Protein AF-A0A8S1Q6W4-F1 (afdb_monomer)

Nearest PDB structures (foldseek):
  2xs1-assembly1_A  TM=4.083E-01  e=1.247E-16  Homo sapiens
  5mjz-assembly2_B  TM=7.736E-01  e=8.369E-09  Homo sapiens
  2oex-assembly1_A  TM=6.295E-01  e=1.097E-04  Homo sapiens
  5lm2-assembly2_B  TM=3.848E-01  e=2.187E-02  Homo sapiens
  5lm2-assembly1_A  TM=4.033E-01  e=1.559E-01  Homo sapiens

Radius of gyration: 38.53 Å; Cα contacts (8 Å, |Δi|>4): 685; chains: 1; bounding box: 86×76×102 Å

Secondary structure (DSSP, 8-state):
---------B---PPPP---HHHHHHHHHHHHHHTS-HHHHHTT-HHHHHHHHHHHHHHHHHHHHHHHS--S----EEEEETTEEEEEEEE--HHHHHHHHHHHHHHHHHHHHHH-SSHHHHHHHHHHHHHHHHHHHHHGGGS-HHHHTT-STTSHHHHHHHHHHHHHHHHHHHHHHHTT--SHHHHHHHHHHHHHHHHHHHHHHHHHHHHHHH-SSPPPHHHHHHHHHHHHHHHHHHHHHHHHHHHHHHHHTTTT-GGGTHHHHHHHHHHHHHHHHHHHHHH-SSPPHHHHHHHHHHHHHHHHHHHHIIIII-PPPPPGGGSPP---SS--------GGG---HHHHHHHHHHHHHHHHHHHHHHHHHHHHHHHHHHHHHHHHHHHHHHTTHHHHHHHHHSTTSSS--HHHHHHHHHHHHTTHHHHHHHHHHHHHHHHHHHHHHHHHHHHHHHHHHHGGG-HHHHTTT-PPPPHHHHHHHHHHHHHHHHHHHHHHHHHHHHHHHHHTTHHHHHHHTS-HHHHIIIIIHHHHHHHHHHHHHHHHHHHHHHHHHHHHHHHHHHHHHHHHHHHHHHHHH-HHHHTTT---HHHHHHHHHHHHHHHHHHHHHHHT--HHHHHHHHHHHHHTSHHHHHT-SHHHHHHHHHHHHHHHHHHHHHHHHHHHHHHHHHHHHHHHHHHHHHHH--

InterPro domains:
  IPR004328 BRO1 domain [PS51180] (1-360)

Foldseek 3Di:
DDDAQFAKDWDDWDFPDDPPPLSVQLNVLVVVLNPQDVVVLVVLDLVSLVVNLVSLLSNLVSLVVCLQPPDPGFTKIWIDARLGRVDIFIDSDSLVVNLSSLLNLLRSLVSNLVNPPDLVRNLQSLLQSLQSLVVLVVSLVVDDPVRCLNYLCSDNLNSLLSNLLSLLSNLVSQLVVQCPDPDLVSNLLSLLSLVSSLVSLVVSLVSLVCSCVPRSDHRPPVSSVVVNLVSLVSNLLSLLVSLQSQLVSLVVCCVVCLVLLSLLLSLLSLVVSLVSQVVSVVVDVDHDPSSVVSNVVSVVSNVVSVVCCVPPRVGHRDDPVSHDDRDNPDRPRHHDHDPSPDDDPVVVVVVLVVLLVVLVVLVVVLVVLLVVLVVLLVVVVVLLVCLCLVLVLQVLLQLLVCLPDLFDRVLLVVLLVLCVVCPFPVSLVVLLVVLVVLLVVLVVLLVVLVVVLVVLVCVVPDPVVVVVLQDGDDPVVSVVLVVVSVVLVVVSVVLVVLSVVLVVLCVVLVVLSVVSPDDRVCNSVPFAVQLSNVSSVLCVVCVVLSVVLVVLVVLVVVLSVVLVVLSVVSVVVVVVVPSVVCSSVGDRPVVSVVNVVVSVVSSVVSVVSVVPRDVVVSSVSSCVSVVVVCNCVRNNDRVVVSSVSSVSVSVSVVSSVVSVVVSVVSVVVSVVSVVVSVVVSVVSSD

Structure (mmCIF, N/CA/C/O backbone):
data_AF-A0A8S1Q6W4-F1
#
_entry.id   AF-A0A8S1Q6W4-F1
#
loop_
_atom_site.group_PDB
_atom_site.id
_atom_site.type_symbol
_atom_site.label_atom_id
_atom_site.label_alt_id
_atom_site.label_comp_id
_atom_site.label_asym_id
_atom_site.label_entity_id
_atom_site.label_seq_id
_atom_site.pdbx_PDB_ins_code
_atom_site.Cartn_x
_atom_site.Cartn_y
_atom_site.Cartn_z
_atom_site.occupancy
_atom_site.B_iso_or_equiv
_atom_site.auth_seq_id
_atom_site.auth_comp_id
_atom_site.auth_asym_id
_atom_site.auth_atom_id
_atom_site.pdbx_PDB_model_num
ATOM 1 N N . MET A 1 1 ? 0.651 14.326 -33.387 1.00 29.86 1 MET A N 1
ATOM 2 C CA . MET A 1 1 ? 0.319 15.133 -32.190 1.00 29.86 1 MET A CA 1
ATOM 3 C C . MET A 1 1 ? 1.011 14.489 -30.999 1.00 29.86 1 MET A C 1
ATOM 5 O O . MET A 1 1 ? 0.671 13.358 -30.682 1.00 29.86 1 MET A O 1
ATOM 9 N N . ASN A 1 2 ? 1.986 15.156 -30.374 1.00 46.16 2 ASN A N 1
ATOM 10 C CA . ASN A 1 2 ? 2.620 14.645 -29.155 1.00 46.16 2 ASN A CA 1
ATOM 11 C C . ASN A 1 2 ? 1.674 14.872 -27.974 1.00 46.16 2 ASN A C 1
ATOM 13 O O . ASN A 1 2 ? 1.630 15.952 -27.392 1.00 46.16 2 ASN A O 1
ATOM 17 N N . PHE A 1 3 ? 0.864 13.865 -27.661 1.00 58.00 3 PHE A N 1
ATOM 18 C CA . PHE A 1 3 ? 0.101 13.840 -26.422 1.00 58.00 3 PHE A CA 1
ATOM 19 C C . PHE A 1 3 ? 1.073 13.666 -25.239 1.00 58.00 3 PHE A C 1
ATOM 21 O O . PHE A 1 3 ? 1.908 12.762 -25.250 1.00 58.00 3 PHE A O 1
ATOM 28 N N . GLY A 1 4 ? 0.983 14.540 -24.235 1.00 64.69 4 GLY A N 1
ATOM 29 C CA . GLY A 1 4 ? 1.790 14.503 -23.012 1.00 64.69 4 GLY A CA 1
ATOM 30 C C . GLY A 1 4 ? 0.918 14.598 -21.762 1.00 64.69 4 GLY A C 1
ATOM 31 O O . GLY A 1 4 ? -0.258 14.967 -21.844 1.00 64.69 4 GLY A O 1
ATOM 32 N N . PHE A 1 5 ? 1.491 14.254 -20.607 1.00 84.56 5 PHE A N 1
ATOM 33 C CA . PHE A 1 5 ? 0.835 14.476 -19.319 1.00 84.56 5 PHE A CA 1
ATOM 34 C C . PHE A 1 5 ? 0.592 15.973 -19.102 1.00 84.56 5 PHE A C 1
ATOM 36 O O . PHE A 1 5 ? 1.349 16.810 -19.588 1.00 84.56 5 PHE A O 1
ATOM 43 N N . ARG A 1 6 ? -0.504 16.314 -18.424 1.00 84.88 6 ARG A N 1
ATOM 44 C CA . ARG A 1 6 ? -0.979 17.697 -18.303 1.00 84.88 6 ARG A CA 1
ATOM 45 C C . ARG A 1 6 ? -0.835 18.200 -16.878 1.00 84.88 6 ARG A C 1
ATOM 47 O O . ARG A 1 6 ? -0.953 17.423 -15.936 1.00 84.88 6 ARG A O 1
ATOM 54 N N . PHE A 1 7 ? -0.630 19.506 -16.755 1.00 90.25 7 PHE A N 1
ATOM 55 C CA . PHE A 1 7 ? -0.672 20.204 -15.479 1.00 90.25 7 PHE A CA 1
ATOM 56 C C . PHE A 1 7 ? -2.097 20.287 -14.935 1.00 90.25 7 PHE A C 1
ATOM 58 O O . PHE A 1 7 ? -3.060 20.483 -15.686 1.00 90.25 7 PHE A O 1
ATOM 65 N N . LYS A 1 8 ? -2.204 20.237 -13.610 1.00 92.75 8 LYS A N 1
ATOM 66 C CA . LYS A 1 8 ? -3.367 20.730 -12.887 1.00 92.75 8 LYS A CA 1
ATOM 67 C C . LYS A 1 8 ? -3.427 22.251 -12.960 1.00 92.75 8 LYS A C 1
ATOM 69 O O . LYS A 1 8 ? -2.408 22.940 -12.868 1.00 92.75 8 LYS A O 1
ATOM 74 N N . GLN A 1 9 ? -4.644 22.771 -13.037 1.00 91.00 9 GLN A N 1
ATOM 75 C CA . GLN A 1 9 ? -4.952 24.194 -12.980 1.00 91.00 9 GLN A CA 1
ATOM 76 C C . GLN A 1 9 ? -5.687 24.514 -11.685 1.00 91.00 9 GLN A C 1
ATOM 78 O O . GLN A 1 9 ? -6.440 23.697 -11.145 1.00 91.00 9 GLN A O 1
ATOM 83 N N . THR A 1 10 ? -5.484 25.738 -11.219 1.00 91.69 10 THR A N 1
ATOM 84 C CA . THR A 1 10 ? -6.056 26.255 -9.980 1.00 91.69 10 THR A CA 1
ATOM 85 C C . THR A 1 10 ? -6.697 27.612 -10.209 1.00 91.69 10 THR A C 1
ATOM 87 O O . THR A 1 10 ? -6.367 28.309 -11.170 1.00 91.69 10 THR A O 1
ATOM 90 N N . LYS A 1 11 ? -7.648 27.978 -9.348 1.00 88.88 11 LYS A N 1
ATOM 91 C CA . LYS A 1 11 ? -8.273 29.306 -9.372 1.00 88.88 11 LYS A CA 1
ATOM 92 C C . LYS A 1 11 ? -7.496 30.284 -8.497 1.00 88.88 11 LYS A C 1
ATOM 94 O O . LYS A 1 11 ? -6.841 29.898 -7.528 1.00 88.88 11 LYS A O 1
ATOM 99 N N . VAL A 1 12 ? -7.640 31.570 -8.809 1.00 86.31 12 VAL A N 1
ATOM 100 C CA . VAL A 1 12 ? -7.236 32.647 -7.901 1.00 86.31 12 VAL A CA 1
ATOM 101 C C . VAL A 1 12 ? -8.047 32.521 -6.611 1.00 86.31 12 VAL A C 1
ATOM 103 O O . VAL A 1 12 ? -9.270 32.386 -6.654 1.00 86.31 12 VAL A O 1
ATOM 106 N N . ILE A 1 13 ? -7.362 32.568 -5.471 1.00 88.19 13 ILE A N 1
ATOM 107 C CA . ILE A 1 13 ? -7.965 32.511 -4.137 1.00 88.19 13 ILE A CA 1
ATOM 108 C C . ILE A 1 13 ? -7.594 33.768 -3.355 1.00 88.19 13 ILE A C 1
ATOM 110 O O . ILE A 1 13 ? -6.530 34.347 -3.574 1.00 88.19 13 ILE A O 1
ATOM 114 N N . LYS A 1 14 ? -8.480 34.198 -2.456 1.00 82.94 14 LYS A N 1
ATOM 115 C CA . LYS A 1 14 ? -8.207 35.301 -1.533 1.00 82.94 14 LYS A CA 1
ATOM 116 C C . LYS A 1 14 ? -7.717 34.717 -0.215 1.00 82.94 14 LYS A C 1
ATOM 118 O O . LYS A 1 14 ? -8.429 33.917 0.385 1.00 82.94 14 LYS A O 1
ATOM 123 N N . PHE A 1 15 ? -6.527 35.119 0.211 1.00 87.00 15 PHE A N 1
ATOM 124 C CA . PHE A 1 15 ? -6.018 34.796 1.537 1.00 87.00 15 PHE A CA 1
ATOM 125 C C . PHE A 1 15 ? -6.587 35.788 2.564 1.00 87.00 15 PHE A C 1
ATOM 127 O O . PHE A 1 15 ? -6.843 36.949 2.219 1.00 87.00 15 PHE A O 1
ATOM 134 N N . PRO A 1 16 ? -6.832 35.352 3.810 1.00 83.31 16 PRO A N 1
ATOM 135 C CA . PRO A 1 16 ? -7.155 36.270 4.890 1.00 83.31 16 PRO A CA 1
ATOM 136 C C . PRO A 1 16 ? -5.963 37.193 5.161 1.00 83.31 16 PRO A C 1
ATOM 138 O O . PRO A 1 16 ? -4.808 36.795 5.020 1.00 83.31 16 PRO A O 1
ATOM 141 N N . LYS A 1 17 ? -6.241 38.437 5.569 1.00 80.31 17 LYS A N 1
ATOM 142 C CA . LYS A 1 17 ? -5.186 39.354 6.016 1.00 80.31 17 LYS A CA 1
ATOM 143 C C . LYS A 1 17 ? -4.530 38.761 7.262 1.00 80.31 17 LYS A C 1
ATOM 145 O O . LYS A 1 17 ? -5.200 38.623 8.281 1.00 80.31 17 LYS A O 1
ATOM 150 N N . SER A 1 18 ? -3.246 38.433 7.177 1.00 77.25 18 SER A N 1
ATOM 151 C CA . SER A 1 18 ? -2.483 37.844 8.276 1.00 77.25 18 SER A CA 1
ATOM 152 C C . SER A 1 18 ? -1.118 38.512 8.391 1.00 77.25 18 SER A C 1
ATOM 154 O O . SER A 1 18 ? -0.517 38.888 7.387 1.00 77.25 18 SER A O 1
ATOM 156 N N . ASN A 1 19 ? -0.632 38.647 9.624 1.00 77.44 19 ASN A N 1
ATOM 157 C CA . ASN A 1 19 ? 0.736 39.091 9.908 1.00 77.44 19 ASN A CA 1
ATOM 158 C C . ASN A 1 19 ? 1.725 37.910 9.929 1.00 77.44 19 ASN A C 1
ATOM 160 O O . ASN A 1 19 ? 2.916 38.107 10.169 1.00 77.44 19 ASN A O 1
ATOM 164 N N . ASN A 1 20 ? 1.244 36.681 9.709 1.00 81.19 20 ASN A N 1
ATOM 165 C CA . ASN A 1 20 ? 2.087 35.498 9.626 1.00 81.19 20 ASN A CA 1
ATOM 166 C C . ASN A 1 20 ? 2.925 35.545 8.335 1.00 81.19 20 ASN A C 1
ATOM 168 O O . ASN A 1 20 ? 2.393 35.421 7.231 1.00 81.19 20 ASN A O 1
ATOM 172 N N . GLN A 1 21 ? 4.241 35.716 8.483 1.00 81.69 21 GLN A N 1
ATOM 173 C CA . GLN A 1 21 ? 5.174 35.856 7.359 1.00 81.69 21 GLN A CA 1
ATOM 174 C C . GLN A 1 21 ? 5.180 34.637 6.427 1.00 81.69 21 GLN A C 1
ATOM 176 O O . GLN A 1 21 ? 5.281 34.805 5.211 1.00 81.69 21 GLN A O 1
ATOM 181 N N . THR A 1 22 ? 5.017 33.423 6.962 1.00 81.06 22 THR A N 1
ATOM 182 C CA . THR A 1 22 ? 4.901 32.200 6.157 1.00 81.06 22 THR A CA 1
ATOM 183 C C . THR A 1 22 ? 3.637 32.253 5.303 1.00 81.06 22 THR A C 1
ATOM 185 O O . THR A 1 22 ? 3.700 32.022 4.098 1.00 81.06 22 THR A O 1
ATOM 188 N N . LEU A 1 23 ? 2.498 32.660 5.876 1.00 84.56 23 LEU A N 1
ATOM 189 C CA . LEU A 1 23 ? 1.244 32.768 5.125 1.00 84.56 23 LEU A CA 1
ATOM 190 C C . LEU A 1 23 ? 1.304 33.828 4.014 1.00 84.56 23 LEU A C 1
ATOM 192 O O . LEU A 1 23 ? 0.829 33.577 2.905 1.00 84.56 23 LEU A O 1
ATOM 196 N N . VAL A 1 24 ? 1.941 34.973 4.283 1.00 85.88 24 VAL A N 1
ATOM 197 C CA . VAL A 1 24 ? 2.211 36.015 3.274 1.00 85.88 24 VAL A CA 1
ATOM 198 C C . VAL A 1 24 ? 3.103 35.467 2.154 1.00 85.88 24 VAL A C 1
ATOM 200 O O . VAL A 1 24 ? 2.792 35.641 0.976 1.00 85.88 24 VAL A O 1
ATOM 203 N N . SER A 1 25 ? 4.158 34.728 2.505 1.00 87.38 25 SER A N 1
ATOM 204 C CA . SER A 1 25 ? 5.076 34.110 1.535 1.00 87.38 25 SER A CA 1
ATOM 205 C C . SER A 1 25 ? 4.371 33.069 0.657 1.00 87.38 25 SER A C 1
ATOM 207 O O . SER A 1 25 ? 4.608 33.004 -0.551 1.00 87.38 25 SER A O 1
ATOM 209 N N . ILE A 1 26 ? 3.439 32.297 1.224 1.00 88.00 26 ILE A N 1
ATOM 210 C CA . ILE A 1 26 ? 2.568 31.386 0.468 1.00 88.00 26 ILE A CA 1
ATOM 211 C C . ILE A 1 26 ? 1.626 32.143 -0.465 1.00 88.00 26 ILE A C 1
ATOM 213 O O . ILE A 1 26 ? 1.457 31.733 -1.617 1.00 88.00 26 ILE A O 1
ATOM 217 N N . GLU A 1 27 ? 0.997 33.226 -0.010 1.00 89.88 27 GLU A N 1
ATOM 218 C CA . GLU A 1 27 ? 0.120 34.026 -0.865 1.00 89.88 27 GLU A CA 1
ATOM 219 C C . GLU A 1 27 ? 0.898 34.580 -2.070 1.00 89.88 27 GLU A C 1
ATOM 221 O O . GLU A 1 27 ? 0.452 34.454 -3.217 1.00 89.88 27 GLU A O 1
ATOM 226 N N . GLU A 1 28 ? 2.079 35.149 -1.833 1.00 88.25 28 GLU A N 1
ATOM 227 C CA . GLU A 1 28 ? 2.959 35.665 -2.883 1.00 88.25 28 GLU A CA 1
ATOM 228 C C . GLU A 1 28 ? 3.455 34.563 -3.825 1.00 88.25 28 GLU A C 1
ATOM 230 O O . GLU A 1 28 ? 3.383 34.719 -5.048 1.00 88.25 28 GLU A O 1
ATOM 235 N N . GLY A 1 29 ? 3.914 33.436 -3.276 1.00 87.56 29 GLY A N 1
ATOM 236 C CA . GLY A 1 29 ? 4.359 32.274 -4.045 1.00 87.56 29 GLY A CA 1
ATOM 237 C C . GLY A 1 29 ? 3.253 31.740 -4.953 1.00 87.56 29 GLY A C 1
ATOM 238 O O . GLY A 1 29 ? 3.461 31.549 -6.154 1.00 87.56 29 GLY A O 1
ATOM 239 N N . ARG A 1 30 ? 2.029 31.613 -4.429 1.00 89.44 30 ARG A N 1
ATOM 240 C CA . ARG A 1 30 ? 0.866 31.196 -5.220 1.00 89.44 30 ARG A CA 1
ATOM 241 C C . ARG A 1 30 ? 0.531 32.191 -6.330 1.00 89.44 30 ARG A C 1
ATOM 243 O O . ARG A 1 30 ? 0.226 31.763 -7.443 1.00 89.44 30 ARG A O 1
ATOM 250 N N . LYS A 1 31 ? 0.582 33.502 -6.060 1.00 87.69 31 LYS A N 1
ATOM 251 C CA . LYS A 1 31 ? 0.349 34.541 -7.083 1.00 87.69 31 LYS A CA 1
ATOM 252 C C . LYS A 1 31 ? 1.368 34.447 -8.220 1.00 87.69 31 LYS A C 1
ATOM 254 O O . LYS A 1 31 ? 0.977 34.539 -9.381 1.00 87.69 31 LYS A O 1
ATOM 259 N N . LYS A 1 32 ? 2.648 34.215 -7.905 1.00 85.25 32 LYS A N 1
ATOM 260 C CA . LYS A 1 32 ? 3.704 34.010 -8.914 1.00 85.25 32 LYS A CA 1
ATOM 261 C C . LYS A 1 32 ? 3.410 32.787 -9.791 1.00 85.25 32 LYS A C 1
ATOM 263 O O . LYS A 1 32 ? 3.433 32.907 -11.013 1.00 85.25 32 LYS A O 1
ATOM 268 N N . LEU A 1 33 ? 3.026 31.662 -9.182 1.00 85.56 33 LEU A N 1
ATOM 269 C CA . LEU A 1 33 ? 2.691 30.424 -9.900 1.00 85.56 33 LEU A CA 1
ATOM 270 C C . LEU A 1 33 ? 1.445 30.553 -10.796 1.00 85.56 33 LEU A C 1
ATOM 272 O O . LEU A 1 33 ? 1.408 29.974 -11.880 1.00 85.56 33 LEU A O 1
ATOM 276 N N . LEU A 1 34 ? 0.435 31.322 -10.373 1.00 81.44 34 LEU A N 1
ATOM 277 C CA . LEU A 1 34 ? -0.786 31.580 -11.154 1.00 81.44 34 LEU A CA 1
ATOM 278 C C . LEU A 1 34 ? -0.537 32.419 -12.416 1.00 81.44 34 LEU A C 1
ATOM 280 O O . LEU A 1 34 ? -1.266 32.276 -13.395 1.00 81.44 34 LEU A O 1
ATOM 284 N N . ASN A 1 35 ? 0.489 33.270 -12.401 1.00 67.81 35 ASN A N 1
ATOM 285 C CA . ASN A 1 35 ? 0.841 34.144 -13.521 1.00 67.81 35 ASN A CA 1
ATOM 286 C C . ASN A 1 35 ? 1.771 33.473 -14.549 1.00 67.81 35 ASN A C 1
ATOM 288 O O . ASN A 1 35 ? 2.165 34.110 -15.526 1.00 67.81 35 ASN A O 1
ATOM 292 N N . PHE A 1 36 ? 2.146 32.208 -14.343 1.00 71.81 36 PHE A N 1
ATOM 293 C CA . PHE A 1 36 ? 3.140 31.535 -15.172 1.00 71.81 36 PHE A CA 1
ATOM 294 C C . PHE A 1 36 ? 2.537 30.875 -16.424 1.00 71.81 36 PHE A C 1
ATOM 296 O O . PHE A 1 36 ? 1.468 30.260 -16.386 1.00 71.81 36 PHE A O 1
ATOM 303 N N . GLN A 1 37 ? 3.255 30.943 -17.550 1.00 67.62 37 GLN A N 1
ATOM 304 C CA . GLN A 1 37 ? 2.818 30.383 -18.833 1.00 67.62 37 GLN A CA 1
ATOM 305 C C . GLN A 1 37 ? 3.100 28.874 -18.917 1.00 67.62 37 GLN A C 1
ATOM 307 O O . GLN A 1 37 ? 3.996 28.428 -19.630 1.00 67.62 37 GLN A O 1
ATOM 312 N N . GLN A 1 38 ? 2.293 28.053 -18.234 1.00 75.00 38 GLN A N 1
ATOM 313 C CA . GLN A 1 38 ? 2.394 26.577 -18.269 1.00 75.00 38 GLN A CA 1
ATOM 314 C C . GLN A 1 38 ? 2.433 25.991 -19.700 1.00 75.00 38 GLN A C 1
ATOM 316 O O . GLN A 1 38 ? 2.974 24.909 -19.928 1.00 75.00 38 GLN A O 1
ATOM 321 N N . GLN A 1 39 ? 1.875 26.712 -20.678 1.00 77.69 39 GLN A N 1
ATOM 322 C CA . GLN A 1 39 ? 1.886 26.341 -22.094 1.00 77.69 39 GLN A CA 1
ATOM 323 C C . GLN A 1 39 ? 3.292 26.268 -22.697 1.00 77.69 39 GLN A C 1
ATOM 325 O O . GLN A 1 39 ? 3.522 25.451 -23.585 1.00 77.69 39 GLN A O 1
ATOM 330 N N . ASP A 1 40 ? 4.244 27.065 -22.219 1.00 82.19 40 ASP A N 1
ATOM 331 C CA . ASP A 1 40 ? 5.607 27.040 -22.752 1.00 82.19 40 ASP A CA 1
ATOM 332 C C . ASP A 1 40 ? 6.383 25.815 -22.262 1.00 82.19 40 ASP A C 1
ATOM 334 O O . ASP A 1 40 ? 7.134 25.210 -23.030 1.00 82.19 40 ASP A O 1
ATOM 338 N N . CYS A 1 41 ? 6.106 25.350 -21.040 1.00 81.50 41 CYS A N 1
ATOM 339 C CA . CYS A 1 41 ? 6.597 24.061 -20.553 1.00 81.50 41 CYS A CA 1
ATOM 340 C C . CYS A 1 41 ? 6.046 22.894 -21.389 1.00 81.50 41 CYS A C 1
ATOM 342 O O . CYS A 1 41 ? 6.799 21.998 -21.772 1.00 81.50 41 CYS A O 1
ATOM 344 N N . LEU A 1 42 ? 4.754 22.932 -21.746 1.00 79.44 42 LEU A N 1
ATOM 345 C CA . LEU A 1 42 ? 4.131 21.922 -22.617 1.00 79.44 42 LEU A CA 1
ATOM 346 C C . LEU A 1 42 ? 4.751 21.891 -24.026 1.00 79.44 42 LEU A C 1
ATOM 348 O O . LEU A 1 42 ? 4.783 20.832 -24.651 1.00 79.44 42 LEU A O 1
ATOM 352 N N . LYS A 1 43 ? 5.273 23.026 -24.508 1.00 82.31 43 LYS A N 1
ATOM 353 C CA . LYS A 1 43 ? 6.023 23.136 -25.774 1.00 82.31 43 LYS A CA 1
ATOM 354 C C . LYS A 1 43 ? 7.492 22.707 -25.659 1.00 82.31 43 LYS A C 1
ATOM 356 O O . LYS A 1 43 ? 8.198 22.730 -26.661 1.00 82.31 43 LYS A O 1
ATOM 361 N N . GLY A 1 44 ? 7.951 22.318 -24.469 1.00 78.94 44 GLY A N 1
ATOM 362 C CA . GLY A 1 44 ? 9.319 21.860 -24.229 1.00 78.94 44 GLY A CA 1
ATOM 363 C C . GLY A 1 44 ? 10.342 22.971 -23.984 1.00 78.94 44 GLY A C 1
ATOM 364 O O . GLY A 1 44 ? 11.538 22.714 -24.091 1.00 78.94 44 GLY A O 1
ATOM 365 N N . ASN A 1 45 ? 9.910 24.189 -23.636 1.00 87.62 45 ASN A N 1
ATOM 366 C CA . ASN A 1 45 ? 10.827 25.266 -23.260 1.00 87.62 45 ASN A CA 1
ATOM 367 C C . ASN A 1 45 ? 11.473 24.969 -21.890 1.00 87.62 45 ASN A C 1
ATOM 369 O O . ASN A 1 45 ? 10.814 25.048 -20.847 1.00 87.62 45 ASN A O 1
ATOM 373 N N . LEU A 1 46 ? 12.763 24.621 -21.898 1.00 87.69 46 LEU A N 1
ATOM 374 C CA . LEU A 1 46 ? 13.525 24.256 -20.700 1.00 87.69 46 LEU A CA 1
ATOM 375 C C . LEU A 1 46 ? 13.722 25.425 -19.728 1.00 87.69 46 LEU A C 1
ATOM 377 O O . LEU A 1 46 ? 13.678 25.203 -18.516 1.00 87.69 46 LEU A O 1
ATOM 381 N N . ASP A 1 47 ? 13.883 26.651 -20.226 1.00 87.69 47 ASP A N 1
ATOM 382 C CA . ASP A 1 47 ? 14.078 27.835 -19.383 1.00 87.69 47 ASP A CA 1
ATOM 383 C C . ASP A 1 47 ? 12.800 28.145 -18.605 1.00 87.69 47 ASP A C 1
ATOM 385 O O . ASP A 1 47 ? 12.833 28.322 -17.386 1.00 87.69 47 ASP A O 1
ATOM 389 N N . ALA A 1 48 ? 11.652 28.094 -19.290 1.00 87.25 48 ALA A N 1
ATOM 390 C CA . ALA A 1 48 ? 10.345 28.234 -18.656 1.00 87.25 48 ALA A CA 1
ATOM 391 C C . ALA A 1 48 ? 10.115 27.140 -17.597 1.00 87.25 48 ALA A C 1
ATOM 393 O O . ALA A 1 48 ? 9.687 27.437 -16.481 1.00 87.25 48 ALA A O 1
ATOM 394 N N . CYS A 1 49 ? 10.457 25.881 -17.902 1.00 88.69 49 CYS A N 1
ATOM 395 C CA . CYS A 1 49 ? 10.353 24.788 -16.930 1.00 88.69 49 CYS A CA 1
ATOM 396 C C . CYS A 1 49 ? 11.243 25.007 -15.700 1.00 88.69 49 CYS A C 1
ATOM 398 O O . CYS A 1 49 ? 10.809 24.740 -14.585 1.00 88.69 49 CYS A O 1
ATOM 400 N N . SER A 1 50 ? 12.468 25.496 -15.890 1.00 89.94 50 SER A N 1
ATOM 401 C CA . SER A 1 50 ? 13.439 25.691 -14.805 1.00 89.94 50 SER A CA 1
ATOM 402 C C . SER A 1 50 ? 13.061 26.866 -13.899 1.00 89.94 50 SER A C 1
ATOM 404 O O . SER A 1 50 ? 13.208 26.790 -12.679 1.00 89.94 50 SER A O 1
ATOM 406 N N . GLN A 1 51 ? 12.504 27.937 -14.469 1.00 89.38 51 GLN A N 1
ATOM 407 C CA . GLN A 1 51 ? 11.939 29.041 -13.690 1.00 89.38 51 GLN A CA 1
ATOM 408 C C . GLN A 1 51 ? 10.732 28.585 -12.859 1.00 89.38 51 GLN A C 1
ATOM 410 O O . GLN A 1 51 ? 10.646 28.911 -11.673 1.00 89.38 51 GLN A O 1
ATOM 415 N N . MET A 1 52 ? 9.830 27.801 -13.459 1.00 89.06 52 MET A N 1
ATOM 416 C CA . MET A 1 52 ? 8.667 27.252 -12.762 1.00 89.06 52 MET A CA 1
ATOM 417 C C . MET A 1 52 ? 9.079 26.263 -11.666 1.00 89.06 52 MET A C 1
ATOM 419 O O . MET A 1 52 ? 8.534 26.319 -10.568 1.00 89.06 52 MET A O 1
ATOM 423 N N . GLU A 1 53 ? 10.067 25.401 -11.929 1.00 92.06 53 GLU A N 1
ATOM 424 C CA . GLU A 1 53 ? 10.658 24.497 -10.937 1.00 92.06 53 GLU A CA 1
ATOM 425 C C . GLU A 1 53 ? 11.141 25.277 -9.714 1.00 92.06 53 GLU A C 1
ATOM 427 O O . GLU A 1 53 ? 10.748 24.951 -8.597 1.00 92.06 53 GLU A O 1
ATOM 432 N N . LYS A 1 54 ? 11.941 26.332 -9.912 1.00 90.69 54 LYS A N 1
ATOM 433 C CA . LYS A 1 54 ? 12.477 27.140 -8.810 1.00 90.69 54 LYS A CA 1
ATOM 434 C C . LYS A 1 54 ? 11.362 27.722 -7.937 1.00 90.69 54 LYS A C 1
ATOM 436 O O . LYS A 1 54 ? 11.375 27.529 -6.725 1.00 90.69 54 LYS A O 1
ATOM 441 N N . GLN A 1 55 ? 10.378 28.381 -8.552 1.00 89.19 55 GLN A N 1
ATOM 442 C CA . GLN A 1 55 ? 9.257 28.988 -7.825 1.00 89.19 55 GLN A CA 1
ATOM 443 C C . GLN A 1 55 ? 8.406 27.944 -7.098 1.00 89.19 55 GLN A C 1
ATOM 445 O O . GLN A 1 55 ? 7.932 28.186 -5.990 1.00 89.19 55 GLN A O 1
ATOM 450 N N . LEU A 1 56 ? 8.206 26.779 -7.715 1.00 91.56 56 LEU A N 1
ATOM 451 C CA . LEU A 1 56 ? 7.411 25.707 -7.134 1.00 91.56 56 LEU A CA 1
ATOM 452 C C . LEU A 1 56 ? 8.135 25.035 -5.964 1.00 91.56 56 LEU A C 1
ATOM 454 O O . LEU A 1 56 ? 7.492 24.715 -4.972 1.00 91.56 56 LEU A O 1
ATOM 458 N N . LEU A 1 57 ? 9.457 24.859 -6.045 1.00 91.69 57 LEU A N 1
ATOM 459 C CA . LEU A 1 57 ? 10.265 24.345 -4.937 1.00 91.69 57 LEU A CA 1
ATOM 460 C C . LEU A 1 57 ? 10.282 25.323 -3.756 1.00 91.69 57 LEU A C 1
ATOM 462 O O . LEU A 1 57 ? 10.048 24.892 -2.632 1.00 91.69 57 LEU A O 1
ATOM 466 N N . GLU A 1 58 ? 10.480 26.622 -4.003 1.00 88.69 58 GLU A N 1
ATOM 467 C CA . GLU A 1 58 ? 10.375 27.667 -2.970 1.00 88.69 58 GLU A CA 1
ATOM 468 C C . GLU A 1 58 ? 8.986 27.657 -2.310 1.00 88.69 58 GLU A C 1
ATOM 470 O O . GLU A 1 58 ? 8.865 27.675 -1.087 1.00 88.69 58 GLU A O 1
ATOM 475 N N . TYR A 1 59 ? 7.923 27.536 -3.110 1.00 91.50 59 TYR A N 1
ATOM 476 C CA . TYR A 1 59 ? 6.558 27.443 -2.596 1.00 91.50 59 TYR A CA 1
ATOM 477 C C . TYR A 1 59 ? 6.318 26.176 -1.760 1.00 91.50 59 TYR A C 1
ATOM 479 O O . TYR A 1 59 ? 5.694 26.243 -0.701 1.00 91.50 59 TYR A O 1
ATOM 487 N N . LEU A 1 60 ? 6.832 25.026 -2.204 1.00 91.69 60 LEU A N 1
ATOM 488 C CA . LEU A 1 60 ? 6.715 23.758 -1.481 1.00 91.69 60 LEU A CA 1
ATOM 489 C C . LEU A 1 60 ? 7.457 23.781 -0.140 1.00 91.69 60 LEU A C 1
ATOM 491 O O . LEU A 1 60 ? 6.969 23.160 0.796 1.00 91.69 60 LEU A O 1
ATOM 495 N N . ILE A 1 61 ? 8.573 24.511 -0.014 1.00 88.44 61 ILE A N 1
ATOM 496 C CA . ILE A 1 61 ? 9.269 24.695 1.274 1.00 88.44 61 ILE A CA 1
ATOM 497 C C . ILE A 1 61 ? 8.346 25.385 2.287 1.00 88.44 61 ILE A C 1
ATOM 499 O O . ILE A 1 61 ? 8.195 24.909 3.409 1.00 88.44 61 ILE A O 1
ATOM 503 N N . HIS A 1 62 ? 7.672 26.461 1.881 1.00 86.50 62 HIS A N 1
ATOM 504 C CA . HIS A 1 62 ? 6.732 27.162 2.758 1.00 86.50 62 HIS A CA 1
ATOM 505 C C . HIS A 1 62 ? 5.491 26.325 3.089 1.00 86.50 62 HIS A C 1
ATOM 507 O O . HIS A 1 6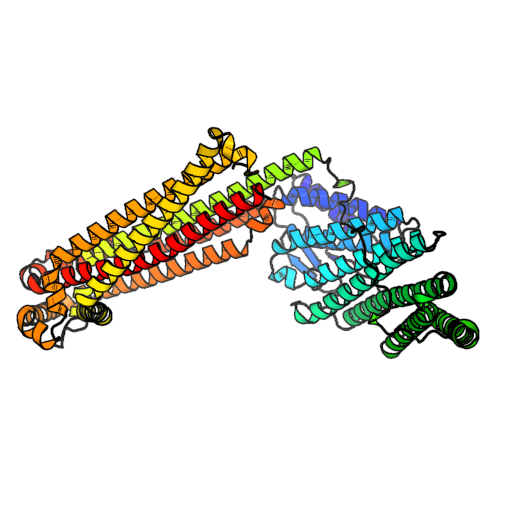2 ? 4.972 26.385 4.203 1.00 86.50 62 HIS A O 1
ATOM 513 N N . LEU A 1 63 ? 5.015 25.509 2.144 1.00 88.50 63 LEU A N 1
ATOM 514 C CA . LEU A 1 63 ? 3.949 24.552 2.434 1.00 88.50 63 LEU A CA 1
ATOM 515 C C . LEU A 1 63 ? 4.411 23.472 3.425 1.00 88.50 63 LEU A C 1
ATOM 517 O O . LEU A 1 63 ? 3.662 23.167 4.345 1.00 88.50 63 LEU A O 1
ATOM 521 N N . ASP A 1 64 ? 5.635 22.950 3.301 1.00 82.69 64 ASP A N 1
ATOM 522 C CA . ASP A 1 64 ? 6.237 22.017 4.269 1.00 82.69 64 ASP A CA 1
ATOM 523 C C . ASP A 1 64 ? 6.300 22.620 5.683 1.00 82.69 64 ASP A C 1
ATOM 525 O O . ASP A 1 64 ? 6.078 21.917 6.671 1.00 82.69 64 ASP A O 1
ATOM 529 N N . GLU A 1 65 ? 6.598 23.916 5.800 1.00 79.25 65 GLU A N 1
ATOM 530 C CA . GLU A 1 65 ? 6.574 24.647 7.074 1.00 79.25 65 GLU A CA 1
ATOM 531 C C . GLU A 1 65 ? 5.162 24.717 7.668 1.00 79.25 65 GLU A C 1
ATOM 533 O O . GLU A 1 65 ? 4.991 24.442 8.856 1.00 79.25 65 GLU A O 1
ATOM 538 N N . ILE A 1 66 ? 4.143 25.002 6.848 1.00 80.31 66 ILE A N 1
ATOM 539 C CA . ILE A 1 66 ? 2.739 25.004 7.290 1.00 80.31 66 ILE A CA 1
ATOM 540 C C . ILE A 1 66 ? 2.258 23.617 7.705 1.00 80.31 66 ILE A C 1
ATOM 542 O O . ILE A 1 66 ? 1.480 23.507 8.651 1.00 80.31 66 ILE A O 1
ATOM 546 N N . LEU A 1 67 ? 2.681 22.556 7.016 1.00 77.81 67 LEU A N 1
ATOM 547 C CA . LEU A 1 67 ? 2.300 21.198 7.407 1.00 77.81 67 LEU A CA 1
ATOM 548 C C . LEU A 1 67 ? 2.835 20.876 8.813 1.00 77.81 67 LEU A C 1
ATOM 550 O O . LEU A 1 67 ? 2.073 20.403 9.652 1.00 77.81 67 LEU A O 1
ATOM 554 N N . LYS A 1 68 ? 4.081 21.276 9.116 1.00 72.38 68 LYS A N 1
ATOM 555 C CA . LYS A 1 68 ? 4.685 21.124 10.453 1.00 72.38 68 LYS A CA 1
ATOM 556 C C . LYS A 1 68 ? 4.029 22.008 11.516 1.00 72.38 68 LYS A C 1
ATOM 558 O O . LYS A 1 68 ? 3.908 21.592 12.666 1.00 72.38 68 LYS A O 1
ATOM 563 N N . GLN A 1 69 ? 3.657 23.236 11.156 1.00 68.62 69 GLN A N 1
ATOM 564 C CA . GLN A 1 69 ? 3.043 24.222 12.046 1.00 68.62 69 GLN A CA 1
ATOM 565 C C . GLN A 1 69 ? 1.716 24.716 11.454 1.00 68.62 69 GLN A C 1
ATOM 567 O O . GLN A 1 69 ? 1.666 25.771 10.814 1.00 68.62 69 GLN A O 1
ATOM 572 N N . PRO A 1 70 ? 0.630 23.952 11.654 1.00 61.34 70 PRO A N 1
ATOM 573 C CA . PRO A 1 70 ? -0.665 24.244 11.059 1.00 61.34 70 PRO A CA 1
ATOM 574 C C . PRO A 1 70 ? -1.201 25.584 11.566 1.00 61.34 70 PRO A C 1
ATOM 576 O O . PRO A 1 70 ? -1.356 25.805 12.768 1.00 61.34 70 PRO A O 1
ATOM 579 N N . ILE A 1 71 ? -1.507 26.477 10.627 1.00 68.56 71 ILE A N 1
ATOM 580 C CA . ILE A 1 71 ? -2.093 27.787 10.912 1.00 68.56 71 ILE A CA 1
ATOM 581 C C . ILE A 1 71 ? -3.624 27.637 11.042 1.00 68.56 71 ILE A C 1
ATOM 583 O O . ILE A 1 71 ? -4.220 26.781 10.386 1.00 68.56 71 ILE A O 1
ATOM 587 N N . GLN A 1 72 ? -4.261 28.428 11.914 1.00 63.94 72 GLN A N 1
ATOM 588 C CA . GLN A 1 72 ? -5.696 28.318 12.225 1.00 63.94 72 GLN A CA 1
ATOM 589 C C . GLN A 1 72 ? -6.607 28.854 11.110 1.00 63.94 72 GLN A C 1
ATOM 591 O O . GLN A 1 72 ? -7.777 28.481 11.042 1.00 63.94 72 GLN A O 1
ATOM 596 N N . GLU A 1 73 ? -6.094 29.722 10.242 1.00 74.62 73 GLU A N 1
ATOM 597 C CA . GLU A 1 73 ? -6.839 30.331 9.149 1.00 74.62 73 GLU A CA 1
ATOM 598 C C . GLU A 1 73 ? -7.312 29.291 8.116 1.00 74.62 73 GLU A C 1
ATOM 600 O O . GLU A 1 73 ? -6.516 28.601 7.476 1.00 74.62 73 GLU A O 1
ATOM 605 N N . GLU A 1 74 ? -8.628 29.227 7.890 1.00 77.50 74 GLU A N 1
ATOM 606 C CA . GLU A 1 74 ? -9.209 28.377 6.851 1.00 77.50 74 GLU A CA 1
ATOM 607 C C . GLU A 1 74 ? -9.050 29.005 5.461 1.00 77.50 74 GLU A C 1
ATOM 609 O O . GLU A 1 74 ? -9.589 30.074 5.164 1.00 77.50 74 GLU A O 1
ATOM 614 N N . ILE A 1 75 ? -8.343 28.307 4.571 1.00 87.81 75 ILE A N 1
ATOM 615 C CA . ILE A 1 75 ? -8.148 28.713 3.176 1.00 87.81 75 ILE A CA 1
ATOM 616 C C . ILE A 1 75 ? -8.684 27.623 2.265 1.00 87.81 75 ILE A C 1
ATOM 618 O O . ILE A 1 75 ? -8.306 26.465 2.386 1.00 87.81 75 ILE A O 1
ATOM 622 N N . THR A 1 76 ? -9.560 27.995 1.331 1.00 91.94 76 THR A N 1
ATOM 623 C CA . THR A 1 76 ? -10.147 27.050 0.374 1.00 91.94 76 THR A CA 1
ATOM 624 C C . THR A 1 76 ? -9.364 27.047 -0.935 1.00 91.94 76 THR A C 1
ATOM 626 O O . THR A 1 76 ? -9.320 28.048 -1.651 1.00 91.94 76 THR A O 1
ATOM 629 N N . PHE A 1 77 ? -8.786 25.900 -1.272 1.00 94.19 77 PHE A N 1
ATOM 630 C CA . PHE A 1 77 ? -8.055 25.641 -2.507 1.00 94.19 77 PHE A CA 1
ATOM 631 C C . PHE A 1 77 ? -8.970 25.011 -3.556 1.00 94.19 77 PHE A C 1
ATOM 633 O O . PHE A 1 77 ? -9.771 24.131 -3.245 1.00 94.19 77 PHE A O 1
ATOM 640 N N . PHE A 1 78 ? -8.811 25.420 -4.816 1.00 94.56 78 PHE A N 1
ATOM 641 C CA . PHE A 1 78 ? -9.594 24.917 -5.945 1.00 94.56 78 PHE A CA 1
ATOM 642 C C . PHE A 1 78 ? -8.664 24.338 -6.995 1.00 94.56 78 PHE A C 1
ATOM 644 O O . PHE A 1 78 ? -7.922 25.090 -7.617 1.00 94.56 78 PHE A O 1
ATOM 651 N N . TRP A 1 79 ? -8.754 23.039 -7.249 1.00 96.38 79 TRP A N 1
ATOM 652 C CA . TRP A 1 79 ? -7.937 22.373 -8.261 1.00 96.38 79 TRP A CA 1
ATOM 653 C C . TRP A 1 79 ? -8.791 21.538 -9.190 1.00 96.38 79 TRP A C 1
ATOM 655 O O . TRP A 1 79 ? -9.778 20.937 -8.769 1.00 96.38 79 TRP A O 1
ATOM 665 N N . ASN A 1 80 ? -8.410 21.495 -10.459 1.00 94.81 80 ASN A N 1
ATOM 666 C CA . ASN A 1 80 ? -9.020 20.580 -11.405 1.00 94.81 80 ASN A CA 1
ATOM 667 C C . ASN A 1 80 ? -8.380 19.183 -11.345 1.00 94.81 80 ASN A C 1
ATOM 669 O O . ASN A 1 80 ? -7.356 18.933 -10.702 1.00 94.81 80 ASN A O 1
ATOM 673 N N . ASP A 1 81 ? -9.020 18.246 -12.026 1.00 94.38 81 ASP A N 1
ATOM 674 C CA . ASP A 1 81 ? -8.353 17.053 -12.531 1.00 94.38 81 ASP A CA 1
ATOM 675 C C . ASP A 1 81 ? -7.599 17.429 -13.817 1.00 94.38 81 ASP A C 1
ATOM 677 O O . ASP A 1 81 ? -8.159 18.115 -14.675 1.00 94.38 81 ASP A O 1
ATOM 681 N N . SER A 1 82 ? -6.351 16.982 -13.970 1.00 92.69 82 SER A N 1
ATOM 682 C CA . SER A 1 82 ? -5.492 17.302 -15.121 1.00 92.69 82 SER A CA 1
ATOM 683 C C . SER A 1 82 ? -6.100 16.885 -16.463 1.00 92.69 82 SER A C 1
ATOM 685 O O . SER A 1 82 ? -5.731 17.420 -17.513 1.00 92.69 82 SER A O 1
ATOM 687 N N . TYR A 1 83 ? -7.034 15.931 -16.453 1.00 91.31 83 TYR A N 1
ATOM 688 C CA . TYR A 1 83 ? -7.731 15.441 -17.640 1.00 91.31 83 TYR A CA 1
ATOM 689 C C . TYR A 1 83 ? -9.113 16.077 -17.849 1.00 91.31 83 TYR A C 1
ATOM 691 O O . TYR A 1 83 ? -9.702 15.900 -18.915 1.00 91.31 83 TYR A O 1
ATOM 699 N N . GLU A 1 84 ? -9.614 16.860 -16.890 1.00 89.81 84 GLU A N 1
ATOM 700 C CA . GLU A 1 84 ? -10.875 17.606 -16.985 1.00 89.81 84 GLU A CA 1
ATOM 701 C C . GLU A 1 84 ? -10.685 19.071 -16.555 1.00 89.81 84 GLU A C 1
ATOM 703 O O . GLU A 1 84 ? -11.130 19.471 -15.474 1.00 89.81 84 GLU A O 1
ATOM 708 N N . PRO A 1 85 ? -10.068 19.915 -17.403 1.00 84.19 85 PRO A N 1
ATOM 709 C CA . PRO A 1 85 ? -9.578 21.215 -16.966 1.00 84.19 85 PRO A CA 1
ATOM 710 C C . PRO A 1 85 ? -10.659 22.197 -16.493 1.00 84.19 85 PRO A C 1
ATOM 712 O O . PRO A 1 85 ? -10.373 23.109 -15.723 1.00 84.19 85 PRO A O 1
ATOM 715 N N . ASN A 1 86 ? -11.910 21.973 -16.903 1.00 86.31 86 ASN A N 1
ATOM 716 C CA . ASN A 1 86 ? -13.048 22.848 -16.618 1.00 86.31 86 ASN A CA 1
ATOM 717 C C . ASN A 1 86 ? -13.792 22.506 -15.312 1.00 86.31 86 ASN A C 1
ATOM 719 O O . ASN A 1 86 ? -14.721 23.224 -14.941 1.00 86.31 86 ASN A O 1
ATOM 723 N N . LYS A 1 87 ? -13.433 21.417 -14.618 1.00 89.62 87 LYS A N 1
ATOM 724 C CA . LYS A 1 87 ? -14.109 20.972 -13.387 1.00 89.62 87 LYS A CA 1
ATOM 725 C C . LYS A 1 87 ? -13.170 21.092 -12.196 1.00 89.62 87 LYS A C 1
ATOM 727 O O . LYS A 1 87 ? -12.143 20.426 -12.163 1.00 89.62 87 LYS A O 1
ATOM 732 N N . PHE A 1 88 ? -13.548 21.911 -11.216 1.00 94.25 88 PHE A N 1
ATOM 733 C CA . PHE A 1 88 ? -12.735 22.188 -10.032 1.00 94.25 88 PHE A CA 1
ATOM 734 C C . PHE A 1 88 ? -13.335 21.549 -8.785 1.00 94.25 88 PHE A C 1
ATOM 736 O O . PHE A 1 88 ? -14.515 21.733 -8.493 1.00 94.25 88 PHE A O 1
ATOM 743 N N . THR A 1 89 ? -12.482 20.872 -8.031 1.00 94.62 89 THR A N 1
ATOM 744 C CA . THR A 1 89 ? -12.752 20.354 -6.696 1.00 94.62 89 THR A CA 1
ATOM 745 C C . THR A 1 89 ? -12.198 21.332 -5.667 1.00 94.62 89 THR A C 1
ATOM 747 O O . THR A 1 89 ? -11.071 21.821 -5.809 1.00 94.62 89 THR A O 1
ATOM 750 N N . GLN A 1 90 ? -12.982 21.602 -4.625 1.00 94.25 90 GLN A N 1
ATOM 751 C CA . GLN A 1 90 ? -12.598 22.484 -3.526 1.00 94.25 90 GLN A CA 1
ATOM 752 C C . GLN A 1 90 ? -12.200 21.699 -2.274 1.00 94.25 90 GLN A C 1
ATOM 754 O O . GLN A 1 90 ? -12.802 20.668 -1.969 1.00 94.25 90 GLN A O 1
ATOM 759 N N . SER A 1 91 ? -11.213 22.200 -1.538 1.00 92.94 91 SER A N 1
ATOM 760 C CA . SER A 1 91 ? -10.780 21.648 -0.252 1.00 92.94 91 SER A CA 1
ATOM 761 C C . SER A 1 91 ? -10.119 22.727 0.589 1.00 92.94 91 SER A C 1
ATOM 763 O O . SER A 1 91 ? -9.382 23.547 0.049 1.00 92.94 91 SER A O 1
ATOM 765 N N . ASN A 1 92 ? -10.316 22.696 1.902 1.00 89.62 92 ASN A N 1
ATOM 766 C CA . ASN A 1 92 ? -9.603 23.554 2.849 1.00 89.62 92 ASN A CA 1
ATOM 767 C C . ASN A 1 92 ? -8.334 22.900 3.432 1.00 89.62 92 ASN A C 1
ATOM 769 O O . ASN A 1 92 ? -7.752 23.398 4.389 1.00 89.62 92 ASN A O 1
ATOM 773 N N . GLN A 1 93 ? -7.905 21.760 2.881 1.00 88.75 93 GLN A N 1
ATOM 774 C CA . GLN A 1 93 ? -6.773 21.000 3.407 1.00 88.75 93 GLN A CA 1
ATOM 775 C C . GLN A 1 93 ? -5.447 21.431 2.771 1.00 88.75 93 GLN A C 1
ATOM 777 O O . GLN A 1 93 ? -5.265 21.312 1.560 1.00 88.75 93 GLN A O 1
ATOM 782 N N . TRP A 1 94 ? -4.471 21.813 3.594 1.00 89.19 94 TRP A N 1
ATOM 783 C CA . TRP A 1 94 ? -3.100 22.110 3.152 1.00 89.19 94 TRP A CA 1
ATOM 784 C C . TRP A 1 94 ? -2.420 20.927 2.453 1.00 89.19 94 TRP A C 1
ATOM 786 O O . TRP A 1 94 ? -1.774 21.106 1.425 1.00 89.19 94 TRP A O 1
ATOM 796 N N . HIS A 1 95 ? -2.657 19.702 2.935 1.00 89.38 95 HIS A N 1
ATOM 797 C CA . HIS A 1 95 ? -2.184 18.470 2.291 1.00 89.38 95 HIS A CA 1
ATOM 798 C C . HIS A 1 95 ? -2.707 18.319 0.852 1.00 89.38 95 HIS A C 1
ATOM 800 O O . HIS A 1 95 ? -2.011 17.787 -0.009 1.00 89.38 95 HIS A O 1
ATOM 806 N N . TYR A 1 96 ? -3.917 18.814 0.567 1.00 93.94 96 TYR A N 1
ATOM 807 C CA . TYR A 1 96 ? -4.484 18.783 -0.780 1.00 93.94 96 TYR A CA 1
ATOM 808 C C . TYR A 1 96 ? -3.811 19.790 -1.715 1.00 93.94 96 TYR A C 1
ATOM 810 O O . TYR A 1 96 ? -3.493 19.443 -2.853 1.00 93.94 96 TYR A O 1
ATOM 818 N N . GLU A 1 97 ? -3.546 21.006 -1.233 1.00 94.69 97 GLU A N 1
ATOM 819 C CA . GLU A 1 97 ? -2.749 21.993 -1.965 1.00 94.69 97 GLU A CA 1
ATOM 820 C C . GLU A 1 97 ? -1.350 21.446 -2.269 1.00 94.69 97 GLU A C 1
ATOM 822 O O . GLU A 1 97 ? -0.936 21.412 -3.427 1.00 94.69 97 GLU A O 1
ATOM 827 N N . TYR A 1 98 ? -0.671 20.925 -1.248 1.00 93.88 98 TYR A N 1
ATOM 828 C CA . TYR A 1 98 ? 0.662 20.346 -1.371 1.00 93.88 98 TYR A CA 1
ATOM 829 C C . TYR A 1 98 ? 0.707 19.190 -2.380 1.00 93.88 98 TYR A C 1
ATOM 831 O O . TYR A 1 98 ? 1.560 19.171 -3.266 1.00 93.88 98 TYR A O 1
ATOM 839 N N . ALA A 1 99 ? -0.257 18.266 -2.328 1.00 94.88 99 ALA A N 1
ATOM 840 C CA . ALA A 1 99 ? -0.346 17.158 -3.275 1.00 94.88 99 ALA A CA 1
ATOM 841 C C . ALA A 1 99 ? -0.574 17.618 -4.724 1.00 94.88 99 ALA A C 1
ATOM 843 O O . ALA A 1 99 ? 0.044 17.086 -5.649 1.00 94.88 99 ALA A O 1
ATOM 844 N N . CYS A 1 100 ? -1.428 18.622 -4.946 1.00 95.75 100 CYS A N 1
ATOM 845 C CA . CYS A 1 100 ? -1.647 19.167 -6.288 1.00 95.75 100 CYS A CA 1
ATOM 846 C C . CYS A 1 100 ? -0.377 19.819 -6.854 1.00 95.75 100 CYS A C 1
ATOM 848 O O . CYS A 1 100 ? -0.078 19.660 -8.040 1.00 95.75 100 CYS A O 1
ATOM 850 N N . GLN A 1 101 ? 0.399 20.494 -6.006 1.00 95.06 101 GLN A N 1
ATOM 851 C CA . GLN A 1 101 ? 1.667 21.107 -6.396 1.00 95.06 101 GLN A CA 1
ATOM 852 C C . GLN A 1 101 ? 2.773 20.074 -6.629 1.00 95.06 101 GLN A C 1
ATOM 854 O O . GLN A 1 101 ? 3.478 20.168 -7.632 1.00 95.06 101 GLN A O 1
ATOM 859 N N . LEU A 1 102 ? 2.887 19.042 -5.786 1.00 95.12 102 LEU A N 1
ATOM 860 C CA . LEU A 1 102 ? 3.798 17.914 -6.012 1.00 95.12 102 LEU A CA 1
ATOM 861 C C . LEU A 1 102 ? 3.504 17.196 -7.332 1.00 95.12 102 LEU A C 1
ATOM 863 O O . LEU A 1 102 ? 4.432 16.852 -8.067 1.00 95.12 102 LEU A O 1
ATOM 867 N N . TYR A 1 103 ? 2.223 16.996 -7.653 1.00 96.38 103 TYR A N 1
ATOM 868 C CA . TYR A 1 103 ? 1.822 16.442 -8.943 1.00 96.38 103 TYR A CA 1
ATOM 869 C C . TYR A 1 103 ? 2.331 17.323 -10.091 1.00 96.38 103 TYR A C 1
ATOM 871 O O . TYR A 1 103 ? 3.014 16.825 -10.986 1.00 96.38 103 TYR A O 1
ATOM 879 N N . ASN A 1 104 ? 2.070 18.635 -10.037 1.00 94.50 104 ASN A N 1
ATOM 880 C CA . ASN A 1 104 ? 2.550 19.581 -11.045 1.00 94.50 104 ASN A CA 1
ATOM 881 C C . ASN A 1 104 ? 4.076 19.584 -11.161 1.00 94.50 104 ASN A C 1
ATOM 883 O O . ASN A 1 104 ? 4.579 19.558 -12.281 1.00 94.50 104 ASN A O 1
ATOM 887 N N . LEU A 1 105 ? 4.811 19.532 -10.048 1.00 94.81 105 LEU A N 1
ATOM 888 C CA . LEU A 1 105 ? 6.271 19.438 -10.052 1.00 94.81 105 LEU A CA 1
ATOM 889 C C . LEU A 1 105 ? 6.750 18.165 -10.768 1.00 94.81 105 LEU A C 1
ATOM 891 O O . LEU A 1 105 ? 7.658 18.224 -11.595 1.00 94.81 105 LEU A O 1
ATOM 895 N N . GLY A 1 106 ? 6.090 17.028 -10.531 1.00 95.00 106 GLY A N 1
ATOM 896 C CA . GLY A 1 106 ? 6.350 15.790 -11.269 1.00 95.00 106 GLY A CA 1
ATOM 897 C C . GLY A 1 106 ? 6.143 15.945 -12.782 1.00 95.00 106 GLY A C 1
ATOM 898 O O . GLY A 1 106 ? 6.937 15.429 -13.570 1.00 95.00 106 GLY A O 1
ATOM 899 N N . ILE A 1 107 ? 5.123 16.698 -13.206 1.00 93.25 107 ILE A N 1
ATOM 900 C CA . ILE A 1 107 ? 4.892 17.009 -14.627 1.00 93.25 107 ILE A CA 1
ATOM 901 C C . ILE A 1 107 ? 5.964 17.962 -15.186 1.00 93.25 107 ILE A C 1
ATOM 903 O O . ILE A 1 107 ? 6.419 17.756 -16.312 1.00 93.25 107 ILE A O 1
ATOM 907 N N . ILE A 1 108 ? 6.445 18.946 -14.415 1.00 93.19 108 ILE A N 1
ATOM 908 C CA . ILE A 1 108 ? 7.588 19.789 -14.827 1.00 93.19 108 ILE A CA 1
ATOM 909 C C . ILE A 1 108 ? 8.804 18.904 -15.113 1.00 93.19 108 ILE A C 1
ATOM 911 O O . ILE A 1 108 ? 9.402 18.999 -16.186 1.00 93.19 108 ILE A O 1
ATOM 915 N N . TYR A 1 109 ? 9.129 17.991 -14.197 1.00 94.94 109 TYR A N 1
ATOM 916 C CA . TYR A 1 109 ? 10.264 17.085 -14.356 1.00 94.94 109 TYR A CA 1
ATOM 917 C C . TYR A 1 109 ? 10.111 16.110 -15.524 1.00 94.94 109 TYR A C 1
ATOM 919 O O . TYR A 1 109 ? 11.100 15.799 -16.195 1.00 94.94 109 TYR A O 1
ATOM 927 N N . TYR A 1 110 ? 8.887 15.678 -15.835 1.00 92.88 110 TYR A N 1
ATOM 928 C CA . TYR A 1 110 ? 8.599 14.941 -17.065 1.00 92.88 110 TYR A CA 1
ATOM 929 C C . TYR A 1 110 ? 9.007 15.750 -18.307 1.00 92.88 110 TYR A C 1
ATOM 931 O O . TYR A 1 110 ? 9.738 15.246 -19.160 1.00 92.88 110 TYR A O 1
ATOM 939 N N . HIS A 1 111 ? 8.605 17.020 -18.399 1.00 90.56 111 HIS A N 1
ATOM 940 C CA . HIS A 1 111 ? 8.955 17.863 -19.545 1.00 90.56 111 HIS A CA 1
ATOM 941 C C . HIS A 1 111 ? 10.451 18.191 -19.599 1.00 90.56 111 HIS A C 1
ATOM 943 O O . HIS A 1 111 ? 11.048 18.116 -20.674 1.00 90.56 111 HIS A O 1
ATOM 949 N N . GLN A 1 112 ? 11.086 18.496 -18.466 1.00 92.19 112 GLN A N 1
ATOM 950 C CA . GLN A 1 112 ? 12.527 18.756 -18.432 1.00 92.19 112 GLN A CA 1
ATOM 951 C C . GLN A 1 112 ? 13.335 17.511 -18.808 1.00 92.19 112 GLN A C 1
ATOM 953 O O . GLN A 1 112 ? 14.255 17.606 -19.615 1.00 92.19 112 GLN A O 1
ATOM 958 N N . SER A 1 113 ? 12.982 16.333 -18.285 1.00 92.50 113 SER A N 1
ATOM 959 C CA . SER A 1 113 ? 13.711 15.095 -18.590 1.00 92.50 113 SER A CA 1
ATOM 960 C C . SER A 1 113 ? 13.603 14.693 -20.064 1.00 92.50 113 SER A C 1
ATOM 962 O O . SER A 1 113 ? 14.571 14.175 -20.624 1.0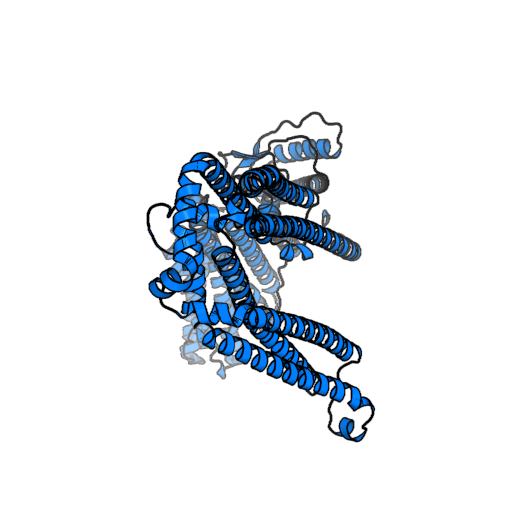0 92.50 113 SER A O 1
ATOM 964 N N . GLN A 1 114 ? 12.471 14.971 -20.718 1.00 89.00 114 GLN A N 1
ATOM 965 C CA . GLN A 1 114 ? 12.287 14.700 -22.145 1.00 89.00 114 GLN A CA 1
ATOM 966 C C . GLN A 1 114 ? 13.083 15.626 -23.057 1.00 89.00 114 GLN A C 1
ATOM 968 O O . GLN A 1 114 ? 13.627 15.153 -24.054 1.00 89.00 114 GLN A O 1
ATOM 973 N N . ASN A 1 115 ? 13.152 16.912 -22.714 1.00 88.69 115 ASN A N 1
ATOM 974 C CA . ASN A 1 115 ? 13.740 17.937 -23.577 1.00 88.69 115 ASN A CA 1
ATOM 975 C C . ASN A 1 115 ? 15.207 18.252 -23.242 1.00 88.69 115 ASN A C 1
ATOM 977 O O . ASN A 1 115 ? 15.868 18.941 -24.015 1.00 88.69 115 ASN A O 1
ATOM 981 N N . ALA A 1 116 ? 15.732 17.753 -22.118 1.00 88.81 116 ALA A N 1
ATOM 982 C CA . ALA A 1 116 ? 17.123 17.948 -21.721 1.00 88.81 116 ALA A CA 1
ATOM 983 C C . ALA A 1 116 ? 18.107 17.434 -22.786 1.00 88.81 116 ALA A C 1
ATOM 985 O O . ALA A 1 116 ? 18.016 16.293 -23.247 1.00 88.81 116 ALA A O 1
ATOM 986 N N . GLN A 1 117 ? 19.083 18.280 -23.127 1.00 85.50 117 GLN A N 1
ATOM 987 C CA . GLN A 1 117 ? 20.132 17.963 -24.100 1.00 85.50 117 GLN A CA 1
ATOM 988 C C . GLN A 1 117 ? 21.186 17.015 -23.515 1.00 85.50 117 GLN A C 1
ATOM 990 O O . GLN A 1 117 ? 21.667 16.114 -24.200 1.00 85.50 117 GLN A O 1
ATOM 995 N N . HIS A 1 118 ? 21.525 17.187 -22.233 1.00 88.19 118 HIS A N 1
ATOM 996 C CA . HIS A 1 118 ? 22.487 16.339 -21.540 1.00 88.19 118 HIS A CA 1
ATOM 997 C C . HIS A 1 118 ? 21.794 15.186 -20.813 1.00 88.19 118 HIS A C 1
ATOM 999 O O . HIS A 1 118 ? 20.825 15.367 -20.072 1.00 88.19 118 HIS A O 1
ATOM 1005 N N . ILE A 1 119 ? 22.351 13.982 -20.966 1.00 88.38 119 ILE A N 1
ATOM 1006 C CA . ILE A 1 119 ? 21.847 12.773 -20.305 1.00 88.38 119 ILE A CA 1
ATOM 1007 C C . ILE A 1 119 ? 21.808 12.914 -18.780 1.00 88.38 119 ILE A C 1
ATOM 1009 O O . ILE A 1 119 ? 20.841 12.498 -18.148 1.00 88.38 119 ILE A O 1
ATOM 1013 N N . LYS A 1 120 ? 22.839 13.525 -18.185 1.00 90.12 120 LYS A N 1
ATOM 1014 C CA . LYS A 1 120 ? 22.949 13.698 -16.733 1.00 90.12 120 LYS A CA 1
ATOM 1015 C C . LYS A 1 120 ? 21.775 14.508 -16.184 1.00 90.12 120 LYS A C 1
ATOM 1017 O O . LYS A 1 120 ? 21.199 14.128 -15.164 1.00 90.12 120 LYS A O 1
ATOM 1022 N N . ASP A 1 121 ? 21.387 15.567 -16.886 1.00 90.38 121 ASP A N 1
ATOM 1023 C CA . ASP A 1 121 ? 20.265 16.419 -16.498 1.00 90.38 121 ASP A CA 1
ATOM 1024 C C . ASP A 1 121 ? 18.944 15.675 -16.691 1.00 90.38 121 ASP A C 1
ATOM 1026 O O . ASP A 1 121 ? 18.126 15.633 -15.775 1.00 90.38 121 ASP A O 1
ATOM 1030 N N . SER A 1 122 ? 18.779 14.987 -17.828 1.00 92.00 122 SER A N 1
ATOM 1031 C CA . SER A 1 122 ? 17.606 14.147 -18.105 1.00 92.00 122 SER A CA 1
ATOM 1032 C C . SER A 1 122 ? 17.373 13.106 -17.002 1.00 92.00 122 SER A C 1
ATOM 1034 O O . SER A 1 122 ? 16.273 13.010 -16.451 1.00 92.00 122 SER A O 1
ATOM 1036 N N . LEU A 1 123 ? 18.427 12.381 -16.612 1.00 93.25 123 LEU A N 1
ATOM 1037 C CA . LEU A 1 123 ? 18.382 11.381 -15.546 1.00 93.25 123 LEU A CA 1
ATOM 1038 C C . LEU A 1 123 ? 18.145 12.008 -14.176 1.00 93.25 123 LEU A C 1
ATOM 1040 O O . LEU A 1 123 ? 17.381 11.460 -13.385 1.00 93.25 123 LEU A O 1
ATOM 1044 N N . THR A 1 124 ? 18.762 13.152 -13.885 1.00 93.44 124 THR A N 1
ATOM 1045 C CA . THR A 1 124 ? 18.532 13.862 -12.622 1.00 93.44 124 THR A CA 1
ATOM 1046 C C . THR A 1 124 ? 17.063 14.250 -12.508 1.00 93.44 124 THR A C 1
ATOM 1048 O O . THR A 1 124 ? 16.404 13.838 -11.559 1.00 93.44 124 THR A O 1
ATOM 1051 N N . LYS A 1 125 ? 16.494 14.916 -13.518 1.00 94.62 125 LYS A N 1
ATOM 1052 C CA . LYS A 1 125 ? 15.074 15.295 -13.513 1.00 94.62 125 LYS A CA 1
ATOM 1053 C C . LYS A 1 125 ? 14.150 14.077 -13.472 1.00 94.62 125 LYS A C 1
ATOM 1055 O O . LYS A 1 125 ? 13.166 14.098 -12.742 1.00 94.62 125 LYS A O 1
ATOM 1060 N N . CYS A 1 126 ? 14.502 12.977 -14.137 1.00 95.06 126 CYS A N 1
ATOM 1061 C CA . CYS A 1 126 ? 13.781 11.712 -13.998 1.00 95.06 126 CYS A CA 1
ATOM 1062 C C . CYS A 1 126 ? 13.777 11.206 -12.542 1.00 95.06 126 CYS A C 1
ATOM 1064 O O . CYS A 1 126 ? 12.738 10.797 -12.034 1.00 95.06 126 CYS A O 1
ATOM 1066 N N . ARG A 1 127 ? 14.909 11.250 -11.832 1.00 94.81 127 ARG A N 1
ATOM 1067 C CA . ARG A 1 127 ? 14.991 10.827 -10.422 1.00 94.81 127 ARG A CA 1
ATOM 1068 C C . ARG A 1 127 ? 14.238 11.772 -9.482 1.00 94.81 127 ARG A C 1
ATOM 1070 O O . ARG A 1 127 ? 13.625 11.292 -8.526 1.00 94.81 127 ARG A O 1
ATOM 1077 N N . ASN A 1 128 ? 14.232 13.070 -9.777 1.00 95.69 128 ASN A N 1
ATOM 1078 C CA . ASN A 1 128 ? 13.417 14.057 -9.069 1.00 95.69 128 ASN A CA 1
ATOM 1079 C C . ASN A 1 128 ? 11.915 13.808 -9.290 1.00 95.69 128 ASN A C 1
ATOM 1081 O O . ASN A 1 128 ? 11.134 13.882 -8.345 1.00 95.69 128 ASN A O 1
ATOM 1085 N N . GLN A 1 129 ? 11.509 13.435 -10.508 1.00 95.50 129 GLN A N 1
ATOM 1086 C CA . GLN A 1 129 ? 10.132 13.049 -10.819 1.00 95.50 129 GLN A CA 1
ATOM 1087 C C . GLN A 1 129 ? 9.666 11.863 -9.958 1.00 95.50 129 GLN A C 1
ATOM 1089 O O . GLN A 1 129 ? 8.576 11.906 -9.388 1.00 95.50 129 GLN A O 1
ATOM 1094 N N . LEU A 1 130 ? 10.502 10.827 -9.816 1.00 95.00 130 LEU A N 1
ATOM 1095 C CA . LEU A 1 130 ? 10.206 9.675 -8.951 1.00 95.00 130 LEU A CA 1
ATOM 1096 C C . LEU A 1 130 ? 10.043 10.094 -7.487 1.00 95.00 130 LEU A C 1
ATOM 1098 O O . LEU A 1 130 ? 9.134 9.620 -6.811 1.00 95.00 130 LEU A O 1
ATOM 1102 N N . TRP A 1 131 ? 10.890 11.010 -7.007 1.00 95.00 131 TRP A N 1
ATOM 1103 C CA . TRP A 1 131 ? 10.770 11.556 -5.655 1.00 95.00 131 TRP A CA 1
ATOM 1104 C C . TRP A 1 131 ? 9.436 12.280 -5.448 1.00 95.00 131 TRP A C 1
ATOM 1106 O O . TRP A 1 131 ? 8.776 12.038 -4.439 1.00 95.00 131 TRP A O 1
ATOM 1116 N N . CYS A 1 132 ? 8.981 13.085 -6.416 1.00 95.25 132 CYS A N 1
ATOM 1117 C CA . CYS A 1 132 ? 7.672 13.740 -6.339 1.00 95.25 132 CYS A CA 1
ATOM 1118 C C . CYS A 1 132 ? 6.534 12.729 -6.202 1.00 95.25 132 CYS A C 1
ATOM 1120 O O . CYS A 1 132 ? 5.639 12.927 -5.387 1.00 95.25 132 CYS A O 1
ATOM 1122 N N . TYR A 1 133 ? 6.559 11.640 -6.973 1.00 93.56 133 TYR A N 1
ATOM 1123 C CA . TYR A 1 133 ? 5.501 10.629 -6.925 1.00 93.56 133 TYR A CA 1
ATOM 1124 C C . TYR A 1 133 ? 5.541 9.773 -5.660 1.00 93.56 133 TYR A C 1
ATOM 1126 O O . TYR A 1 133 ? 4.479 9.439 -5.140 1.00 93.56 133 TYR A O 1
ATOM 1134 N N . GLN A 1 134 ? 6.726 9.477 -5.123 1.00 89.81 134 GLN A N 1
ATOM 1135 C CA . GLN A 1 134 ? 6.856 8.844 -3.807 1.00 89.81 134 GLN A CA 1
ATOM 1136 C C . GLN A 1 134 ? 6.306 9.752 -2.702 1.00 89.81 134 GLN A C 1
ATOM 1138 O O . GLN A 1 134 ? 5.454 9.326 -1.927 1.00 89.81 134 GLN A O 1
ATOM 1143 N N . LYS A 1 135 ? 6.692 11.033 -2.692 1.00 88.12 135 LYS A N 1
ATOM 1144 C CA . LYS A 1 135 ? 6.150 12.023 -1.749 1.00 88.12 135 LYS A CA 1
ATOM 1145 C C . LYS A 1 135 ? 4.643 12.192 -1.887 1.00 88.12 135 LYS A C 1
ATOM 1147 O O . LYS A 1 135 ? 3.935 12.280 -0.891 1.00 88.12 135 LYS A O 1
ATOM 1152 N N . LEU A 1 136 ? 4.131 12.182 -3.113 1.00 90.56 136 LEU A N 1
ATOM 1153 C CA . LEU A 1 136 ? 2.698 12.249 -3.361 1.00 90.56 136 LEU A CA 1
ATOM 1154 C C . LEU A 1 136 ? 1.976 11.035 -2.755 1.00 90.56 136 LEU A C 1
ATOM 1156 O O . LEU A 1 136 ? 0.964 11.215 -2.086 1.00 90.56 136 LEU A O 1
ATOM 1160 N N . GLN A 1 137 ? 2.512 9.819 -2.917 1.00 86.31 137 GLN A N 1
ATOM 1161 C CA . GLN A 1 137 ? 1.962 8.607 -2.290 1.00 86.31 137 GLN A CA 1
ATOM 1162 C C . GLN A 1 137 ? 1.962 8.675 -0.758 1.00 86.31 137 GLN A C 1
ATOM 1164 O O . GLN A 1 137 ? 1.011 8.199 -0.144 1.00 86.31 137 GLN A O 1
ATOM 1169 N N . GLU A 1 138 ? 2.984 9.286 -0.156 1.00 83.19 138 GLU A N 1
ATOM 1170 C CA . GLU A 1 138 ? 3.058 9.517 1.292 1.00 83.19 138 GLU A CA 1
ATOM 1171 C C . GLU A 1 138 ? 1.999 10.523 1.772 1.00 83.19 138 GLU A C 1
ATOM 1173 O O . GLU A 1 138 ? 1.444 10.350 2.850 1.00 83.19 138 GLU A O 1
ATOM 1178 N N . VAL A 1 139 ? 1.688 11.553 0.976 1.00 82.31 139 VAL A N 1
ATOM 1179 C CA . VAL A 1 139 ? 0.781 12.649 1.371 1.00 82.31 139 VAL A CA 1
ATOM 1180 C C . VAL A 1 139 ? -0.698 12.334 1.126 1.00 82.31 139 VAL A C 1
ATOM 1182 O O . VAL A 1 139 ? -1.562 12.796 1.873 1.00 82.31 139 VAL A O 1
ATOM 1185 N N . LEU A 1 140 ? -1.018 11.563 0.084 1.00 83.38 140 LEU A N 1
ATOM 1186 C CA . LEU A 1 140 ? -2.401 11.271 -0.314 1.00 83.38 140 LEU A CA 1
ATOM 1187 C C . LEU A 1 140 ? -3.317 10.742 0.809 1.00 83.38 140 LEU A C 1
ATOM 1189 O O . LEU A 1 140 ? -4.471 11.178 0.841 1.00 83.38 140 LEU A O 1
ATOM 1193 N N . PRO A 1 141 ? -2.874 9.842 1.716 1.00 84.12 141 PRO A N 1
ATOM 1194 C CA . PRO A 1 141 ? -3.708 9.348 2.814 1.00 84.12 141 PRO A CA 1
ATOM 1195 C C . PRO A 1 141 ? -4.234 10.446 3.748 1.00 84.12 141 PRO A C 1
ATOM 1197 O O . PRO A 1 141 ? -5.244 10.244 4.418 1.00 84.12 141 PRO A O 1
ATOM 1200 N N . PHE A 1 142 ? -3.583 11.612 3.776 1.00 76.94 142 PHE A N 1
ATOM 1201 C CA . PHE A 1 142 ? -3.949 12.744 4.635 1.00 76.94 142 PHE A CA 1
ATOM 1202 C C . PHE A 1 142 ? -4.957 13.698 3.989 1.00 76.94 142 PHE A C 1
ATOM 1204 O O . PHE A 1 142 ? -5.436 14.639 4.625 1.00 76.94 142 PHE A O 1
ATOM 1211 N N . ILE A 1 143 ? -5.313 13.454 2.728 1.00 84.62 143 ILE A N 1
ATOM 1212 C CA . ILE A 1 143 ? -6.380 14.168 2.035 1.00 84.62 143 ILE A CA 1
ATOM 1213 C C . ILE A 1 143 ? -7.694 13.435 2.289 1.00 84.62 143 ILE A C 1
ATOM 1215 O O . ILE A 1 143 ? -7.757 12.207 2.252 1.00 84.62 143 ILE A O 1
ATOM 1219 N N . ASN A 1 144 ? -8.782 14.181 2.493 1.00 84.44 144 ASN A N 1
ATOM 1220 C CA . ASN A 1 144 ? -10.115 13.598 2.605 1.00 84.44 144 ASN A CA 1
ATOM 1221 C C . ASN A 1 144 ? -10.378 12.676 1.406 1.00 84.44 144 ASN A C 1
ATOM 1223 O O . ASN A 1 144 ? -10.350 13.110 0.251 1.00 84.44 144 ASN A O 1
ATOM 1227 N N . SER A 1 145 ? -10.679 11.409 1.682 1.00 86.00 145 SER A N 1
ATOM 1228 C CA . SER A 1 145 ? -10.842 10.390 0.647 1.00 86.00 145 SER A CA 1
ATOM 1229 C C . SER A 1 145 ? -11.922 10.753 -0.376 1.00 86.00 145 SER A C 1
ATOM 1231 O O . SER A 1 145 ? -11.749 10.472 -1.559 1.00 86.00 145 SER A O 1
ATOM 1233 N N . LYS A 1 146 ? -12.996 11.454 0.022 1.00 89.25 146 LYS A N 1
ATOM 1234 C CA . LYS A 1 146 ? -14.034 11.941 -0.905 1.00 89.25 146 LYS A CA 1
ATOM 1235 C C . LYS A 1 146 ? -13.515 13.019 -1.855 1.00 89.25 146 LYS A C 1
ATOM 1237 O O . LYS A 1 146 ? -14.027 13.115 -2.965 1.00 89.25 146 LYS A O 1
ATOM 1242 N N . ILE A 1 147 ? -12.549 13.827 -1.421 1.00 90.88 147 ILE A N 1
ATOM 1243 C CA . ILE A 1 147 ? -11.910 14.867 -2.235 1.00 90.88 147 ILE A CA 1
ATOM 1244 C C . ILE A 1 147 ? -10.929 14.206 -3.197 1.00 90.88 147 ILE A C 1
ATOM 1246 O O . ILE A 1 147 ? -11.080 14.358 -4.404 1.00 90.88 147 ILE A O 1
ATOM 1250 N N . ALA A 1 148 ? -9.999 13.389 -2.695 1.00 89.06 148 ALA A N 1
ATOM 1251 C CA . ALA A 1 148 ? -9.031 12.678 -3.533 1.00 89.06 148 ALA A CA 1
ATOM 1252 C C . ALA A 1 148 ? -9.717 11.809 -4.606 1.00 89.06 148 ALA A C 1
ATOM 1254 O O . ALA A 1 148 ? -9.305 11.800 -5.762 1.00 89.06 148 ALA A O 1
ATOM 1255 N N . GLN A 1 149 ? -10.830 11.148 -4.269 1.00 91.06 149 GLN A N 1
ATOM 1256 C CA . GLN A 1 149 ? -11.617 10.345 -5.211 1.00 91.06 149 GLN A CA 1
ATOM 1257 C C . GLN A 1 149 ? -12.289 11.150 -6.341 1.00 91.06 149 GLN A C 1
ATOM 1259 O O . GLN A 1 149 ? -12.738 10.543 -7.312 1.00 91.06 149 GLN A O 1
ATOM 1264 N N . GLN A 1 150 ? -12.367 12.483 -6.246 1.00 92.50 150 GLN A N 1
ATOM 1265 C CA . GLN A 1 150 ? -12.830 13.365 -7.332 1.00 92.50 150 GLN A CA 1
ATOM 1266 C C . GLN A 1 150 ? -11.726 13.684 -8.351 1.00 92.50 150 GLN A C 1
ATOM 1268 O O . GLN A 1 150 ? -11.956 14.453 -9.288 1.00 92.50 150 GLN A O 1
ATOM 1273 N N . HIS A 1 151 ? -10.551 13.073 -8.199 1.00 94.62 151 HIS A N 1
ATOM 1274 C CA . HIS A 1 151 ? -9.396 13.216 -9.072 1.00 94.62 151 HIS A CA 1
ATOM 1275 C C . HIS A 1 151 ? -8.922 11.839 -9.542 1.00 94.62 151 HIS A C 1
ATOM 1277 O O . HIS A 1 151 ? -8.531 10.980 -8.756 1.00 94.62 151 HIS A O 1
ATOM 1283 N N . SER A 1 152 ? -8.940 11.624 -10.850 1.00 93.19 152 SER A N 1
ATOM 1284 C CA . SER A 1 152 ? -8.348 10.454 -11.492 1.00 93.19 152 SER A CA 1
ATOM 1285 C C . SER A 1 152 ? -6.817 10.503 -11.439 1.00 93.19 152 SER A C 1
ATOM 1287 O O . SER A 1 152 ? -6.172 9.466 -11.274 1.00 93.19 152 SER A O 1
ATOM 1289 N N . ASP A 1 153 ? -6.240 11.704 -11.488 1.00 93.62 153 ASP A N 1
ATOM 1290 C CA . ASP A 1 153 ? -4.798 11.957 -11.493 1.00 93.62 153 ASP A CA 1
ATOM 1291 C C . ASP A 1 153 ? -4.131 11.920 -10.105 1.00 93.62 153 ASP A C 1
ATOM 1293 O O . ASP A 1 153 ? -2.922 11.722 -10.015 1.00 93.62 153 ASP A O 1
ATOM 1297 N N . LEU A 1 154 ? -4.915 12.020 -9.026 1.00 94.00 154 LEU A N 1
ATOM 1298 C CA . LEU A 1 154 ? -4.467 11.791 -7.643 1.00 94.00 154 LEU A CA 1
ATOM 1299 C C . LEU A 1 154 ? -4.762 10.368 -7.144 1.00 94.00 154 LEU A C 1
ATOM 1301 O O . LEU A 1 154 ? -4.587 10.068 -5.966 1.00 94.00 154 LEU A O 1
ATOM 1305 N N . SER A 1 155 ? -5.225 9.467 -8.011 1.00 91.75 155 SER A N 1
ATOM 1306 C CA . SER A 1 155 ? -5.388 8.066 -7.623 1.00 91.75 155 SER A CA 1
ATOM 1307 C C . SER A 1 155 ? -4.029 7.374 -7.475 1.00 91.75 155 SER A C 1
ATOM 1309 O O . SER A 1 155 ? -3.117 7.577 -8.279 1.00 91.75 155 SER A O 1
ATOM 1311 N N . ILE A 1 156 ? -3.906 6.488 -6.482 1.00 89.56 156 ILE A N 1
ATOM 1312 C CA . ILE A 1 156 ? -2.666 5.733 -6.226 1.00 89.56 156 ILE A CA 1
ATOM 1313 C C . ILE A 1 156 ? -2.238 4.941 -7.470 1.00 89.56 156 ILE A C 1
ATOM 1315 O O . ILE A 1 156 ? -1.061 4.943 -7.825 1.00 89.56 156 ILE A O 1
ATOM 1319 N N . VAL A 1 157 ? -3.190 4.314 -8.172 1.00 90.00 157 VAL A N 1
ATOM 1320 C CA . VAL A 1 157 ? -2.921 3.537 -9.393 1.00 90.00 157 VAL A CA 1
ATOM 1321 C C . VAL A 1 157 ? -2.369 4.429 -10.509 1.00 90.00 157 VAL A C 1
ATOM 1323 O O . VAL A 1 157 ? -1.420 4.045 -11.192 1.00 90.00 157 VAL A O 1
ATOM 1326 N N . HIS A 1 158 ? -2.905 5.643 -10.672 1.00 92.19 158 HIS A N 1
ATOM 1327 C CA . HIS A 1 158 ? -2.396 6.590 -11.663 1.00 92.19 158 HIS A CA 1
ATOM 1328 C C . HIS A 1 158 ? -0.987 7.083 -11.326 1.00 92.19 158 HIS A C 1
ATOM 1330 O O . HIS A 1 158 ? -0.133 7.182 -12.205 1.00 92.19 158 HIS A O 1
ATOM 1336 N N . ILE A 1 159 ? -0.706 7.328 -10.050 1.00 93.69 159 ILE A N 1
ATOM 1337 C CA . ILE A 1 159 ? 0.633 7.730 -9.614 1.00 93.69 159 ILE A CA 1
ATOM 1338 C C . ILE A 1 159 ? 1.630 6.584 -9.805 1.00 93.69 159 ILE A C 1
ATOM 1340 O O . ILE A 1 159 ? 2.740 6.824 -10.269 1.00 93.69 159 ILE A O 1
ATOM 1344 N N . CYS A 1 160 ? 1.233 5.333 -9.547 1.00 92.69 160 CYS A N 1
ATOM 1345 C CA . CYS A 1 160 ? 2.062 4.161 -9.851 1.00 92.69 160 CYS A CA 1
ATOM 1346 C C . CYS A 1 160 ? 2.358 4.044 -11.352 1.00 92.69 160 CYS A C 1
ATOM 1348 O O . CYS A 1 160 ? 3.496 3.761 -11.727 1.00 92.69 160 CYS A O 1
ATOM 1350 N N . MET A 1 161 ? 1.372 4.318 -12.214 1.00 94.50 161 MET A N 1
ATOM 1351 C CA . MET A 1 161 ? 1.571 4.379 -13.666 1.00 94.50 161 MET A CA 1
ATOM 1352 C C . MET A 1 161 ? 2.629 5.430 -14.041 1.00 94.50 161 MET A C 1
ATOM 1354 O O . MET A 1 161 ? 3.567 5.107 -14.769 1.00 94.50 161 MET A O 1
ATOM 1358 N N . LEU A 1 162 ? 2.508 6.662 -13.531 1.00 94.19 162 LEU A N 1
ATOM 1359 C CA . LEU A 1 162 ? 3.463 7.747 -13.797 1.00 94.19 162 LEU A CA 1
ATOM 1360 C C . LEU A 1 162 ? 4.871 7.423 -13.277 1.00 94.19 162 LEU A C 1
ATOM 1362 O O . LEU A 1 162 ? 5.856 7.641 -13.981 1.00 94.19 162 LEU A O 1
ATOM 1366 N N . ASN A 1 163 ? 4.956 6.859 -12.072 1.00 93.50 163 ASN A N 1
ATOM 1367 C CA . ASN A 1 163 ? 6.204 6.450 -11.434 1.00 93.50 163 ASN A CA 1
ATOM 1368 C C . ASN A 1 163 ? 6.931 5.381 -12.263 1.00 93.50 163 ASN A C 1
ATOM 1370 O O . ASN A 1 163 ? 8.096 5.540 -12.621 1.00 93.50 163 ASN A O 1
ATOM 1374 N N . THR A 1 164 ? 6.208 4.335 -12.665 1.00 94.00 164 THR A N 1
ATOM 1375 C CA . THR A 1 164 ? 6.763 3.238 -13.470 1.00 94.00 164 THR A CA 1
ATOM 1376 C C . THR A 1 164 ? 7.181 3.720 -14.863 1.00 94.00 164 THR A C 1
ATOM 1378 O O . THR A 1 164 ? 8.245 3.354 -15.360 1.00 94.00 164 THR A O 1
ATOM 1381 N N . TYR A 1 165 ? 6.388 4.601 -15.483 1.00 94.94 165 TYR A N 1
ATOM 1382 C CA . TYR A 1 165 ? 6.737 5.211 -16.767 1.00 94.94 165 TYR A CA 1
ATOM 1383 C C . TYR A 1 165 ? 8.019 6.053 -16.682 1.00 94.94 165 TYR A C 1
ATOM 1385 O O . TYR A 1 165 ? 8.858 5.985 -17.582 1.00 94.94 165 TYR A O 1
ATOM 1393 N N . ALA A 1 166 ? 8.198 6.829 -15.609 1.00 94.25 166 ALA A N 1
ATOM 1394 C CA . ALA A 1 166 ? 9.417 7.603 -15.398 1.00 94.25 166 ALA A CA 1
ATOM 1395 C C . ALA A 1 166 ? 10.642 6.681 -15.263 1.00 94.25 166 ALA A C 1
ATOM 1397 O O . ALA A 1 166 ? 11.651 6.914 -15.925 1.00 94.25 166 ALA A O 1
ATOM 1398 N N . GLN A 1 167 ? 10.544 5.579 -14.508 1.00 94.56 167 GLN A N 1
ATOM 1399 C CA . GLN A 1 167 ? 11.629 4.590 -14.425 1.00 94.56 167 GLN A CA 1
ATOM 1400 C C . GLN A 1 167 ? 11.967 3.985 -15.795 1.00 94.56 167 GLN A C 1
ATOM 1402 O O . GLN A 1 167 ? 13.142 3.921 -16.160 1.00 94.56 167 GLN A O 1
ATOM 1407 N N . ALA A 1 168 ? 10.948 3.602 -16.572 1.00 95.12 168 ALA A N 1
ATOM 1408 C CA . ALA A 1 168 ? 11.122 3.070 -17.922 1.00 95.12 168 ALA A CA 1
ATOM 1409 C C . ALA A 1 168 ? 11.877 4.057 -18.826 1.00 95.12 168 ALA A C 1
ATOM 1411 O O . ALA A 1 168 ? 12.848 3.699 -19.497 1.00 95.12 168 ALA A O 1
ATOM 1412 N N . PHE A 1 169 ? 11.475 5.330 -18.788 1.00 94.06 169 PHE A N 1
ATOM 1413 C CA . PHE A 1 169 ? 12.137 6.398 -19.529 1.00 94.06 169 PHE A CA 1
ATOM 1414 C C . PHE A 1 169 ? 13.597 6.596 -19.092 1.00 94.06 169 PHE A C 1
ATOM 1416 O O . PHE A 1 169 ? 14.474 6.732 -19.946 1.00 94.06 169 PHE A O 1
ATOM 1423 N N . GLY A 1 170 ? 13.879 6.552 -17.787 1.00 94.56 170 GLY A N 1
ATOM 1424 C CA . GLY A 1 170 ? 15.238 6.636 -17.247 1.00 94.56 170 GLY A CA 1
ATOM 1425 C C . GLY A 1 170 ? 16.153 5.522 -17.763 1.00 94.56 170 GLY A C 1
ATOM 1426 O O . GLY A 1 170 ? 17.262 5.799 -18.218 1.00 94.56 170 GLY A O 1
ATOM 1427 N N . TYR A 1 171 ? 15.681 4.274 -17.776 1.00 95.25 171 TYR A N 1
ATOM 1428 C CA . TYR A 1 171 ? 16.451 3.153 -18.325 1.00 95.25 171 TYR A CA 1
ATOM 1429 C C . TYR A 1 171 ? 16.651 3.246 -19.840 1.00 95.25 171 TYR A C 1
ATOM 1431 O O . TYR A 1 171 ? 17.753 2.997 -20.329 1.00 95.25 171 TYR A O 1
ATOM 1439 N N . LYS A 1 172 ? 15.636 3.690 -20.591 1.00 93.81 172 LYS A N 1
ATOM 1440 C CA . LYS A 1 172 ? 15.780 3.961 -22.030 1.00 93.81 172 LYS A CA 1
ATOM 1441 C C . LYS A 1 172 ? 16.858 5.016 -22.301 1.00 93.81 172 LYS A C 1
ATOM 1443 O O . LYS A 1 172 ? 17.664 4.862 -23.215 1.00 93.81 172 LYS A O 1
ATOM 1448 N N . LYS A 1 173 ? 16.914 6.063 -21.476 1.00 91.81 173 LYS A N 1
ATOM 1449 C CA . LYS A 1 173 ? 17.944 7.105 -21.549 1.00 91.81 173 LYS A CA 1
ATOM 1450 C C . LYS A 1 173 ? 19.341 6.585 -21.189 1.00 91.81 173 LYS A C 1
ATOM 1452 O O . LYS A 1 173 ? 20.306 6.979 -21.840 1.00 91.81 173 LYS A O 1
ATOM 1457 N N . LEU A 1 174 ? 19.462 5.677 -20.217 1.00 91.94 174 LEU A N 1
ATOM 1458 C CA . LEU A 1 174 ? 20.729 4.989 -19.931 1.00 91.94 174 LEU A CA 1
ATOM 1459 C C . LEU A 1 174 ? 21.205 4.158 -21.128 1.00 91.94 174 LEU A C 1
ATOM 1461 O O . LEU A 1 174 ? 22.374 4.245 -21.493 1.00 91.94 174 LEU A O 1
ATOM 1465 N N . TYR A 1 175 ? 20.305 3.422 -21.784 1.00 92.50 175 TYR A N 1
ATOM 1466 C CA . TYR A 1 175 ? 20.633 2.735 -23.035 1.00 92.50 175 TYR A CA 1
ATOM 1467 C C . TYR A 1 175 ? 21.123 3.722 -24.107 1.00 92.50 175 TYR A C 1
ATOM 1469 O O . TYR A 1 175 ? 22.189 3.516 -24.679 1.00 92.50 175 TYR A O 1
ATOM 1477 N N . ASP A 1 176 ? 20.412 4.833 -24.335 1.00 89.06 176 ASP A N 1
ATOM 1478 C CA . ASP A 1 176 ? 20.822 5.848 -25.319 1.00 89.06 176 ASP A CA 1
ATOM 1479 C C . ASP A 1 176 ? 22.224 6.420 -25.059 1.00 89.06 176 ASP A C 1
ATOM 1481 O O . ASP A 1 176 ? 22.906 6.815 -26.006 1.00 89.06 176 ASP A O 1
ATOM 1485 N N . HIS A 1 177 ? 22.651 6.460 -23.796 1.00 88.19 177 HIS A N 1
ATOM 1486 C CA . HIS A 1 177 ? 23.986 6.897 -23.404 1.00 88.19 177 HIS A CA 1
ATOM 1487 C C . HIS A 1 177 ? 25.061 5.839 -23.663 1.00 88.19 177 HIS A C 1
ATOM 1489 O O . HIS A 1 177 ? 26.146 6.181 -24.128 1.00 88.19 177 HIS A O 1
ATOM 1495 N N . PHE A 1 178 ? 24.761 4.571 -23.378 1.00 87.81 178 PHE A N 1
ATOM 1496 C CA . PHE A 1 178 ? 25.730 3.478 -23.456 1.00 87.81 178 PHE A CA 1
ATOM 1497 C C . PHE A 1 178 ? 25.751 2.743 -24.802 1.00 87.81 178 PHE A C 1
ATOM 1499 O O . PHE A 1 178 ? 26.711 2.032 -25.079 1.00 87.81 178 PHE A O 1
ATOM 1506 N N . LYS A 1 179 ? 24.772 2.957 -25.691 1.00 84.44 179 LYS A N 1
ATOM 1507 C CA . LYS A 1 179 ? 24.692 2.273 -26.999 1.00 84.44 179 LYS A CA 1
ATOM 1508 C C . LYS A 1 179 ? 25.880 2.517 -27.939 1.00 84.44 179 LYS A C 1
ATOM 1510 O O . LYS A 1 179 ? 26.001 1.837 -28.948 1.00 84.44 179 LYS A O 1
ATOM 1515 N N . THR A 1 180 ? 26.722 3.514 -27.662 1.00 79.19 180 THR A N 1
ATOM 1516 C CA . THR A 1 180 ? 27.921 3.837 -28.456 1.00 79.19 180 THR A CA 1
ATOM 1517 C C . THR A 1 180 ? 29.190 3.147 -27.945 1.00 79.19 180 THR A C 1
ATOM 1519 O O . THR A 1 180 ? 30.263 3.351 -28.520 1.00 79.19 180 THR A O 1
ATOM 1522 N N . GLN A 1 181 ? 29.097 2.355 -26.871 1.00 76.25 181 GLN A N 1
ATOM 1523 C CA . GLN A 1 181 ? 30.228 1.597 -26.342 1.00 76.25 181 GLN A CA 1
ATOM 1524 C C . GLN A 1 181 ? 30.717 0.559 -27.360 1.00 76.25 181 GLN A C 1
ATOM 1526 O O . GLN A 1 181 ? 29.932 -0.088 -28.048 1.00 76.25 181 GLN A O 1
ATOM 1531 N N . LYS A 1 182 ? 32.042 0.430 -27.473 1.00 67.50 182 LYS A N 1
ATOM 1532 C CA . LYS A 1 182 ? 32.699 -0.483 -28.412 1.00 67.50 182 LYS A CA 1
ATOM 1533 C C . LYS A 1 182 ? 33.074 -1.765 -27.673 1.00 67.50 182 LYS A C 1
ATOM 1535 O O . LYS A 1 182 ? 34.100 -1.791 -27.004 1.00 67.50 182 LYS A O 1
ATOM 1540 N N . GLY A 1 183 ? 32.239 -2.792 -27.792 1.00 81.06 183 GLY A N 1
ATOM 1541 C CA . GLY A 1 183 ? 32.484 -4.111 -27.213 1.00 81.06 183 GLY A CA 1
ATOM 1542 C C . GLY A 1 183 ? 31.197 -4.919 -27.058 1.00 81.06 183 GLY A C 1
ATOM 1543 O O . GLY A 1 183 ? 30.142 -4.371 -26.742 1.00 81.06 183 GLY A O 1
ATOM 1544 N N . ASN A 1 184 ? 31.276 -6.228 -27.309 1.00 83.62 184 ASN A N 1
ATOM 1545 C CA . ASN A 1 184 ? 30.108 -7.115 -27.327 1.00 83.62 184 ASN A CA 1
ATOM 1546 C C . ASN A 1 184 ? 29.454 -7.248 -25.940 1.00 83.62 184 ASN A C 1
ATOM 1548 O O . ASN A 1 184 ? 28.230 -7.335 -25.841 1.00 83.62 184 ASN A O 1
ATOM 1552 N N . GLN A 1 185 ? 30.256 -7.256 -24.867 1.00 82.81 185 GLN A N 1
ATOM 1553 C CA . GLN A 1 185 ? 29.752 -7.366 -23.496 1.00 82.81 185 GLN A CA 1
ATOM 1554 C C . GLN A 1 185 ? 29.115 -6.054 -23.034 1.00 82.81 185 GLN A C 1
ATOM 1556 O O . GLN A 1 185 ? 28.033 -6.062 -22.456 1.00 82.81 185 GLN A O 1
ATOM 1561 N N . GLU A 1 186 ? 29.746 -4.928 -23.344 1.00 84.31 186 GLU A N 1
ATOM 1562 C CA . GLU A 1 186 ? 29.253 -3.585 -23.055 1.00 84.31 186 GLU A CA 1
ATOM 1563 C C . GLU A 1 186 ? 27.946 -3.302 -23.806 1.00 84.31 186 GLU A C 1
ATOM 1565 O O . GLU A 1 186 ? 26.990 -2.770 -23.237 1.00 84.31 186 GLU A O 1
ATOM 1570 N N . GLN A 1 187 ? 27.855 -3.734 -25.068 1.00 86.19 187 GLN A N 1
ATOM 1571 C CA . GLN A 1 187 ? 26.616 -3.665 -25.834 1.00 86.19 187 GLN A CA 1
ATOM 1572 C C . GLN A 1 187 ? 25.524 -4.526 -25.187 1.00 86.19 187 GLN A C 1
ATOM 1574 O O . GLN A 1 187 ? 24.410 -4.036 -25.001 1.00 86.19 187 GLN A O 1
ATOM 1579 N N . LEU A 1 188 ? 25.826 -5.762 -24.773 1.00 87.69 188 LEU A N 1
ATOM 1580 C CA . LEU A 1 188 ? 24.875 -6.638 -24.076 1.00 87.69 188 LEU A CA 1
ATOM 1581 C C . LEU A 1 188 ? 24.392 -6.040 -22.740 1.00 87.69 188 LEU A C 1
ATOM 1583 O O . LEU A 1 188 ? 23.194 -6.064 -22.435 1.00 87.69 188 LEU A O 1
ATOM 1587 N N . ASP A 1 189 ? 25.303 -5.447 -21.970 1.00 87.00 189 ASP A N 1
ATOM 1588 C CA . ASP A 1 189 ? 24.988 -4.752 -20.721 1.00 87.00 189 ASP A CA 1
ATOM 1589 C C . ASP A 1 189 ? 24.092 -3.530 -20.995 1.00 87.00 189 ASP A C 1
ATOM 1591 O O . ASP A 1 189 ? 23.089 -3.327 -20.306 1.00 87.00 189 ASP A O 1
ATOM 1595 N N . SER A 1 190 ? 24.361 -2.766 -22.061 1.00 90.25 190 SER A N 1
ATOM 1596 C CA . SER A 1 190 ? 23.507 -1.643 -22.467 1.00 90.25 190 SER A CA 1
ATOM 1597 C C . SER A 1 190 ? 22.093 -2.094 -22.865 1.00 90.25 190 SER A C 1
ATOM 1599 O O . SER A 1 190 ? 21.104 -1.465 -22.476 1.00 90.25 190 SER A O 1
ATOM 1601 N N . LEU A 1 191 ? 21.969 -3.221 -23.578 1.00 92.94 191 LEU A N 1
ATOM 1602 C CA . LEU A 1 191 ? 20.689 -3.797 -24.006 1.00 92.94 191 LEU A CA 1
ATOM 1603 C C . LEU A 1 191 ? 19.863 -4.310 -22.822 1.00 92.94 191 LEU A C 1
ATOM 1605 O O . LEU A 1 191 ? 18.631 -4.296 -22.875 1.00 92.94 191 LEU A O 1
ATOM 1609 N N . THR A 1 192 ? 20.517 -4.669 -21.716 1.00 92.56 192 THR A N 1
ATOM 1610 C CA . THR A 1 192 ? 19.838 -5.023 -20.464 1.00 92.56 192 THR A CA 1
ATOM 1611 C C . THR A 1 192 ? 19.027 -3.848 -19.907 1.00 92.56 192 THR A C 1
ATOM 1613 O O . THR A 1 192 ? 17.911 -4.053 -19.428 1.00 92.56 192 THR A O 1
ATOM 1616 N N . PHE A 1 193 ? 19.509 -2.604 -20.040 1.00 93.38 193 PHE A N 1
ATOM 1617 C CA . PHE A 1 193 ? 18.722 -1.425 -19.653 1.00 93.38 193 PHE A CA 1
ATOM 1618 C C . PHE A 1 193 ? 17.460 -1.274 -20.505 1.00 93.38 193 PHE A C 1
ATOM 1620 O O . PHE A 1 193 ? 16.400 -0.929 -19.988 1.00 93.38 193 PHE A O 1
ATOM 1627 N N . LEU A 1 194 ? 17.542 -1.561 -21.803 1.00 92.88 194 LEU A N 1
ATOM 1628 C CA . LEU A 1 194 ? 16.400 -1.439 -22.705 1.00 92.88 194 LEU A CA 1
ATOM 1629 C C . LEU A 1 194 ? 15.348 -2.536 -22.465 1.00 92.88 194 LEU A C 1
ATOM 1631 O O . LEU A 1 194 ? 14.148 -2.258 -22.518 1.00 92.88 194 LEU A O 1
ATOM 1635 N N . GLN A 1 195 ? 15.784 -3.752 -22.120 1.00 92.88 195 GLN A N 1
ATOM 1636 C CA . GLN A 1 195 ? 14.897 -4.826 -21.663 1.00 92.88 195 GLN A CA 1
ATOM 1637 C C . GLN A 1 195 ? 14.161 -4.436 -20.376 1.00 92.88 195 GLN A C 1
ATOM 1639 O O . GLN A 1 195 ? 12.957 -4.677 -20.263 1.00 92.88 195 GLN A O 1
ATOM 1644 N N . GLU A 1 196 ? 14.860 -3.829 -19.416 1.00 93.69 196 GLU A N 1
ATOM 1645 C CA . GLU A 1 196 ? 14.241 -3.376 -18.170 1.00 93.69 196 GLU A CA 1
ATOM 1646 C C . GLU A 1 196 ? 13.271 -2.211 -18.408 1.00 93.69 196 GLU A C 1
ATOM 1648 O O . GLU A 1 196 ? 12.159 -2.206 -17.876 1.00 93.69 196 GLU A O 1
ATOM 1653 N N . ALA A 1 197 ? 13.626 -1.272 -19.292 1.00 94.88 197 ALA A N 1
ATOM 1654 C CA . ALA A 1 197 ? 12.725 -0.208 -19.727 1.00 94.88 197 ALA A CA 1
ATOM 1655 C C . ALA A 1 197 ? 11.416 -0.771 -20.303 1.00 94.88 197 ALA A C 1
ATOM 1657 O O . ALA A 1 197 ? 10.337 -0.310 -19.936 1.00 94.88 197 ALA A O 1
ATOM 1658 N N . ASN A 1 198 ? 11.493 -1.789 -21.166 1.00 93.88 198 ASN A N 1
ATOM 1659 C CA . ASN A 1 198 ? 10.317 -2.435 -21.748 1.00 93.88 198 ASN A CA 1
ATOM 1660 C C . ASN A 1 198 ? 9.417 -3.084 -20.675 1.00 93.88 198 ASN A C 1
ATOM 1662 O O . ASN A 1 198 ? 8.221 -2.790 -20.633 1.00 93.88 198 ASN A O 1
ATOM 1666 N N . LYS A 1 199 ? 9.986 -3.851 -19.730 1.00 93.75 199 LYS A N 1
ATOM 1667 C CA . LYS A 1 199 ? 9.217 -4.434 -18.608 1.00 93.75 199 LYS A CA 1
ATOM 1668 C C . LYS A 1 199 ? 8.457 -3.371 -17.811 1.00 93.75 199 LYS A C 1
ATOM 1670 O O . LYS A 1 199 ? 7.311 -3.592 -17.407 1.00 93.75 199 LYS A O 1
ATOM 1675 N N . LEU A 1 200 ? 9.094 -2.225 -17.574 1.00 95.44 200 LEU A N 1
ATOM 1676 C CA . LEU A 1 200 ? 8.505 -1.104 -16.844 1.00 95.44 200 LEU A CA 1
ATOM 1677 C C . LEU A 1 200 ? 7.437 -0.377 -17.676 1.00 95.44 200 LEU A C 1
ATOM 1679 O O . LEU A 1 200 ? 6.385 -0.034 -17.136 1.00 95.44 200 LEU A O 1
ATOM 1683 N N . TYR A 1 201 ? 7.625 -0.201 -18.987 1.00 96.62 201 TYR A N 1
ATOM 1684 C CA . TYR A 1 201 ? 6.561 0.311 -19.857 1.00 96.62 201 TYR A CA 1
ATOM 1685 C C . TYR A 1 201 ? 5.331 -0.603 -19.841 1.00 96.62 201 TYR A C 1
ATOM 1687 O O . TYR A 1 201 ? 4.210 -0.115 -19.682 1.00 96.62 201 TYR A O 1
ATOM 1695 N N . ASP A 1 202 ? 5.522 -1.918 -19.909 1.00 94.56 202 ASP A N 1
ATOM 1696 C CA . ASP A 1 202 ? 4.432 -2.890 -19.820 1.00 94.56 202 ASP A CA 1
ATOM 1697 C C . ASP A 1 202 ? 3.728 -2.848 -18.460 1.00 94.56 202 ASP A C 1
ATOM 1699 O O . ASP A 1 202 ? 2.498 -2.917 -18.382 1.00 94.56 202 ASP A O 1
ATOM 1703 N N . ALA A 1 203 ? 4.480 -2.674 -17.373 1.00 94.94 203 ALA A N 1
ATOM 1704 C CA . ALA A 1 203 ? 3.909 -2.444 -16.050 1.00 94.94 203 ALA A CA 1
ATOM 1705 C C . ALA A 1 203 ? 3.100 -1.134 -15.991 1.00 94.94 203 ALA A C 1
ATOM 1707 O O . ALA A 1 203 ? 1.993 -1.129 -15.450 1.00 94.94 203 ALA A O 1
ATOM 1708 N N . ALA A 1 204 ? 3.575 -0.050 -16.610 1.00 96.50 204 ALA A N 1
ATOM 1709 C CA . ALA A 1 204 ? 2.819 1.197 -16.719 1.00 96.50 204 ALA A CA 1
ATOM 1710 C C . ALA A 1 204 ? 1.515 1.009 -17.521 1.00 96.50 204 ALA A C 1
ATOM 1712 O O . ALA A 1 204 ? 0.464 1.500 -17.107 1.00 96.50 204 ALA A O 1
ATOM 1713 N N . ILE A 1 205 ? 1.537 0.238 -18.616 1.00 95.94 205 ILE A N 1
ATOM 1714 C CA . ILE A 1 205 ? 0.331 -0.129 -19.379 1.00 95.94 205 ILE A CA 1
ATOM 1715 C C . ILE A 1 205 ? -0.648 -0.916 -18.497 1.00 95.94 205 ILE A C 1
ATOM 1717 O O . ILE A 1 205 ? -1.845 -0.618 -18.499 1.00 95.94 205 ILE A O 1
ATOM 1721 N N . ARG A 1 206 ? -0.161 -1.879 -17.702 1.00 96.44 206 ARG A N 1
ATOM 1722 C CA . ARG A 1 206 ? -0.996 -2.631 -16.749 1.00 96.44 206 ARG A CA 1
ATOM 1723 C C . ARG A 1 206 ? -1.646 -1.715 -15.713 1.00 96.44 206 ARG A C 1
ATOM 1725 O O . ARG A 1 206 ? -2.852 -1.829 -15.503 1.00 96.44 206 ARG A O 1
ATOM 1732 N N . TYR A 1 207 ? -0.907 -0.767 -15.134 1.00 95.38 207 TYR A N 1
ATOM 1733 C CA . TYR A 1 207 ? -1.483 0.214 -14.206 1.00 95.38 207 TYR A CA 1
ATOM 1734 C C . TYR A 1 207 ? -2.519 1.118 -14.880 1.00 95.38 207 TYR A C 1
ATOM 1736 O O . TYR A 1 207 ? -3.574 1.382 -14.302 1.00 95.38 207 TYR A O 1
ATOM 1744 N N . LEU A 1 208 ? -2.284 1.545 -16.125 1.00 94.12 208 LEU A N 1
ATOM 1745 C CA . LEU A 1 208 ? -3.292 2.285 -16.882 1.00 94.12 208 LEU A CA 1
ATOM 1746 C C . LEU A 1 208 ? -4.560 1.440 -17.071 1.00 94.12 208 LEU A C 1
ATOM 1748 O O . LEU A 1 208 ? -5.658 1.938 -16.841 1.00 94.12 208 LEU A O 1
ATOM 1752 N N . ILE A 1 209 ? -4.450 0.162 -17.436 1.00 93.31 209 ILE A N 1
ATOM 1753 C CA . ILE A 1 209 ? -5.605 -0.746 -17.545 1.00 93.31 209 ILE A CA 1
ATOM 1754 C C . ILE A 1 209 ? -6.328 -0.878 -16.199 1.00 93.31 209 ILE A C 1
ATOM 1756 O O . ILE A 1 209 ? -7.545 -0.694 -16.145 1.00 93.31 209 ILE A O 1
ATOM 1760 N N . GLN A 1 210 ? -5.586 -1.099 -15.116 1.00 91.69 210 GLN A N 1
ATOM 1761 C CA . GLN A 1 210 ? -6.122 -1.216 -13.761 1.00 91.69 210 GLN A CA 1
ATOM 1762 C C . GLN A 1 210 ? -6.851 0.058 -13.305 1.00 91.69 210 GLN A C 1
ATOM 1764 O O . GLN A 1 210 ? -7.858 -0.028 -12.600 1.00 91.69 210 GLN A O 1
ATOM 1769 N N . SER A 1 211 ? -6.418 1.240 -13.757 1.00 90.12 211 SER A N 1
ATOM 1770 C CA . SER A 1 211 ? -7.063 2.513 -13.406 1.00 90.12 211 SER A CA 1
ATOM 1771 C C . SER A 1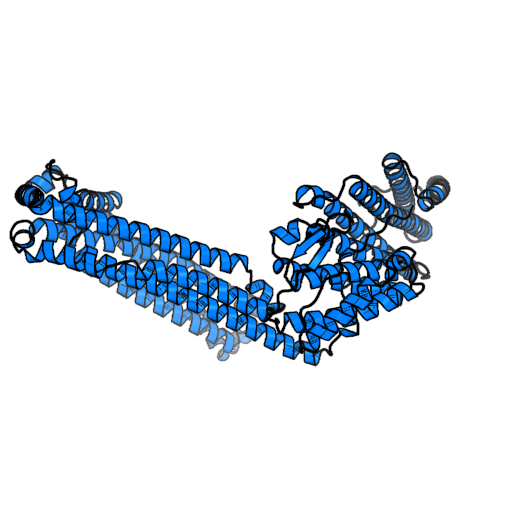 211 ? -8.548 2.566 -13.794 1.00 90.12 211 SER A C 1
ATOM 1773 O O . SER A 1 211 ? -9.329 3.216 -13.105 1.00 90.12 211 SER A O 1
ATOM 1775 N N . LYS A 1 212 ? -8.984 1.831 -14.831 1.00 86.50 212 LYS A N 1
ATOM 1776 C CA . LYS A 1 212 ? -10.410 1.735 -15.202 1.00 86.50 212 LYS A CA 1
ATOM 1777 C C . LYS A 1 212 ? -11.260 1.010 -14.161 1.00 86.50 212 LYS A C 1
ATOM 1779 O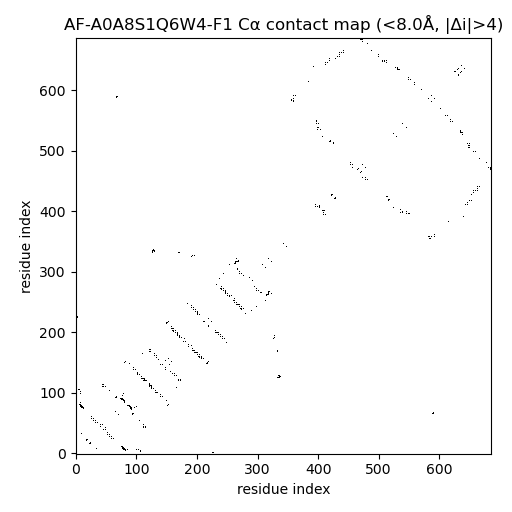 O . LYS A 1 212 ? -12.442 1.316 -14.033 1.00 86.50 212 LYS A O 1
ATOM 1784 N N . GLN A 1 213 ? -10.672 0.035 -13.474 1.00 82.88 213 GLN A N 1
ATOM 1785 C CA . GLN A 1 213 ? -11.368 -0.844 -12.533 1.00 82.88 213 GLN A CA 1
ATOM 1786 C C . GLN A 1 213 ? -11.289 -0.312 -11.102 1.00 82.88 213 GLN A C 1
ATOM 1788 O O . GLN A 1 213 ? -12.257 -0.404 -10.355 1.00 82.88 213 GLN A O 1
ATOM 1793 N N . CYS A 1 214 ? -10.140 0.249 -10.721 1.00 80.62 214 CYS A N 1
ATOM 1794 C CA . CYS A 1 214 ? -9.865 0.621 -9.335 1.00 80.62 214 CYS A CA 1
ATOM 1795 C C . CYS A 1 214 ? -10.162 2.093 -9.016 1.00 80.62 214 CYS A C 1
ATOM 1797 O O . CYS A 1 214 ? -10.380 2.423 -7.849 1.00 80.62 214 CYS A O 1
ATOM 1799 N N . ASN A 1 215 ? -10.170 2.993 -10.006 1.00 84.56 215 ASN A N 1
ATOM 1800 C CA . ASN A 1 215 ? -10.397 4.410 -9.731 1.00 84.56 215 ASN A CA 1
ATOM 1801 C C . ASN A 1 215 ? -11.887 4.729 -9.662 1.00 84.56 215 ASN A C 1
ATOM 1803 O O . ASN A 1 215 ? -12.634 4.472 -10.604 1.00 84.56 215 ASN A O 1
ATOM 1807 N N . LYS A 1 216 ? -12.297 5.407 -8.584 1.00 87.62 216 LYS A N 1
ATOM 1808 C CA . LYS A 1 216 ? -13.669 5.914 -8.456 1.00 87.62 216 LYS A CA 1
ATOM 1809 C C . LYS A 1 216 ? -13.994 6.964 -9.520 1.00 87.62 216 LYS A C 1
ATOM 1811 O O . LYS A 1 216 ? -15.076 6.935 -10.095 1.00 87.62 216 LYS A O 1
ATOM 1816 N N . LYS A 1 217 ? -13.050 7.869 -9.802 1.00 90.69 217 LYS A N 1
ATOM 1817 C CA . LYS A 1 217 ? -13.111 8.760 -10.962 1.00 90.69 217 LYS A CA 1
ATOM 1818 C C . LYS A 1 217 ? -12.254 8.205 -12.089 1.00 90.69 217 LYS A C 1
ATOM 1820 O O . LYS A 1 217 ? -11.034 8.109 -11.967 1.00 90.69 217 LYS A O 1
ATOM 1825 N N . GLN A 1 218 ? -12.904 7.859 -13.191 1.00 90.00 218 GLN A N 1
ATOM 1826 C CA . GLN A 1 218 ? -12.230 7.334 -14.370 1.00 90.00 218 GLN A CA 1
ATOM 1827 C C . GLN A 1 218 ? -11.582 8.455 -15.188 1.00 90.00 218 GLN A C 1
ATOM 1829 O O . GLN A 1 218 ? -12.108 9.564 -15.280 1.00 90.00 218 GLN A O 1
ATOM 1834 N N . ILE A 1 219 ? -10.451 8.135 -15.819 1.00 92.00 219 ILE A N 1
ATOM 1835 C CA . ILE A 1 219 ? -9.831 8.998 -16.829 1.00 92.00 219 ILE A CA 1
ATOM 1836 C C . ILE A 1 219 ? -10.786 9.073 -18.034 1.00 92.00 219 ILE A C 1
ATOM 1838 O O . ILE A 1 219 ? -11.255 8.022 -18.486 1.00 92.00 219 ILE A O 1
ATOM 1842 N N . PRO A 1 220 ? -11.060 10.267 -18.594 1.00 91.62 220 PRO A N 1
ATOM 1843 C CA . PRO A 1 220 ? -11.928 10.413 -19.760 1.00 91.62 220 PRO A CA 1
ATOM 1844 C C . PRO A 1 220 ? -11.523 9.479 -20.921 1.00 91.62 220 PRO A C 1
ATOM 1846 O O . PRO A 1 220 ? -10.334 9.417 -21.245 1.00 91.62 220 PRO A O 1
ATOM 1849 N N . PRO A 1 221 ? -12.464 8.786 -21.598 1.00 92.00 221 PRO A N 1
ATOM 1850 C CA . PRO A 1 221 ? -12.142 7.726 -22.564 1.00 92.00 221 PRO A CA 1
ATOM 1851 C C . PRO A 1 221 ? -11.189 8.133 -23.693 1.00 92.00 221 PRO A C 1
ATOM 1853 O O . PRO A 1 221 ? -10.303 7.365 -24.063 1.00 92.00 221 PRO A O 1
ATOM 1856 N N . LEU A 1 222 ? -11.337 9.352 -24.221 1.00 91.38 222 LEU A N 1
ATOM 1857 C CA . LEU A 1 222 ? -10.451 9.880 -25.261 1.00 91.38 222 LEU A CA 1
ATOM 1858 C C . LEU A 1 222 ? -9.002 9.981 -24.763 1.00 91.38 222 LEU A C 1
ATOM 1860 O O . LEU A 1 222 ? -8.081 9.510 -25.423 1.00 91.38 222 LEU A O 1
ATOM 1864 N N . ILE A 1 223 ? -8.823 10.554 -23.573 1.00 91.31 223 ILE A N 1
ATOM 1865 C CA . ILE A 1 223 ? -7.521 10.740 -22.927 1.00 91.31 223 ILE A CA 1
ATOM 1866 C C . ILE A 1 223 ? -6.914 9.390 -22.546 1.00 91.31 223 ILE A C 1
ATOM 1868 O O . ILE A 1 223 ? -5.731 9.152 -22.770 1.00 91.31 223 ILE A O 1
ATOM 1872 N N . TYR A 1 224 ? -7.733 8.480 -22.021 1.00 92.81 224 TYR A N 1
ATOM 1873 C CA . TYR A 1 224 ? -7.322 7.117 -21.715 1.00 92.81 224 TYR A CA 1
ATOM 1874 C C . TYR A 1 224 ? -6.743 6.410 -22.949 1.00 92.81 224 TYR A C 1
ATOM 1876 O O . TYR A 1 224 ? -5.673 5.809 -22.874 1.00 92.81 224 TYR A O 1
ATOM 1884 N N . ASN A 1 225 ? -7.432 6.491 -24.091 1.00 91.56 225 ASN A N 1
ATOM 1885 C CA . ASN A 1 225 ? -6.973 5.851 -25.323 1.00 91.56 225 ASN A CA 1
ATOM 1886 C C . ASN A 1 225 ? -5.674 6.486 -25.840 1.00 91.56 225 ASN A C 1
ATOM 1888 O O . ASN A 1 225 ? -4.790 5.757 -26.280 1.00 91.56 225 ASN A O 1
ATOM 1892 N N . GLN A 1 226 ? -5.522 7.809 -25.716 1.00 91.25 226 GLN A N 1
ATOM 1893 C CA . GLN A 1 226 ? -4.281 8.515 -26.059 1.00 91.25 226 GLN A CA 1
ATOM 1894 C C . GLN A 1 226 ? -3.105 8.096 -25.166 1.00 91.25 226 GLN A C 1
ATOM 1896 O O . GLN A 1 226 ? -2.005 7.862 -25.664 1.00 91.25 226 GLN A O 1
ATOM 1901 N N . LEU A 1 227 ? -3.333 7.950 -23.856 1.00 92.12 227 LEU A N 1
ATOM 1902 C CA . LEU A 1 227 ? -2.338 7.418 -22.921 1.00 92.12 227 LEU A CA 1
ATOM 1903 C C . LEU A 1 227 ? -1.946 5.985 -23.287 1.00 92.12 227 LEU A C 1
ATOM 1905 O O . LEU A 1 227 ? -0.761 5.670 -23.352 1.00 92.12 227 LEU A O 1
ATOM 1909 N N . LEU A 1 228 ? -2.928 5.125 -23.563 1.00 93.31 228 LEU A N 1
ATOM 1910 C CA . LEU A 1 228 ? -2.683 3.728 -23.912 1.00 93.31 228 LEU A CA 1
ATOM 1911 C C . LEU A 1 228 ? -1.884 3.609 -25.212 1.00 93.31 228 LEU A C 1
ATOM 1913 O O . LEU A 1 228 ? -0.933 2.830 -25.276 1.00 93.31 228 LEU A O 1
ATOM 1917 N N . GLU A 1 229 ? -2.249 4.384 -26.230 1.00 92.56 229 GLU A N 1
ATOM 1918 C CA . GLU A 1 229 ? -1.525 4.453 -27.496 1.00 92.56 229 GLU A CA 1
ATOM 1919 C C . GLU A 1 229 ? -0.092 4.946 -27.293 1.00 92.56 229 GLU A C 1
ATOM 1921 O O . GLU A 1 229 ? 0.841 4.316 -27.790 1.00 92.56 229 GLU A O 1
ATOM 1926 N N . LYS A 1 230 ? 0.111 6.014 -26.511 1.00 91.12 230 LYS A N 1
ATOM 1927 C CA . LYS A 1 230 ? 1.450 6.524 -26.195 1.00 91.12 230 LYS A CA 1
ATOM 1928 C C . LYS A 1 230 ? 2.316 5.469 -25.506 1.00 91.12 230 LYS A C 1
ATOM 1930 O O . LYS A 1 230 ? 3.402 5.175 -25.992 1.00 91.12 230 LYS A O 1
ATOM 1935 N N . LEU A 1 231 ? 1.836 4.894 -24.402 1.00 93.38 231 LEU A N 1
ATOM 1936 C CA . LEU A 1 231 ? 2.594 3.908 -23.626 1.00 93.38 231 LEU A CA 1
ATOM 1937 C C . LEU A 1 231 ? 2.910 2.658 -24.457 1.00 93.38 231 LEU A C 1
ATOM 1939 O O . LEU A 1 231 ? 4.027 2.151 -24.403 1.00 93.38 231 LEU A O 1
ATOM 1943 N N . THR A 1 232 ? 1.952 2.193 -25.268 1.00 93.88 232 THR A N 1
ATOM 1944 C CA . THR A 1 232 ? 2.162 1.038 -26.157 1.00 93.88 232 THR A CA 1
ATOM 1945 C C . THR A 1 232 ? 3.207 1.350 -27.231 1.00 93.88 232 THR A C 1
ATOM 1947 O O . THR A 1 232 ? 4.063 0.510 -27.502 1.00 93.88 232 THR A O 1
ATOM 1950 N N . ASN A 1 233 ? 3.179 2.554 -27.817 1.00 93.50 233 ASN A N 1
ATOM 1951 C CA . ASN A 1 233 ? 4.207 2.999 -28.760 1.00 93.50 233 ASN A CA 1
ATOM 1952 C C . ASN A 1 233 ? 5.586 3.074 -28.095 1.00 93.50 233 ASN A C 1
ATOM 1954 O O . ASN A 1 233 ? 6.545 2.550 -28.653 1.00 93.50 233 ASN A O 1
ATOM 1958 N N . ASP A 1 234 ? 5.695 3.673 -26.907 1.00 93.06 234 ASP A N 1
ATOM 1959 C CA . ASP A 1 234 ? 6.971 3.798 -26.192 1.00 93.06 234 ASP A CA 1
ATOM 1960 C C . ASP A 1 234 ? 7.560 2.419 -25.827 1.00 93.06 234 ASP A C 1
ATOM 1962 O O . ASP A 1 234 ? 8.763 2.201 -26.023 1.00 93.06 234 ASP A O 1
ATOM 1966 N N . SER A 1 235 ? 6.716 1.469 -25.393 1.00 95.31 235 SER A N 1
ATOM 1967 C CA . SER A 1 235 ? 7.109 0.069 -25.155 1.00 95.31 235 SER A CA 1
ATOM 1968 C C . SER A 1 235 ? 7.605 -0.596 -26.443 1.00 95.31 235 SER A C 1
ATOM 1970 O O . SER A 1 235 ? 8.743 -1.062 -26.503 1.00 95.31 235 SER A O 1
ATOM 1972 N N . THR A 1 236 ? 6.803 -0.534 -27.514 1.00 95.25 236 THR A N 1
ATOM 1973 C CA . THR A 1 236 ? 7.093 -1.200 -28.799 1.00 95.25 236 THR A CA 1
ATOM 1974 C C . THR A 1 236 ? 8.339 -0.636 -29.476 1.00 95.25 236 THR A C 1
ATOM 1976 O O . THR A 1 236 ? 9.136 -1.385 -30.027 1.00 95.25 236 THR A O 1
ATOM 1979 N N . VAL A 1 237 ? 8.563 0.681 -29.418 1.00 94.81 237 VAL A N 1
ATOM 1980 C CA . VAL A 1 237 ? 9.801 1.303 -29.922 1.00 94.81 237 VAL A CA 1
ATOM 1981 C C . VAL A 1 237 ? 11.018 0.739 -29.199 1.00 94.81 237 VAL A C 1
ATOM 1983 O O . VAL A 1 237 ? 12.012 0.405 -29.839 1.00 94.81 237 VAL A O 1
ATOM 1986 N N . SER A 1 238 ? 10.936 0.617 -27.875 1.00 94.38 238 SER A N 1
ATOM 1987 C CA . SER A 1 238 ? 12.030 0.087 -27.058 1.00 94.38 238 SER A CA 1
ATOM 1988 C C . SER A 1 238 ? 12.258 -1.402 -27.348 1.00 94.38 238 SER A C 1
ATOM 1990 O O . SER A 1 238 ? 13.398 -1.834 -27.479 1.00 94.38 238 SER A O 1
ATOM 1992 N N . GLU A 1 239 ? 11.176 -2.160 -27.539 1.00 94.56 239 GLU A N 1
ATOM 1993 C CA . GLU A 1 239 ? 11.199 -3.578 -27.911 1.00 94.56 239 GLU A CA 1
ATOM 1994 C C . GLU A 1 239 ? 11.859 -3.822 -29.276 1.00 94.56 239 GLU A C 1
ATOM 1996 O O . GLU A 1 239 ? 12.735 -4.671 -29.422 1.00 94.56 239 GLU A O 1
ATOM 2001 N N . VAL A 1 240 ? 11.470 -3.039 -30.284 1.00 96.50 240 VAL A N 1
ATOM 2002 C CA . VAL A 1 240 ? 11.990 -3.156 -31.650 1.00 96.50 240 VAL A CA 1
ATOM 2003 C C . VAL A 1 240 ? 13.478 -2.832 -31.697 1.00 96.50 240 VAL A C 1
ATOM 2005 O O . VAL A 1 240 ? 14.233 -3.573 -32.322 1.00 96.50 240 VAL A O 1
ATOM 2008 N N . ILE A 1 241 ? 13.915 -1.768 -31.013 1.00 95.19 241 ILE A N 1
ATOM 2009 C CA . ILE A 1 241 ? 15.343 -1.437 -30.909 1.00 95.19 241 ILE A CA 1
ATOM 2010 C C . ILE A 1 241 ? 16.099 -2.596 -30.251 1.00 95.19 241 ILE A C 1
ATOM 2012 O O . ILE A 1 241 ? 17.100 -3.054 -30.795 1.00 95.19 241 ILE A O 1
ATOM 2016 N N . LEU A 1 242 ? 15.594 -3.111 -29.127 1.00 95.00 242 LEU A N 1
ATOM 2017 C CA . LEU A 1 242 ? 16.220 -4.211 -28.398 1.00 95.00 242 LEU A CA 1
ATOM 2018 C C . LEU A 1 242 ? 16.423 -5.444 -29.282 1.00 95.00 242 LEU A C 1
ATOM 2020 O O . LEU A 1 242 ? 17.518 -6.001 -29.321 1.00 95.00 242 LEU A O 1
ATOM 2024 N N . TYR A 1 243 ? 15.389 -5.862 -30.009 1.00 95.75 243 TYR A N 1
ATOM 2025 C CA . TYR A 1 243 ? 15.465 -7.046 -30.860 1.00 95.75 243 TYR A CA 1
ATOM 2026 C C . TYR A 1 243 ? 16.334 -6.847 -32.103 1.00 95.75 243 TYR A C 1
ATOM 2028 O O . TYR A 1 243 ? 17.025 -7.782 -32.503 1.00 95.75 243 TYR A O 1
ATOM 2036 N N . ILE A 1 244 ? 16.346 -5.656 -32.709 1.00 95.50 244 ILE A N 1
ATOM 2037 C CA . ILE A 1 244 ? 17.263 -5.368 -33.822 1.00 95.50 244 ILE A CA 1
ATOM 2038 C C . ILE A 1 244 ? 18.713 -5.469 -33.347 1.00 95.50 244 ILE A C 1
ATOM 2040 O O . ILE A 1 244 ? 19.525 -6.131 -33.992 1.00 95.50 244 ILE A O 1
ATOM 2044 N N . GLU A 1 245 ? 19.033 -4.853 -32.212 1.00 93.75 245 GLU A N 1
ATOM 2045 C CA . GLU A 1 245 ? 20.399 -4.815 -31.690 1.00 93.75 245 GLU A CA 1
ATOM 2046 C C . GLU A 1 245 ? 20.862 -6.175 -31.150 1.00 93.75 245 GLU A C 1
ATOM 2048 O O . GLU A 1 245 ? 21.985 -6.590 -31.430 1.00 93.75 245 GLU A O 1
ATOM 2053 N N . LEU A 1 246 ? 19.993 -6.936 -30.474 1.00 94.31 246 LEU A N 1
ATOM 2054 C CA . LEU A 1 246 ? 20.289 -8.333 -30.131 1.00 94.31 246 LEU A CA 1
ATOM 2055 C C . LEU A 1 246 ? 20.463 -9.195 -31.383 1.00 94.31 246 LEU A C 1
ATOM 2057 O O . LEU A 1 246 ? 21.353 -10.042 -31.423 1.00 94.31 246 LEU A O 1
ATOM 2061 N N . GLY A 1 247 ? 19.647 -8.973 -32.416 1.00 94.50 247 GLY A N 1
ATOM 2062 C CA . GLY A 1 247 ? 19.782 -9.646 -33.705 1.00 94.50 247 GLY A CA 1
ATOM 2063 C C . GLY A 1 247 ? 21.157 -9.415 -34.333 1.00 94.50 247 GLY A C 1
ATOM 2064 O O . GLY A 1 247 ? 21.815 -10.377 -34.728 1.00 94.50 247 GLY A O 1
ATOM 2065 N N . ARG A 1 248 ? 21.613 -8.158 -34.349 1.00 93.94 248 ARG A N 1
ATOM 2066 C CA . ARG A 1 248 ? 22.948 -7.761 -34.822 1.00 93.94 248 ARG A CA 1
ATOM 2067 C C . ARG A 1 248 ? 24.061 -8.415 -34.020 1.00 93.94 248 ARG A C 1
ATOM 2069 O O . ARG A 1 248 ? 24.876 -9.125 -34.598 1.00 93.94 248 ARG A O 1
ATOM 2076 N N . LEU A 1 249 ? 24.027 -8.282 -32.696 1.00 92.31 249 LEU A N 1
ATOM 2077 C CA . LEU A 1 249 ? 25.037 -8.858 -31.808 1.00 92.31 249 LEU A CA 1
ATOM 2078 C C . LEU A 1 249 ? 25.155 -10.382 -31.982 1.00 92.31 249 LEU A C 1
ATOM 2080 O O . LEU A 1 249 ? 26.256 -10.932 -32.063 1.00 92.31 249 LEU A O 1
ATOM 2084 N N . MET A 1 250 ? 24.021 -11.085 -32.070 1.00 92.81 250 MET A N 1
ATOM 2085 C CA . MET A 1 250 ? 24.005 -12.532 -32.297 1.00 92.81 250 MET A CA 1
ATOM 2086 C C . MET A 1 250 ? 24.575 -12.914 -33.670 1.00 92.81 250 MET A C 1
ATOM 2088 O O . MET A 1 250 ? 25.263 -13.928 -33.783 1.00 92.81 250 MET A O 1
ATOM 2092 N N . GLN A 1 251 ? 24.309 -12.123 -34.711 1.00 93.12 251 GLN A N 1
ATOM 2093 C CA . GLN A 1 251 ? 24.849 -12.371 -36.045 1.00 93.12 251 GLN A CA 1
ATOM 2094 C C . GLN A 1 251 ? 26.359 -12.104 -36.114 1.00 93.12 251 GLN A C 1
ATOM 2096 O O . GLN A 1 251 ? 27.092 -12.923 -36.674 1.00 93.12 251 GLN A O 1
ATOM 2101 N N . GLU A 1 252 ? 26.833 -10.997 -35.543 1.00 90.44 252 GLU A N 1
ATOM 2102 C CA . GLU A 1 252 ? 28.252 -10.610 -35.531 1.00 90.44 252 GLU A CA 1
ATOM 2103 C C . GLU A 1 252 ? 29.111 -11.653 -34.809 1.00 90.44 252 GLU A C 1
ATOM 2105 O O . GLU A 1 252 ? 30.175 -12.044 -35.287 1.00 90.44 252 GLU A O 1
ATOM 2110 N N . THR A 1 253 ? 28.589 -12.200 -33.713 1.00 89.06 253 THR A N 1
ATOM 2111 C CA . THR A 1 253 ? 29.285 -13.190 -32.881 1.00 89.06 253 THR A CA 1
ATOM 2112 C C . THR A 1 253 ? 29.005 -14.646 -33.270 1.00 89.06 253 THR A C 1
ATOM 2114 O O . THR A 1 253 ? 29.482 -15.573 -32.611 1.00 89.06 253 THR A O 1
ATOM 2117 N N . ALA A 1 254 ? 28.261 -14.897 -34.353 1.00 87.81 254 ALA A N 1
ATOM 2118 C CA . ALA A 1 254 ? 27.885 -16.254 -34.760 1.00 87.81 254 ALA A CA 1
ATOM 2119 C C . ALA A 1 254 ? 29.092 -17.153 -35.069 1.00 87.81 254 ALA A C 1
ATOM 2121 O O . ALA A 1 254 ? 29.061 -18.349 -34.776 1.00 87.81 254 ALA A O 1
ATOM 2122 N N . LYS A 1 255 ? 30.173 -16.573 -35.608 1.00 83.44 255 LYS A N 1
ATOM 2123 C CA . LYS A 1 255 ? 31.423 -17.296 -35.894 1.00 83.44 255 LYS A CA 1
ATOM 2124 C C . LYS A 1 255 ? 32.227 -17.620 -34.635 1.00 83.44 255 LYS A C 1
ATOM 2126 O O . LYS A 1 255 ? 32.914 -18.635 -34.607 1.00 83.44 255 LYS A O 1
ATOM 2131 N N . GLU A 1 256 ? 32.141 -16.770 -33.617 1.00 81.56 256 GLU A N 1
ATOM 2132 C CA . GLU A 1 256 ? 32.876 -16.919 -32.357 1.00 81.56 256 GLU A CA 1
ATOM 2133 C C . GLU A 1 256 ? 32.244 -17.997 -31.462 1.00 81.56 256 GLU A C 1
ATOM 2135 O O . GLU A 1 256 ? 32.951 -18.705 -30.748 1.00 81.56 256 GLU A O 1
ATOM 2140 N N . PHE A 1 257 ? 30.920 -18.184 -31.551 1.00 79.94 257 PHE A N 1
ATOM 2141 C CA . PHE A 1 257 ? 30.160 -19.110 -30.701 1.00 79.94 257 PHE A CA 1
ATOM 2142 C C . PHE A 1 257 ? 29.265 -20.068 -31.516 1.00 79.94 257 PHE A C 1
ATOM 2144 O O . PHE A 1 257 ? 28.036 -20.058 -31.375 1.00 79.94 257 PHE A O 1
ATOM 2151 N N . PRO A 1 258 ? 29.842 -20.957 -32.348 1.00 71.00 258 PRO A N 1
ATOM 2152 C CA . PRO A 1 258 ? 29.076 -21.812 -33.262 1.00 71.00 258 PRO A CA 1
ATOM 2153 C C . PRO A 1 258 ? 28.150 -22.809 -32.541 1.00 71.00 258 PRO A C 1
ATOM 2155 O O . PRO A 1 258 ? 27.090 -23.160 -33.058 1.00 71.00 258 PRO A O 1
ATOM 2158 N N . LYS A 1 259 ? 28.507 -23.233 -31.318 1.00 77.62 259 LYS A N 1
ATOM 2159 C CA . LYS A 1 259 ? 27.687 -24.143 -30.493 1.00 77.62 259 LYS A CA 1
ATOM 2160 C C . LYS A 1 259 ? 26.422 -23.487 -29.933 1.00 77.62 259 LYS A C 1
ATOM 2162 O O . LYS A 1 259 ? 25.484 -24.194 -29.585 1.00 77.62 259 LYS A O 1
ATOM 2167 N N . GLU A 1 260 ? 26.377 -22.158 -29.862 1.00 80.75 260 GLU A N 1
ATOM 2168 C CA . GLU A 1 260 ? 25.239 -21.417 -29.304 1.00 80.75 260 GLU A CA 1
ATOM 2169 C C . GLU A 1 260 ? 24.152 -21.101 -30.335 1.00 80.75 260 GLU A C 1
ATOM 2171 O O . GLU A 1 260 ? 23.149 -20.470 -29.995 1.00 80.75 260 GLU A O 1
ATOM 2176 N N . GLN A 1 261 ? 24.344 -21.523 -31.590 1.00 86.94 261 GLN A N 1
ATOM 2177 C CA . GLN A 1 261 ? 23.379 -21.340 -32.676 1.00 86.94 261 GLN A CA 1
ATOM 2178 C C . GLN A 1 261 ? 22.951 -19.873 -32.854 1.00 86.94 261 GLN A C 1
ATOM 2180 O O . GLN A 1 261 ? 21.795 -19.575 -33.165 1.00 86.94 261 GLN A O 1
ATOM 2185 N N . ARG A 1 262 ? 23.885 -18.932 -32.644 1.00 89.88 262 ARG A N 1
ATOM 2186 C CA . ARG A 1 262 ? 23.569 -17.498 -32.561 1.00 89.88 262 ARG A CA 1
ATOM 2187 C C . ARG A 1 262 ? 22.933 -16.952 -33.836 1.00 89.88 262 ARG A C 1
ATOM 2189 O O . ARG A 1 262 ? 22.048 -16.113 -33.741 1.00 89.88 262 ARG A O 1
ATOM 2196 N N . MET A 1 263 ? 23.262 -17.492 -35.010 1.00 93.56 263 MET A N 1
ATOM 2197 C CA . MET A 1 263 ? 22.591 -17.091 -36.250 1.00 93.56 263 MET A CA 1
ATOM 2198 C C . MET A 1 263 ? 21.087 -17.425 -36.247 1.00 93.56 263 MET A C 1
ATOM 2200 O O . MET A 1 263 ? 20.260 -16.617 -36.673 1.00 93.56 263 MET A O 1
ATOM 2204 N N . GLY A 1 264 ? 20.713 -18.583 -35.696 1.00 93.38 264 GLY A N 1
ATOM 2205 C CA . GLY A 1 264 ? 19.316 -18.972 -35.496 1.00 93.38 264 GLY A CA 1
ATOM 2206 C C . GLY A 1 264 ? 18.583 -18.056 -34.511 1.00 93.38 264 GLY A C 1
ATOM 2207 O O . GLY A 1 264 ? 17.421 -17.710 -34.734 1.00 93.38 264 GLY A O 1
ATOM 2208 N N . LYS A 1 265 ? 19.277 -17.600 -33.458 1.00 95.00 265 LYS A N 1
ATOM 2209 C CA . LYS A 1 265 ? 18.772 -16.592 -32.505 1.00 95.00 265 LYS A CA 1
ATOM 2210 C C . LYS A 1 265 ? 18.635 -15.209 -33.143 1.00 95.00 265 LYS A C 1
ATOM 2212 O O . LYS A 1 265 ? 17.636 -14.536 -32.909 1.00 95.00 265 LYS A O 1
ATOM 2217 N N . ALA A 1 266 ? 19.583 -14.807 -33.991 1.00 95.44 266 ALA A N 1
ATOM 2218 C CA . ALA A 1 266 ? 19.539 -13.541 -34.719 1.00 95.44 266 ALA A CA 1
ATOM 2219 C C . ALA A 1 266 ? 18.269 -13.435 -35.577 1.00 95.44 266 ALA A C 1
ATOM 2221 O O . ALA A 1 266 ? 17.528 -12.458 -35.478 1.00 95.44 266 ALA A O 1
ATOM 2222 N N . ILE A 1 267 ? 17.956 -14.482 -36.351 1.00 96.12 267 ILE A N 1
ATOM 2223 C CA . ILE A 1 267 ? 16.723 -14.551 -37.153 1.00 96.12 267 ILE A CA 1
ATOM 2224 C C . ILE A 1 267 ? 15.477 -14.491 -36.259 1.00 96.12 267 ILE A C 1
ATOM 2226 O O . ILE A 1 267 ? 14.520 -13.784 -36.583 1.00 96.12 267 ILE A O 1
ATOM 2230 N N . ALA A 1 268 ? 15.477 -15.206 -35.131 1.00 96.38 268 ALA A N 1
ATOM 2231 C CA . ALA A 1 268 ? 14.355 -15.202 -34.195 1.00 96.38 268 ALA A CA 1
ATOM 2232 C C . ALA A 1 268 ? 14.082 -13.801 -33.613 1.00 96.38 268 ALA A C 1
ATOM 2234 O O . ALA A 1 268 ? 12.926 -13.371 -33.597 1.00 96.38 268 ALA A O 1
ATOM 2235 N N . TYR A 1 269 ? 15.117 -13.050 -33.217 1.00 97.06 269 TYR A N 1
ATOM 2236 C CA . TYR A 1 269 ? 14.959 -11.667 -32.751 1.00 97.06 269 TYR A CA 1
ATOM 2237 C C . TYR A 1 269 ? 14.420 -10.737 -33.845 1.00 97.06 269 TYR A C 1
ATOM 2239 O O . TYR A 1 269 ? 13.471 -9.993 -33.601 1.00 97.06 269 TYR A O 1
ATOM 2247 N N . ILE A 1 270 ? 14.937 -10.821 -35.074 1.00 97.69 270 ILE A N 1
ATOM 2248 C CA . ILE A 1 270 ? 14.434 -10.006 -36.193 1.00 97.69 270 ILE A CA 1
ATOM 2249 C C . ILE A 1 270 ? 12.963 -10.329 -36.513 1.00 97.69 270 ILE A C 1
ATOM 2251 O O . ILE A 1 270 ? 12.170 -9.418 -36.758 1.00 97.69 270 ILE A O 1
ATOM 2255 N N . ASN A 1 271 ? 12.559 -11.601 -36.434 1.00 96.25 271 ASN A N 1
ATOM 2256 C CA . ASN A 1 271 ? 11.153 -11.992 -36.565 1.00 96.25 271 ASN A CA 1
ATOM 2257 C C . ASN A 1 271 ? 10.278 -11.394 -35.454 1.00 96.25 271 ASN A C 1
ATOM 2259 O O . ASN A 1 271 ? 9.175 -10.928 -35.740 1.00 96.25 271 ASN A O 1
ATOM 2263 N N . LYS A 1 272 ? 10.757 -11.369 -34.204 1.00 95.56 272 LYS A N 1
ATOM 2264 C CA . LYS A 1 272 ? 10.036 -10.725 -33.096 1.00 95.56 272 LYS A CA 1
ATOM 2265 C C . LYS A 1 272 ? 9.886 -9.216 -33.305 1.00 95.56 272 LYS A C 1
ATOM 2267 O O . LYS A 1 272 ? 8.797 -8.687 -33.101 1.00 95.56 272 LYS A O 1
ATOM 2272 N N . ALA A 1 273 ? 10.931 -8.534 -33.781 1.00 96.44 273 ALA A N 1
ATOM 2273 C CA . ALA A 1 273 ? 10.868 -7.107 -34.108 1.00 96.44 273 ALA A CA 1
ATOM 2274 C C . ALA A 1 273 ? 9.798 -6.812 -35.175 1.00 96.44 273 ALA A C 1
ATOM 2276 O O . ALA A 1 273 ? 8.995 -5.891 -35.022 1.00 96.44 273 ALA A O 1
ATOM 2277 N N . GLU A 1 274 ? 9.738 -7.628 -36.233 1.00 96.50 274 GLU A N 1
ATOM 2278 C CA . GLU A 1 274 ? 8.704 -7.525 -37.269 1.00 96.50 274 GLU A CA 1
ATOM 2279 C C . GLU A 1 274 ? 7.295 -7.738 -36.695 1.00 96.50 274 GLU A C 1
ATOM 2281 O O . GLU A 1 274 ? 6.383 -6.951 -36.962 1.00 96.50 274 GLU A O 1
ATOM 2286 N N . GLN A 1 275 ? 7.114 -8.781 -35.879 1.00 95.94 275 GLN A N 1
ATOM 2287 C CA . GLN A 1 275 ? 5.830 -9.100 -35.251 1.00 95.94 275 GLN A CA 1
ATOM 2288 C C . GLN A 1 275 ? 5.331 -7.965 -34.352 1.00 95.94 275 GLN A C 1
ATOM 2290 O O . GLN A 1 275 ? 4.149 -7.622 -34.425 1.00 95.94 275 GLN A O 1
ATOM 2295 N N . ALA A 1 276 ? 6.216 -7.346 -33.567 1.00 94.69 276 ALA A N 1
ATOM 2296 C CA . ALA A 1 276 ? 5.882 -6.215 -32.704 1.00 94.69 276 ALA A CA 1
ATOM 2297 C C . ALA A 1 276 ? 5.359 -5.011 -33.517 1.00 94.69 276 ALA A C 1
ATOM 2299 O O . ALA A 1 276 ? 4.303 -4.453 -33.202 1.00 94.69 276 ALA A O 1
ATOM 2300 N N . ILE A 1 277 ? 6.023 -4.668 -34.632 1.00 95.69 277 ILE A N 1
ATOM 2301 C CA . ILE A 1 277 ? 5.574 -3.598 -35.545 1.00 95.69 277 ILE A CA 1
ATOM 2302 C C . ILE A 1 277 ? 4.215 -3.934 -36.172 1.00 95.69 277 ILE A C 1
ATOM 2304 O O . ILE A 1 277 ? 3.309 -3.097 -36.210 1.00 95.69 277 ILE A O 1
ATOM 2308 N N . VAL A 1 278 ? 4.042 -5.164 -36.662 1.00 94.50 278 VAL A N 1
ATOM 2309 C CA . VAL A 1 278 ? 2.776 -5.596 -37.274 1.00 94.50 278 VAL A CA 1
ATOM 2310 C C . VAL A 1 278 ? 1.634 -5.541 -36.257 1.00 94.50 278 VAL A C 1
ATOM 2312 O O . VAL A 1 278 ? 0.535 -5.095 -36.596 1.00 94.50 278 VAL A O 1
ATOM 2315 N N . ALA A 1 279 ? 1.876 -5.962 -35.015 1.00 94.38 279 ALA A N 1
ATOM 2316 C CA . ALA A 1 279 ? 0.879 -5.943 -33.952 1.00 94.38 279 ALA A CA 1
ATOM 2317 C C . ALA A 1 279 ? 0.415 -4.514 -33.631 1.00 94.38 279 ALA A C 1
ATOM 2319 O O . ALA A 1 279 ? -0.793 -4.258 -33.590 1.00 94.38 279 ALA A O 1
ATOM 2320 N N . ILE A 1 280 ? 1.342 -3.563 -33.470 1.00 93.75 280 ILE A N 1
ATOM 2321 C CA . ILE A 1 280 ? 0.970 -2.181 -33.144 1.00 93.75 280 ILE A CA 1
ATOM 2322 C C . ILE A 1 280 ? 0.276 -1.468 -34.315 1.00 93.75 280 ILE A C 1
ATOM 2324 O O . ILE A 1 280 ? -0.711 -0.765 -34.091 1.00 93.75 280 ILE A O 1
ATOM 2328 N N . PHE A 1 281 ? 0.693 -1.707 -35.565 1.00 94.00 281 PHE A N 1
ATOM 2329 C CA . PHE A 1 281 ? 0.041 -1.131 -36.753 1.00 94.00 281 PHE A CA 1
ATOM 2330 C C . PHE A 1 281 ? -1.346 -1.714 -37.036 1.00 94.00 281 PHE A C 1
ATOM 2332 O O . PHE A 1 281 ? -2.169 -1.046 -37.658 1.00 94.00 281 PHE A O 1
ATOM 2339 N N . LYS A 1 282 ? -1.631 -2.940 -36.580 1.00 93.25 282 LYS A N 1
ATOM 2340 C CA . LYS A 1 282 ? -3.000 -3.481 -36.577 1.00 93.25 282 LYS A CA 1
ATOM 2341 C C . LYS A 1 282 ? -3.868 -2.823 -35.504 1.00 93.25 282 LYS A C 1
ATOM 2343 O O . LYS A 1 282 ? -5.070 -2.675 -35.705 1.00 93.25 282 LYS A O 1
ATOM 2348 N N . LYS A 1 283 ? -3.271 -2.454 -34.366 1.00 91.25 283 LYS A N 1
ATOM 2349 C CA . LYS A 1 283 ? -3.980 -1.922 -33.194 1.00 91.25 283 LYS A CA 1
ATOM 2350 C C . LYS A 1 283 ? -4.327 -0.435 -33.319 1.00 91.25 283 LYS A C 1
ATOM 2352 O O . LYS A 1 283 ? -5.408 -0.042 -32.887 1.00 91.25 283 LYS A O 1
ATOM 2357 N N . PHE A 1 284 ? -3.449 0.382 -33.903 1.00 90.25 284 PHE A N 1
ATOM 2358 C CA . PHE A 1 284 ? -3.637 1.834 -34.008 1.00 90.25 284 PHE A CA 1
ATOM 2359 C C . PHE A 1 284 ? -3.596 2.319 -35.458 1.00 90.25 284 PHE A C 1
ATOM 2361 O O . PHE A 1 284 ? -2.770 1.882 -36.255 1.00 90.25 284 PHE A O 1
ATOM 2368 N N . LYS A 1 285 ? -4.497 3.252 -35.799 1.00 84.31 285 LYS A N 1
ATOM 2369 C CA . LYS A 1 285 ? -4.588 3.821 -37.155 1.00 84.31 285 LYS A CA 1
ATOM 2370 C C . LYS A 1 285 ? -3.389 4.708 -37.490 1.00 84.31 285 LYS A C 1
ATOM 2372 O O . LYS A 1 285 ? -2.919 4.691 -38.625 1.00 84.31 285 LYS A O 1
ATOM 2377 N N . GLN A 1 286 ? -2.921 5.501 -36.525 1.00 85.12 286 GLN A N 1
ATOM 2378 C CA . GLN A 1 286 ? -1.762 6.363 -36.711 1.00 85.12 286 GLN A CA 1
ATOM 2379 C C . GLN A 1 286 ? -0.486 5.544 -36.512 1.00 85.12 286 GLN A C 1
ATOM 2381 O O . GLN A 1 286 ? -0.263 4.956 -35.457 1.00 85.12 286 GLN A O 1
ATOM 2386 N N . LYS A 1 287 ? 0.357 5.496 -37.546 1.00 88.31 287 LYS A N 1
ATOM 2387 C CA . LYS A 1 287 ? 1.626 4.769 -37.500 1.00 88.31 287 LYS A CA 1
ATOM 2388 C C . LYS A 1 287 ? 2.724 5.664 -36.939 1.00 88.31 287 LYS A C 1
ATOM 2390 O O . LYS A 1 287 ? 2.856 6.815 -37.345 1.00 88.31 287 LYS A O 1
ATOM 2395 N N . ASN A 1 288 ? 3.521 5.121 -36.024 1.00 91.56 288 ASN A N 1
ATOM 2396 C CA . ASN A 1 288 ? 4.714 5.785 -35.517 1.00 91.56 288 ASN A CA 1
ATOM 2397 C C . ASN A 1 288 ? 5.806 5.820 -36.603 1.00 91.56 288 ASN A C 1
ATOM 2399 O O . ASN A 1 288 ? 6.177 4.773 -37.133 1.00 91.56 288 ASN A O 1
ATOM 2403 N N . GLU A 1 289 ? 6.328 7.007 -36.919 1.00 90.25 289 GLU A N 1
ATOM 2404 C CA . GLU A 1 289 ? 7.296 7.214 -38.009 1.00 90.25 289 GLU A CA 1
ATOM 2405 C C . GLU A 1 289 ? 8.593 6.420 -37.823 1.00 90.25 289 GLU A C 1
ATOM 2407 O O . GLU A 1 289 ? 9.087 5.817 -38.775 1.00 90.25 289 GLU A O 1
ATOM 2412 N N . PHE A 1 290 ? 9.115 6.344 -36.593 1.00 92.75 290 PHE A N 1
ATOM 2413 C CA . PHE A 1 290 ? 10.310 5.552 -36.304 1.00 92.75 290 PHE A CA 1
ATOM 2414 C C . PHE A 1 290 ? 10.080 4.073 -36.639 1.00 92.75 290 PHE A C 1
ATOM 2416 O O . PHE A 1 290 ? 10.903 3.462 -37.318 1.00 92.75 290 PHE A O 1
ATOM 2423 N N . LEU A 1 291 ? 8.937 3.510 -36.233 1.00 93.56 291 LEU A N 1
ATOM 2424 C CA . LEU A 1 291 ? 8.602 2.110 -36.513 1.00 93.56 291 LEU A CA 1
ATOM 2425 C C . LEU A 1 291 ? 8.409 1.840 -38.012 1.00 93.56 291 LEU A C 1
ATOM 2427 O O . LEU A 1 291 ? 8.787 0.771 -38.485 1.00 93.56 291 LEU A O 1
ATOM 2431 N N . VAL A 1 292 ? 7.873 2.800 -38.774 1.00 92.62 292 VAL A N 1
ATOM 2432 C CA . VAL A 1 292 ? 7.762 2.683 -40.242 1.00 92.62 292 VAL A CA 1
ATOM 2433 C C . VAL A 1 292 ? 9.149 2.564 -40.878 1.00 92.62 292 VAL A C 1
ATOM 2435 O O . VAL A 1 292 ? 9.374 1.687 -41.713 1.00 92.62 292 VAL A O 1
ATOM 2438 N N . THR A 1 293 ? 10.103 3.392 -40.447 1.00 92.75 293 THR A N 1
ATOM 2439 C CA . THR A 1 293 ? 11.490 3.330 -40.931 1.00 92.75 293 THR A CA 1
ATOM 2440 C C . THR A 1 293 ? 12.156 2.005 -40.555 1.00 92.75 293 THR A C 1
ATOM 2442 O O . THR A 1 293 ? 12.756 1.347 -41.410 1.00 92.75 293 THR A O 1
ATOM 2445 N N . GLN A 1 294 ? 11.996 1.561 -39.304 1.00 94.44 294 GLN A N 1
ATOM 2446 C CA . GLN A 1 294 ? 12.564 0.292 -38.838 1.00 94.44 294 GLN A CA 1
ATOM 2447 C C . GLN A 1 294 ? 11.983 -0.923 -39.570 1.00 94.44 294 GLN A C 1
ATOM 2449 O O . GLN A 1 294 ? 12.706 -1.888 -39.797 1.00 94.44 294 GLN A O 1
ATOM 2454 N N . GLN A 1 295 ? 10.723 -0.879 -40.015 1.00 93.12 295 GLN A N 1
ATOM 2455 C CA . GLN A 1 295 ? 10.114 -1.973 -40.780 1.00 93.12 295 GLN A CA 1
ATOM 2456 C C . GLN A 1 295 ? 10.899 -2.296 -42.062 1.00 93.12 295 GLN A C 1
ATOM 2458 O O . GLN A 1 295 ? 11.117 -3.466 -42.382 1.00 93.12 295 GLN A O 1
ATOM 2463 N N . SER A 1 296 ? 11.363 -1.267 -42.776 1.00 90.56 296 SER A N 1
ATOM 2464 C CA . SER A 1 296 ? 12.159 -1.447 -43.998 1.00 90.56 296 SER A CA 1
ATOM 2465 C C . SER A 1 296 ? 13.535 -2.042 -43.687 1.00 90.56 296 SER A C 1
ATOM 2467 O O . SER A 1 296 ? 13.987 -2.960 -44.370 1.00 90.56 296 SER A O 1
ATOM 2469 N N . GLN A 1 297 ? 14.175 -1.569 -42.615 1.00 93.75 297 GLN A N 1
ATOM 2470 C CA . GLN A 1 297 ? 15.465 -2.078 -42.147 1.00 93.75 297 GLN A CA 1
ATOM 2471 C C . GLN A 1 297 ? 15.376 -3.545 -41.700 1.00 93.75 297 GLN A C 1
ATOM 2473 O O . GLN A 1 297 ? 16.216 -4.357 -42.081 1.00 93.75 297 GLN A O 1
ATOM 2478 N N . ILE A 1 298 ? 14.332 -3.907 -40.952 1.00 95.81 298 ILE A N 1
ATOM 2479 C CA . ILE A 1 298 ? 14.054 -5.284 -40.519 1.00 95.81 298 ILE A CA 1
ATOM 2480 C C . ILE A 1 298 ? 13.886 -6.212 -41.725 1.00 95.81 298 ILE A C 1
ATOM 2482 O O . ILE A 1 298 ? 14.436 -7.310 -41.724 1.00 95.81 298 ILE A O 1
ATOM 2486 N N . ALA A 1 299 ? 13.182 -5.779 -42.776 1.00 93.56 299 ALA A N 1
ATOM 2487 C CA . ALA A 1 299 ? 13.002 -6.589 -43.980 1.00 93.56 299 ALA A CA 1
ATOM 2488 C C . ALA A 1 299 ? 14.332 -6.878 -44.706 1.00 93.56 299 ALA A C 1
ATOM 2490 O O . ALA A 1 299 ? 14.517 -7.976 -45.237 1.00 93.56 299 ALA A O 1
ATOM 2491 N N . ILE A 1 300 ? 15.262 -5.917 -44.711 1.00 94.94 300 ILE A N 1
ATOM 2492 C CA . ILE A 1 300 ? 16.613 -6.089 -45.266 1.00 94.94 300 ILE A CA 1
ATOM 2493 C C . ILE A 1 300 ? 17.418 -7.067 -44.400 1.00 94.94 300 ILE A C 1
ATOM 2495 O O . ILE A 1 300 ? 17.879 -8.085 -44.919 1.00 94.94 300 ILE A O 1
ATOM 2499 N N . LEU A 1 301 ? 17.503 -6.817 -43.086 1.00 96.00 301 LEU A N 1
ATOM 2500 C CA . LEU A 1 301 ? 18.234 -7.672 -42.138 1.00 96.00 301 LEU A CA 1
ATOM 2501 C C . LEU A 1 301 ? 17.716 -9.112 -42.159 1.00 96.00 301 LEU A C 1
ATOM 2503 O O . LEU A 1 301 ? 18.493 -10.058 -42.160 1.00 96.00 301 LEU A O 1
ATOM 2507 N N . LYS A 1 302 ? 16.397 -9.299 -42.244 1.00 95.31 302 LYS A N 1
ATOM 2508 C CA . LYS A 1 302 ? 15.777 -10.625 -42.313 1.00 95.31 302 LYS A CA 1
ATOM 2509 C C . LYS A 1 302 ? 16.228 -11.407 -43.545 1.00 95.31 302 LYS A C 1
ATOM 2511 O O . LYS A 1 302 ? 16.578 -12.578 -43.419 1.00 95.31 302 LYS A O 1
ATOM 2516 N N . LYS A 1 303 ? 16.244 -10.778 -44.727 1.00 95.62 303 LYS A N 1
ATOM 2517 C CA . LYS A 1 303 ? 16.721 -11.421 -45.965 1.00 95.62 303 LYS A CA 1
ATOM 2518 C C . LYS A 1 303 ? 18.199 -11.785 -45.871 1.00 95.62 303 LYS A C 1
ATOM 2520 O O . LYS A 1 303 ? 18.572 -12.899 -46.230 1.00 95.62 303 LYS A O 1
ATOM 2525 N N . GLU A 1 304 ? 19.015 -10.862 -45.373 1.00 96.06 304 GLU A N 1
ATOM 2526 C CA . GLU A 1 304 ? 20.450 -11.071 -45.184 1.00 96.06 304 GLU A CA 1
ATOM 2527 C C . GLU A 1 304 ? 20.726 -12.224 -44.213 1.00 96.06 304 GLU A C 1
ATOM 2529 O O . GLU A 1 304 ? 21.489 -13.139 -44.523 1.00 96.06 304 GLU A O 1
ATOM 2534 N N . TYR A 1 305 ? 20.061 -12.231 -43.059 1.00 96.50 305 TYR A N 1
ATOM 2535 C CA . TYR A 1 305 ? 20.298 -13.221 -42.016 1.00 96.50 305 TYR A CA 1
ATOM 2536 C C . TYR A 1 305 ? 19.827 -14.615 -42.430 1.00 96.50 305 TYR A C 1
ATOM 2538 O O . TYR A 1 305 ? 20.528 -15.594 -42.180 1.00 96.50 305 TYR A O 1
ATOM 2546 N N . ILE A 1 306 ? 18.692 -14.719 -43.125 1.00 94.94 306 ILE A N 1
ATOM 2547 C CA . ILE A 1 306 ? 18.242 -15.991 -43.706 1.00 94.94 306 ILE A CA 1
ATOM 2548 C C . ILE A 1 306 ? 19.265 -16.496 -44.729 1.00 94.94 306 ILE A C 1
ATOM 2550 O O . ILE A 1 306 ? 19.689 -17.644 -44.641 1.00 94.94 306 ILE A O 1
ATOM 2554 N N . TYR A 1 307 ? 19.743 -15.635 -45.632 1.00 95.69 307 TYR A N 1
ATOM 2555 C CA . TYR A 1 307 ? 20.756 -16.015 -46.618 1.00 95.69 307 TYR A CA 1
ATOM 2556 C C . TYR A 1 307 ? 22.053 -16.522 -45.965 1.00 95.69 307 TYR A C 1
ATOM 2558 O O . TYR A 1 307 ? 22.556 -17.590 -46.324 1.00 95.69 307 TYR A O 1
ATOM 2566 N N . LEU A 1 308 ? 22.584 -15.791 -44.979 1.00 92.56 308 LEU A N 1
ATOM 2567 C CA . LEU A 1 308 ? 23.788 -16.185 -44.239 1.00 92.56 308 LEU A CA 1
ATOM 2568 C C . LEU A 1 308 ? 23.586 -17.498 -43.475 1.00 92.56 308 LEU A C 1
ATOM 2570 O O . LEU A 1 308 ? 24.503 -18.318 -43.389 1.00 92.56 308 LEU A O 1
ATOM 2574 N N . ASN A 1 309 ? 22.398 -17.724 -42.919 1.00 93.50 309 ASN A N 1
ATOM 2575 C CA . ASN A 1 309 ? 22.098 -18.968 -42.228 1.00 93.50 309 ASN A CA 1
ATOM 2576 C C . ASN A 1 309 ? 21.991 -20.145 -43.206 1.00 93.50 309 ASN A C 1
ATOM 2578 O O . ASN A 1 309 ? 22.639 -21.161 -42.988 1.00 93.50 309 ASN A O 1
ATOM 2582 N N . ASP A 1 310 ? 21.285 -19.997 -44.324 1.00 93.62 310 ASP A N 1
ATOM 2583 C CA . ASP A 1 310 ? 21.100 -21.077 -45.301 1.00 93.62 310 ASP A CA 1
ATOM 2584 C C . ASP A 1 310 ? 22.410 -21.469 -46.003 1.00 93.62 310 ASP A C 1
ATOM 2586 O O . ASP A 1 310 ? 22.642 -22.645 -46.307 1.00 93.62 310 ASP A O 1
ATOM 2590 N N . LYS A 1 311 ? 23.284 -20.490 -46.273 1.00 92.69 311 LYS A N 1
ATOM 2591 C CA . LYS A 1 311 ? 24.534 -20.709 -47.016 1.00 92.69 311 LYS A CA 1
ATOM 2592 C C . LYS A 1 311 ? 25.732 -21.059 -46.140 1.00 92.69 311 LYS A C 1
ATOM 2594 O O . LYS A 1 311 ? 26.594 -21.798 -46.611 1.00 92.69 311 LYS A O 1
ATOM 2599 N N . ILE A 1 312 ? 25.802 -20.549 -44.907 1.00 87.88 312 ILE A N 1
ATOM 2600 C CA . ILE A 1 312 ? 27.005 -20.646 -44.063 1.00 87.88 312 ILE A CA 1
ATOM 2601 C C . ILE A 1 312 ? 26.722 -21.404 -42.763 1.00 87.88 312 ILE A C 1
ATOM 2603 O O . ILE A 1 312 ? 27.305 -22.462 -42.544 1.00 87.88 312 ILE A O 1
ATOM 2607 N N . ASN A 1 313 ? 25.848 -20.878 -41.899 1.00 87.69 313 ASN A N 1
ATOM 2608 C CA . ASN A 1 313 ? 25.769 -21.332 -40.502 1.00 87.69 313 ASN A CA 1
ATOM 2609 C C . ASN A 1 313 ? 24.876 -22.567 -40.282 1.00 87.69 313 ASN A C 1
ATOM 2611 O O . ASN A 1 313 ? 25.164 -23.395 -39.422 1.00 87.69 313 ASN A O 1
ATOM 2615 N N . LYS A 1 314 ? 23.795 -22.692 -41.059 1.00 89.44 314 LYS A N 1
ATOM 2616 C CA . LYS A 1 314 ? 22.799 -23.776 -41.026 1.00 89.44 314 LYS A CA 1
ATOM 2617 C C . LYS A 1 314 ? 22.238 -24.062 -39.627 1.00 89.44 314 LYS A C 1
ATOM 2619 O O . LYS A 1 314 ? 21.962 -25.212 -39.286 1.00 89.44 314 LYS A O 1
ATOM 2624 N N . ASN A 1 315 ? 22.068 -23.028 -38.801 1.00 90.00 315 ASN A N 1
ATOM 2625 C CA . ASN A 1 315 ? 21.482 -23.174 -37.473 1.00 90.00 315 ASN A CA 1
ATOM 2626 C C . ASN A 1 315 ? 19.947 -23.254 -37.562 1.00 90.00 315 ASN A C 1
ATOM 2628 O O . ASN A 1 315 ? 19.348 -22.516 -38.349 1.00 90.00 315 ASN A O 1
ATOM 2632 N N . PRO A 1 316 ? 19.281 -24.090 -36.746 1.00 90.50 316 PRO A N 1
ATOM 2633 C CA . PRO A 1 316 ? 17.830 -24.023 -36.618 1.00 90.50 316 PRO A CA 1
ATOM 2634 C C . PRO A 1 316 ? 17.419 -22.665 -36.030 1.00 90.50 316 PRO A C 1
ATOM 2636 O O . PRO A 1 316 ? 18.151 -22.069 -35.241 1.00 90.50 316 PRO A O 1
ATOM 2639 N N . ILE A 1 317 ? 16.247 -22.161 -36.423 1.00 92.81 317 ILE A N 1
ATOM 2640 C CA . ILE A 1 317 ? 15.714 -20.911 -35.868 1.00 92.81 317 ILE A CA 1
ATOM 2641 C C . ILE A 1 317 ? 15.321 -21.162 -34.411 1.00 92.81 317 ILE A C 1
ATOM 2643 O O . ILE A 1 317 ? 14.543 -22.075 -34.130 1.00 92.81 317 ILE A O 1
ATOM 2647 N N . ALA A 1 318 ? 15.858 -20.343 -33.508 1.00 90.50 318 ALA A N 1
ATOM 2648 C CA . ALA A 1 318 ? 15.668 -20.512 -32.075 1.00 90.50 318 ALA A CA 1
ATOM 2649 C C . ALA A 1 318 ? 14.206 -20.283 -31.662 1.00 90.50 318 ALA A C 1
ATOM 2651 O O . ALA A 1 318 ? 13.529 -19.379 -32.165 1.00 90.50 318 ALA A O 1
ATOM 2652 N N . LYS A 1 319 ? 13.731 -21.081 -30.708 1.00 88.62 319 LYS A N 1
ATOM 2653 C CA . LYS A 1 319 ? 12.450 -20.878 -30.026 1.00 88.62 319 LYS A CA 1
ATOM 2654 C C . LYS A 1 319 ? 12.587 -19.817 -28.936 1.00 88.62 319 LYS A C 1
ATOM 2656 O O . LYS A 1 319 ? 13.680 -19.473 -28.500 1.00 88.62 319 LYS A O 1
ATOM 2661 N N . GLU A 1 320 ? 11.457 -19.304 -28.462 1.00 80.56 320 GLU A N 1
ATOM 2662 C CA . GLU A 1 320 ? 11.427 -18.192 -27.506 1.00 80.56 320 GLU A CA 1
ATOM 2663 C C . GLU A 1 320 ? 12.202 -18.459 -26.206 1.00 80.56 320 GLU A C 1
ATOM 2665 O O . GLU A 1 320 ? 12.935 -17.585 -25.755 1.00 80.56 320 GLU A O 1
ATOM 2670 N N . TYR A 1 321 ? 12.108 -19.671 -25.651 1.00 82.00 321 TYR A N 1
ATOM 2671 C CA . TYR A 1 321 ? 12.832 -20.057 -24.433 1.00 82.00 321 TYR A CA 1
ATOM 2672 C C . TYR A 1 321 ? 14.349 -20.236 -24.641 1.00 82.00 321 TYR A C 1
ATOM 2674 O O . TYR A 1 321 ? 15.083 -20.407 -23.674 1.00 82.00 321 TYR A O 1
ATOM 2682 N N . GLU A 1 322 ? 14.824 -20.221 -25.890 1.00 82.31 322 GLU A N 1
ATOM 2683 C CA . GLU A 1 322 ? 16.242 -20.367 -26.257 1.00 82.31 322 GLU A CA 1
ATOM 2684 C C . GLU A 1 322 ? 16.924 -19.000 -26.462 1.00 82.31 322 GLU A C 1
ATOM 2686 O O . GLU A 1 322 ? 18.146 -18.923 -26.649 1.00 82.31 322 GLU A O 1
ATOM 2691 N N . LEU A 1 323 ? 16.139 -17.916 -26.437 1.00 86.56 323 LEU A N 1
ATOM 2692 C CA . LEU A 1 323 ? 16.624 -16.540 -26.493 1.00 86.56 323 LEU A CA 1
ATOM 2693 C C . LEU A 1 323 ? 17.299 -16.155 -25.172 1.00 86.56 323 LEU A C 1
ATOM 2695 O O . LEU A 1 323 ? 16.964 -16.663 -24.106 1.00 86.56 323 LEU A O 1
ATOM 2699 N N . LEU A 1 324 ? 18.273 -15.249 -25.248 1.00 82.00 324 LEU A N 1
ATOM 2700 C CA . LEU A 1 324 ? 19.050 -14.827 -24.086 1.00 82.00 324 LEU A CA 1
ATOM 2701 C C . LEU A 1 324 ? 18.175 -14.043 -23.098 1.00 82.00 324 LEU A C 1
ATOM 2703 O O . LEU A 1 324 ? 17.603 -13.020 -23.490 1.00 82.00 324 LEU A O 1
ATOM 2707 N N . PRO A 1 325 ? 18.103 -14.462 -21.822 1.00 79.12 325 PRO A N 1
ATOM 2708 C CA . PRO A 1 325 ? 17.526 -13.636 -20.777 1.00 79.12 325 PRO A CA 1
ATOM 2709 C C . PRO A 1 325 ? 18.516 -12.526 -20.405 1.00 79.12 325 PRO A C 1
ATOM 2711 O O . PRO A 1 325 ? 19.656 -12.796 -20.031 1.00 79.12 325 PRO A O 1
ATOM 2714 N N . LEU A 1 326 ? 18.075 -11.271 -20.489 1.00 85.44 326 LEU A N 1
ATOM 2715 C CA . LEU A 1 326 ? 18.843 -10.123 -20.005 1.00 85.44 326 LEU A CA 1
ATOM 2716 C C . LEU A 1 326 ? 18.340 -9.739 -18.611 1.00 85.44 326 LEU A C 1
ATOM 2718 O O . LEU A 1 326 ? 17.194 -9.304 -18.448 1.00 85.44 326 LEU A O 1
ATOM 2722 N N . THR A 1 327 ? 19.195 -9.910 -17.603 1.00 80.50 327 THR A N 1
ATOM 2723 C CA . THR A 1 327 ? 18.869 -9.616 -16.202 1.00 80.50 327 THR A CA 1
ATOM 2724 C C . THR A 1 327 ? 19.708 -8.453 -15.705 1.00 80.50 327 THR A C 1
ATOM 2726 O O . THR A 1 327 ? 20.937 -8.502 -15.732 1.00 80.50 327 THR A O 1
ATOM 2729 N N . LEU A 1 328 ? 19.037 -7.412 -15.212 1.00 82.25 328 LEU A N 1
ATOM 2730 C CA . LEU A 1 328 ? 19.701 -6.267 -14.611 1.00 82.25 328 LEU A CA 1
ATOM 2731 C C . LEU A 1 328 ? 20.335 -6.673 -13.273 1.00 82.25 328 LEU A C 1
ATOM 2733 O O . LEU A 1 328 ? 19.654 -7.189 -12.390 1.00 82.25 328 LEU A O 1
ATOM 2737 N N . LYS A 1 329 ? 21.640 -6.430 -13.116 1.00 76.62 329 LYS A N 1
ATOM 2738 C CA . LYS A 1 329 ? 22.381 -6.781 -11.890 1.00 76.62 329 LYS A CA 1
ATOM 2739 C C . LYS A 1 329 ? 22.077 -5.845 -10.715 1.00 76.62 329 LYS A C 1
ATOM 2741 O O . LYS A 1 329 ? 22.186 -6.260 -9.566 1.00 76.62 329 LYS A O 1
ATOM 2746 N N . GLN A 1 330 ? 21.728 -4.588 -10.992 1.00 78.69 330 GLN A N 1
ATOM 2747 C CA . GLN A 1 330 ? 21.484 -3.564 -9.977 1.00 78.69 330 GLN A CA 1
ATOM 2748 C C . GLN A 1 330 ? 20.516 -2.493 -10.484 1.00 78.69 330 GLN A C 1
ATOM 2750 O O . GLN A 1 330 ? 20.655 -2.009 -11.604 1.00 78.69 330 GLN A O 1
ATOM 2755 N N . ASP A 1 331 ? 19.603 -2.052 -9.617 1.00 80.56 331 ASP A N 1
ATOM 2756 C CA . ASP A 1 331 ? 18.728 -0.914 -9.899 1.00 80.56 331 ASP A CA 1
ATOM 2757 C C . ASP A 1 331 ? 19.503 0.406 -9.979 1.00 80.56 331 ASP A C 1
ATOM 2759 O O . ASP A 1 331 ? 20.030 0.897 -8.973 1.00 80.56 331 ASP A O 1
ATOM 2763 N N . MET A 1 332 ? 19.497 1.018 -11.164 1.00 82.62 332 MET A N 1
ATOM 2764 C CA . MET A 1 332 ? 20.227 2.262 -11.453 1.00 82.62 332 MET A CA 1
ATOM 2765 C C . MET A 1 332 ? 19.353 3.516 -11.323 1.00 82.62 332 MET A C 1
ATOM 2767 O O . MET A 1 332 ? 19.862 4.616 -11.096 1.00 82.62 332 MET A O 1
ATOM 2771 N N . ILE A 1 333 ? 18.032 3.371 -11.449 1.00 90.00 333 ILE A N 1
ATOM 2772 C CA . ILE A 1 333 ? 17.080 4.485 -11.427 1.00 90.00 333 ILE A CA 1
ATOM 2773 C C . ILE A 1 333 ? 16.298 4.471 -10.111 1.00 90.00 333 ILE A C 1
ATOM 2775 O O . ILE A 1 333 ? 15.332 3.729 -9.941 1.00 90.00 333 ILE A O 1
ATOM 2779 N N . LYS A 1 334 ? 16.720 5.320 -9.167 1.00 89.06 334 LYS A N 1
ATOM 2780 C CA . LYS A 1 334 ? 16.076 5.491 -7.854 1.00 89.06 334 LYS A CA 1
ATOM 2781 C C . LYS A 1 334 ? 15.723 6.948 -7.605 1.00 89.06 334 LYS A C 1
ATOM 2783 O O . LYS A 1 334 ? 16.447 7.843 -8.048 1.00 89.06 334 LYS A O 1
ATOM 2788 N N . ALA A 1 335 ? 14.647 7.175 -6.860 1.00 90.19 335 ALA A N 1
ATOM 2789 C CA . ALA A 1 335 ? 14.228 8.511 -6.468 1.00 90.19 335 ALA A CA 1
ATOM 2790 C C . ALA A 1 335 ? 15.368 9.295 -5.803 1.00 90.19 335 ALA A C 1
ATOM 2792 O O . ALA A 1 335 ? 16.168 8.743 -5.042 1.00 90.19 335 ALA A O 1
ATOM 2793 N N . LYS A 1 336 ? 15.458 10.583 -6.131 1.00 90.44 336 LYS A N 1
ATOM 2794 C CA . LYS A 1 336 ? 16.403 11.525 -5.529 1.00 90.44 336 LYS A CA 1
ATOM 2795 C C . LYS A 1 336 ? 15.670 12.835 -5.271 1.00 90.44 336 LYS A C 1
ATOM 2797 O O . LYS A 1 336 ? 14.993 13.330 -6.166 1.00 90.44 336 LYS A O 1
ATOM 2802 N N . ALA A 1 337 ? 15.801 13.374 -4.063 1.00 87.56 337 ALA A N 1
ATOM 2803 C CA . ALA A 1 337 ? 15.238 14.677 -3.744 1.00 87.56 337 ALA A CA 1
ATOM 2804 C C . ALA A 1 337 ? 15.922 15.787 -4.570 1.00 87.56 337 ALA A C 1
ATOM 2806 O O . ALA A 1 337 ? 17.116 15.671 -4.872 1.00 87.56 337 ALA A O 1
ATOM 2807 N N . PRO A 1 338 ? 15.200 16.862 -4.930 1.00 88.31 338 PRO A N 1
ATOM 2808 C CA . PRO A 1 338 ? 15.807 18.079 -5.464 1.00 88.31 338 PRO A CA 1
ATOM 2809 C C . PRO A 1 338 ? 16.831 18.665 -4.485 1.00 88.31 338 PRO A C 1
ATOM 2811 O O . PRO A 1 338 ? 16.679 18.502 -3.279 1.00 88.31 338 PRO A O 1
ATOM 2814 N N . GLU A 1 339 ? 17.841 19.380 -4.988 1.00 82.94 339 GLU A N 1
ATOM 2815 C CA . GLU A 1 339 ? 18.964 19.892 -4.178 1.00 82.94 339 GLU A CA 1
ATOM 2816 C C . GLU A 1 339 ? 18.512 20.749 -2.986 1.00 82.94 339 GLU A C 1
ATOM 2818 O O . GLU A 1 339 ? 19.036 20.587 -1.890 1.00 82.94 339 GLU A O 1
ATOM 2823 N N . LEU A 1 340 ? 17.471 21.574 -3.156 1.00 79.19 340 LEU A N 1
ATOM 2824 C CA . LEU A 1 340 ? 16.876 22.378 -2.075 1.00 79.19 340 LEU A CA 1
ATOM 2825 C C . LEU A 1 340 ? 16.299 21.542 -0.914 1.00 79.19 340 LEU A C 1
ATOM 2827 O O . LEU A 1 340 ? 16.128 22.055 0.187 1.00 79.19 340 LEU A O 1
ATOM 2831 N N . PHE A 1 341 ? 16.009 20.262 -1.151 1.00 74.44 341 PHE A N 1
ATOM 2832 C CA . PHE A 1 341 ? 15.496 19.305 -0.167 1.00 74.44 341 PHE A CA 1
ATOM 2833 C C . PHE A 1 341 ? 16.547 18.253 0.235 1.00 74.44 341 PHE A C 1
ATOM 2835 O O . PHE A 1 341 ? 16.267 17.389 1.072 1.00 74.44 341 PHE A O 1
ATOM 2842 N N . ASP A 1 342 ? 17.754 18.293 -0.342 1.00 65.12 342 ASP A N 1
ATOM 2843 C CA . ASP A 1 342 ? 18.817 17.338 -0.039 1.00 65.12 342 ASP A CA 1
ATOM 2844 C C . ASP A 1 342 ? 19.609 17.801 1.195 1.00 65.12 342 ASP A C 1
ATOM 2846 O O . ASP A 1 342 ? 20.600 18.518 1.106 1.00 65.12 342 ASP A O 1
ATOM 2850 N N . GLN A 1 343 ? 19.137 17.425 2.388 1.00 55.28 343 GLN A N 1
ATOM 2851 C CA . GLN A 1 343 ? 19.848 17.701 3.644 1.00 55.28 343 GLN A CA 1
ATOM 2852 C C . GLN A 1 343 ? 21.019 16.721 3.858 1.00 55.28 343 GLN A C 1
ATOM 2854 O O . GLN A 1 343 ? 20.902 15.527 3.552 1.00 55.28 343 GLN A O 1
ATOM 2859 N N . ASN A 1 344 ? 22.131 17.222 4.418 1.00 48.19 344 ASN A N 1
ATOM 2860 C CA . ASN A 1 344 ? 23.330 16.451 4.780 1.00 48.19 344 ASN A CA 1
ATOM 2861 C C . ASN A 1 344 ? 22.974 15.189 5.594 1.00 48.19 344 ASN A C 1
ATOM 2863 O O . ASN A 1 344 ? 22.151 15.230 6.511 1.00 48.19 344 ASN A O 1
ATOM 2867 N N . ASN A 1 345 ? 23.615 14.060 5.271 1.00 46.91 345 ASN A N 1
ATOM 2868 C CA . ASN A 1 345 ? 23.274 12.729 5.799 1.00 46.91 345 ASN A CA 1
ATOM 2869 C C . ASN A 1 345 ? 23.287 12.620 7.339 1.00 46.91 345 ASN A C 1
ATOM 2871 O O . ASN A 1 345 ? 22.496 11.860 7.891 1.00 46.91 345 ASN A O 1
ATOM 2875 N N . GLU A 1 346 ? 24.096 13.411 8.047 1.00 43.12 346 GLU A N 1
ATOM 2876 C CA . GLU A 1 346 ? 24.137 13.406 9.521 1.00 43.12 346 GLU A CA 1
ATOM 2877 C C . GLU A 1 346 ? 22.911 14.074 10.172 1.00 43.12 346 GLU A C 1
ATOM 2879 O O . GLU A 1 346 ? 22.451 13.644 11.231 1.00 43.12 346 GLU A O 1
ATOM 2884 N N . GLN A 1 347 ? 22.320 15.085 9.524 1.00 47.53 347 GLN A N 1
ATOM 2885 C CA . GLN A 1 347 ? 21.062 15.693 9.979 1.00 47.53 347 GLN A CA 1
ATOM 2886 C C . GLN A 1 347 ? 19.858 14.792 9.671 1.00 47.53 347 GLN A C 1
ATOM 2888 O O . GLN A 1 347 ? 18.922 14.736 10.470 1.00 47.53 347 GLN A O 1
ATOM 2893 N N . LYS A 1 348 ? 19.907 14.026 8.568 1.00 49.28 348 LYS A N 1
ATOM 2894 C CA . LYS A 1 348 ? 18.883 13.021 8.229 1.00 49.28 348 LYS A CA 1
ATOM 2895 C C . LYS A 1 348 ? 18.778 11.923 9.288 1.00 49.28 348 LYS A C 1
ATOM 2897 O O . LYS A 1 348 ? 17.667 11.507 9.591 1.00 49.28 348 LYS A O 1
ATOM 2902 N N . GLN A 1 349 ? 19.895 11.480 9.868 1.00 48.41 349 GLN A N 1
ATOM 2903 C CA . GLN A 1 349 ? 19.898 10.409 10.870 1.00 48.41 349 GLN A CA 1
ATOM 2904 C C . GLN A 1 349 ? 19.337 10.889 12.217 1.00 48.41 349 GLN A C 1
ATOM 2906 O O . GLN A 1 349 ? 18.406 10.280 12.736 1.00 48.41 349 GLN A O 1
ATOM 2911 N N . LYS A 1 350 ? 19.771 12.063 12.702 1.00 48.81 350 LYS A N 1
ATOM 2912 C CA . LYS A 1 350 ? 19.223 12.674 13.930 1.00 48.81 350 LYS A CA 1
ATOM 2913 C C . LYS A 1 350 ? 17.727 12.993 13.826 1.00 48.81 350 LYS A C 1
ATOM 2915 O O . LYS A 1 350 ? 16.975 12.673 14.739 1.00 48.81 350 LYS A O 1
ATOM 2920 N N . GLN A 1 351 ? 17.269 13.551 12.702 1.00 54.84 351 GLN A N 1
ATOM 2921 C CA . GLN A 1 351 ? 15.839 13.815 12.501 1.00 54.84 351 GLN A CA 1
ATOM 2922 C C . GLN A 1 351 ? 15.019 12.541 12.263 1.00 54.84 351 GLN A C 1
ATOM 2924 O O . GLN A 1 351 ? 13.842 12.515 12.611 1.00 54.84 351 GLN A O 1
ATOM 2929 N N . ALA A 1 352 ? 15.586 11.496 11.653 1.00 53.88 352 ALA A N 1
ATOM 2930 C CA . ALA A 1 352 ? 14.895 10.216 11.487 1.00 53.88 352 ALA A CA 1
ATOM 2931 C C . ALA A 1 352 ? 14.701 9.506 12.832 1.00 53.88 352 ALA A C 1
ATOM 2933 O O . ALA A 1 352 ? 13.624 8.961 13.072 1.00 53.88 352 ALA A O 1
ATOM 2934 N N . ASP A 1 353 ? 15.697 9.563 13.717 1.00 57.16 353 ASP A N 1
ATOM 2935 C CA . ASP A 1 353 ? 15.614 8.983 15.058 1.00 57.16 353 ASP A CA 1
ATOM 2936 C C . ASP A 1 353 ? 14.649 9.770 15.958 1.00 57.16 353 ASP A C 1
ATOM 2938 O O . ASP A 1 353 ? 13.823 9.169 16.646 1.00 57.16 353 ASP A O 1
ATOM 2942 N N . GLU A 1 354 ? 14.644 11.105 15.880 1.00 62.00 354 GLU A N 1
ATOM 2943 C CA . GLU A 1 354 ? 13.638 11.934 16.561 1.00 62.00 354 GLU A CA 1
ATOM 2944 C C . GLU A 1 354 ? 12.221 11.679 16.029 1.00 62.00 354 GLU A C 1
ATOM 2946 O O . GLU A 1 354 ? 11.288 11.513 16.814 1.00 62.00 354 GLU A O 1
ATOM 2951 N N . LYS A 1 355 ? 12.039 11.576 14.706 1.00 62.91 355 LYS A N 1
ATOM 2952 C CA . LYS A 1 355 ? 10.733 11.258 14.104 1.00 62.91 355 LYS A CA 1
ATOM 2953 C C . LYS A 1 355 ? 10.238 9.878 14.527 1.00 62.91 355 LYS A C 1
ATOM 2955 O O . LYS A 1 355 ? 9.071 9.754 14.890 1.00 62.91 355 LYS A O 1
ATOM 2960 N N . LYS A 1 356 ? 11.112 8.866 14.540 1.00 67.00 356 LYS A N 1
ATOM 2961 C CA . LYS A 1 356 ? 10.802 7.522 15.054 1.00 67.00 356 LYS A CA 1
ATOM 2962 C C . LYS A 1 356 ? 10.359 7.571 16.509 1.00 67.00 356 LYS A C 1
ATOM 2964 O O . LYS A 1 356 ? 9.324 7.005 16.843 1.00 67.00 356 LYS A O 1
ATOM 2969 N N . LEU A 1 357 ? 11.101 8.287 17.354 1.00 71.75 357 LEU A N 1
ATOM 2970 C CA . LEU A 1 357 ? 10.792 8.420 18.776 1.00 71.75 357 LEU A CA 1
ATOM 2971 C C . LEU A 1 357 ? 9.433 9.091 19.008 1.00 71.75 357 LEU A C 1
ATOM 2973 O O . LEU A 1 357 ? 8.688 8.683 19.895 1.00 71.75 357 LEU A O 1
ATOM 2977 N N . VAL A 1 358 ? 9.087 10.104 18.213 1.00 71.31 358 VAL A N 1
ATOM 2978 C CA . VAL A 1 358 ? 7.799 10.801 18.326 1.00 71.31 358 VAL A CA 1
ATOM 2979 C C . VAL A 1 358 ? 6.633 9.910 17.883 1.00 71.31 358 VAL A C 1
ATOM 2981 O O . VAL A 1 358 ? 5.616 9.867 18.573 1.00 71.31 358 VAL A O 1
ATOM 2984 N N . VAL A 1 359 ? 6.771 9.156 16.784 1.00 71.69 359 VAL A N 1
ATOM 2985 C CA . VAL A 1 359 ? 5.737 8.186 16.372 1.00 71.69 359 VAL A CA 1
ATOM 2986 C C . VAL A 1 359 ? 5.601 7.061 17.393 1.00 71.69 359 VAL A C 1
ATOM 2988 O O . VAL A 1 359 ? 4.483 6.655 17.694 1.00 71.69 359 VAL A O 1
ATOM 2991 N N . GLN A 1 360 ? 6.711 6.604 17.974 1.00 75.69 360 GLN A N 1
ATOM 2992 C CA . GLN A 1 360 ? 6.691 5.600 19.032 1.00 75.69 360 GLN A CA 1
ATOM 2993 C C . GLN A 1 360 ? 5.923 6.103 20.261 1.00 75.69 360 GLN A C 1
ATOM 2995 O O . GLN A 1 360 ? 5.011 5.424 20.716 1.00 75.69 360 GLN A O 1
ATOM 3000 N N . LYS A 1 361 ? 6.201 7.330 20.723 1.00 79.81 361 LYS A N 1
ATOM 3001 C CA . LYS A 1 361 ? 5.446 7.959 21.821 1.00 79.81 361 LYS A CA 1
ATOM 3002 C C . LYS A 1 361 ? 3.956 8.080 21.511 1.00 79.81 361 LYS A C 1
ATOM 3004 O O . LYS A 1 361 ? 3.136 7.807 22.376 1.00 79.81 361 LYS A O 1
ATOM 3009 N N . LEU A 1 362 ? 3.599 8.446 20.278 1.00 77.31 362 LEU A N 1
ATOM 3010 C CA . LEU A 1 362 ? 2.199 8.493 19.860 1.00 77.31 362 LEU A CA 1
ATOM 3011 C C . LEU A 1 362 ? 1.542 7.106 19.944 1.00 77.31 362 LEU A C 1
ATOM 3013 O O . LEU A 1 362 ? 0.424 6.994 20.437 1.00 77.31 362 LEU A O 1
ATOM 3017 N N . ILE A 1 363 ? 2.212 6.057 19.462 1.00 77.75 363 ILE A N 1
ATOM 3018 C CA . ILE A 1 363 ? 1.709 4.679 19.550 1.00 77.75 363 ILE A CA 1
ATOM 3019 C C . ILE A 1 363 ? 1.517 4.277 21.016 1.00 77.75 363 ILE A C 1
ATOM 3021 O O . ILE A 1 363 ? 0.475 3.717 21.363 1.00 77.75 363 ILE A O 1
ATOM 3025 N N . ASP A 1 364 ? 2.479 4.602 21.876 1.00 80.88 364 ASP A N 1
ATOM 3026 C CA . ASP A 1 364 ? 2.416 4.304 23.305 1.00 80.88 364 ASP A CA 1
ATOM 3027 C C . ASP A 1 364 ? 1.241 5.040 23.978 1.00 80.88 364 ASP A C 1
ATOM 3029 O O . ASP A 1 364 ? 0.459 4.410 24.693 1.00 80.88 364 ASP A O 1
ATOM 3033 N N . ASP A 1 365 ? 1.027 6.325 23.672 1.00 83.50 365 ASP A N 1
ATOM 3034 C CA . ASP A 1 365 ? -0.107 7.118 24.173 1.00 83.50 365 ASP A CA 1
ATOM 3035 C C . ASP A 1 365 ? -1.461 6.546 23.712 1.00 83.50 365 ASP A C 1
ATOM 3037 O O . ASP A 1 365 ? -2.421 6.467 24.489 1.00 83.50 365 ASP A O 1
ATOM 3041 N N . ILE A 1 366 ? -1.559 6.126 22.446 1.00 82.31 366 ILE A N 1
ATOM 3042 C CA . ILE A 1 366 ? -2.761 5.489 21.884 1.00 82.31 366 ILE A CA 1
ATOM 3043 C C . ILE A 1 366 ? -3.051 4.173 22.609 1.00 82.31 366 ILE A C 1
ATOM 3045 O O . ILE A 1 366 ? -4.190 3.929 23.021 1.00 82.31 366 ILE A O 1
ATOM 3049 N N . ASN A 1 367 ? -2.025 3.345 22.798 1.00 78.69 367 ASN A N 1
ATOM 3050 C CA . ASN A 1 367 ? -2.140 2.065 23.487 1.00 78.69 367 ASN A CA 1
ATOM 3051 C C . ASN A 1 367 ? -2.515 2.248 24.959 1.00 78.69 367 ASN A C 1
ATOM 3053 O O . ASN A 1 367 ? -3.374 1.523 25.461 1.00 78.69 367 ASN A O 1
ATOM 3057 N N . GLN A 1 368 ? -1.951 3.250 25.637 1.00 84.31 368 GLN A N 1
ATOM 3058 C CA . GLN A 1 368 ? -2.300 3.573 27.018 1.00 84.31 368 GLN A CA 1
ATOM 3059 C C . GLN A 1 368 ? -3.769 3.988 27.136 1.00 84.31 368 GLN A C 1
ATOM 3061 O O . GLN A 1 368 ? -4.492 3.480 27.994 1.00 84.31 368 GLN A O 1
ATOM 3066 N N . LYS A 1 369 ? -4.246 4.863 26.245 1.00 81.62 369 LYS A N 1
ATOM 3067 C CA . LYS A 1 369 ? -5.653 5.280 26.214 1.00 81.62 369 LYS A CA 1
ATOM 3068 C C . LYS A 1 369 ? -6.606 4.119 25.916 1.00 81.62 369 LYS A C 1
ATOM 3070 O O . LYS A 1 369 ? -7.648 4.001 26.560 1.00 81.62 369 LYS A O 1
ATOM 3075 N N . LYS A 1 370 ? -6.240 3.232 24.984 1.00 81.06 370 LYS A N 1
ATOM 3076 C CA . LYS A 1 370 ? -6.984 1.994 24.697 1.00 81.06 370 LYS A CA 1
ATOM 3077 C C . LYS A 1 370 ? -7.054 1.091 25.931 1.00 81.06 370 LYS A C 1
ATOM 3079 O O . LYS A 1 370 ? -8.127 0.598 26.277 1.00 81.06 370 LYS A O 1
ATOM 3084 N N . MET A 1 371 ? -5.927 0.896 26.612 1.00 81.88 371 MET A N 1
ATOM 3085 C CA . MET A 1 371 ? -5.848 0.088 27.827 1.00 81.88 371 MET A CA 1
ATOM 3086 C C . MET A 1 371 ? -6.726 0.660 28.945 1.00 81.88 371 MET A C 1
ATOM 3088 O O . MET A 1 371 ? -7.476 -0.094 29.556 1.00 81.88 371 MET A O 1
ATOM 3092 N N . GLN A 1 372 ? -6.703 1.978 29.165 1.00 82.81 372 GLN A N 1
ATOM 3093 C CA . GLN A 1 372 ? -7.567 2.650 30.145 1.00 82.81 372 GLN A CA 1
ATOM 3094 C C . GLN A 1 372 ? -9.058 2.460 29.836 1.00 82.81 372 GLN A C 1
ATOM 3096 O O . GLN A 1 372 ? -9.845 2.193 30.745 1.00 82.81 372 GLN A O 1
ATOM 3101 N N . ALA A 1 373 ? -9.454 2.565 28.562 1.00 80.75 373 ALA A N 1
ATOM 3102 C CA . ALA A 1 373 ? -10.831 2.305 28.149 1.00 80.75 373 ALA A CA 1
ATOM 3103 C C . ALA A 1 373 ? -11.228 0.851 28.464 1.00 80.75 373 ALA A C 1
ATOM 3105 O O . ALA A 1 373 ? -12.225 0.626 29.146 1.00 80.75 373 ALA A O 1
ATOM 3106 N N . ASN A 1 374 ? -10.403 -0.127 28.081 1.00 78.94 374 ASN A N 1
ATOM 3107 C CA . ASN A 1 374 ? -10.652 -1.540 28.384 1.00 78.94 374 ASN A CA 1
ATOM 3108 C C . ASN A 1 374 ? -10.700 -1.831 29.892 1.00 78.94 374 ASN A C 1
ATOM 3110 O O . ASN A 1 374 ? -11.571 -2.573 30.338 1.00 78.94 374 ASN A O 1
ATOM 3114 N N . GLN A 1 375 ? -9.822 -1.223 30.694 1.00 82.12 375 GLN A N 1
ATOM 3115 C CA . GLN A 1 375 ? -9.844 -1.369 32.153 1.00 82.12 375 GLN A CA 1
ATOM 3116 C C . GLN A 1 375 ? -11.153 -0.856 32.758 1.00 82.12 375 GLN A C 1
ATOM 3118 O O . GLN A 1 375 ? -11.773 -1.576 33.536 1.00 82.12 375 GLN A O 1
ATOM 3123 N N . LYS A 1 376 ? -11.633 0.324 32.340 1.00 83.69 376 LYS A N 1
ATOM 3124 C CA . LYS A 1 376 ? -12.951 0.836 32.754 1.00 83.69 376 LYS A CA 1
ATOM 3125 C C . LYS A 1 376 ? -14.083 -0.137 32.416 1.00 83.69 376 LYS A C 1
ATOM 3127 O O . LYS A 1 376 ? -14.985 -0.316 33.232 1.00 83.69 376 LYS A O 1
ATOM 3132 N N . LEU A 1 377 ? -14.043 -0.768 31.236 1.00 83.31 377 LEU A N 1
ATOM 3133 C CA . LEU A 1 377 ? -15.043 -1.766 30.850 1.00 83.31 377 LEU A CA 1
ATOM 3134 C C . LEU A 1 377 ? -15.022 -2.970 31.787 1.00 83.31 377 LEU A C 1
ATOM 3136 O O . LEU A 1 377 ? -16.075 -3.369 32.279 1.00 83.31 377 LEU A O 1
ATOM 3140 N N . VAL A 1 378 ? -13.836 -3.509 32.061 1.00 78.19 378 VAL A N 1
ATOM 3141 C CA . VAL A 1 378 ? -13.663 -4.658 32.956 1.00 78.19 378 VAL A CA 1
ATOM 3142 C C . VAL A 1 378 ? -14.119 -4.317 34.376 1.00 78.19 378 VAL A C 1
ATOM 3144 O O . VAL A 1 378 ? -14.903 -5.057 34.962 1.00 78.19 378 VAL A O 1
ATOM 3147 N N . GLU A 1 379 ? -13.709 -3.173 34.927 1.00 81.25 379 GLU A N 1
ATOM 3148 C CA . GLU A 1 379 ? -14.137 -2.725 36.260 1.00 81.25 379 GLU A CA 1
ATOM 3149 C C . GLU A 1 379 ? -15.656 -2.571 36.362 1.00 81.25 379 GLU A C 1
ATOM 3151 O O . GLU A 1 379 ? -16.267 -2.953 37.363 1.00 81.25 379 GLU A O 1
ATOM 3156 N N . PHE A 1 380 ? -16.280 -2.021 35.323 1.00 83.75 380 PHE A N 1
ATOM 3157 C CA . PHE A 1 380 ? -17.725 -1.889 35.264 1.00 83.75 380 PHE A CA 1
ATOM 3158 C C . PHE A 1 380 ? -18.425 -3.234 35.154 1.00 83.75 380 PHE A C 1
ATOM 3160 O O . PHE A 1 380 ? -19.385 -3.462 35.882 1.00 83.75 380 PHE A O 1
ATOM 3167 N N . GLN A 1 381 ? -17.957 -4.124 34.278 1.00 78.44 381 GLN A N 1
ATOM 3168 C CA . GLN A 1 381 ? -18.503 -5.473 34.150 1.00 78.44 381 GLN A CA 1
ATOM 3169 C C . GLN A 1 381 ? -18.391 -6.223 35.472 1.00 78.44 381 GLN A C 1
ATOM 3171 O O . GLN A 1 381 ? -19.359 -6.860 35.875 1.00 78.44 381 GLN A O 1
ATOM 3176 N N . ASN A 1 382 ? -17.280 -6.066 36.191 1.00 75.56 382 ASN A N 1
ATOM 3177 C CA . ASN A 1 382 ? -17.106 -6.627 37.524 1.00 75.56 382 ASN A CA 1
ATOM 3178 C C . ASN A 1 382 ? -18.132 -6.050 38.504 1.00 75.56 382 ASN A C 1
ATOM 3180 O O . ASN A 1 382 ? -18.834 -6.816 39.148 1.00 75.56 382 ASN A O 1
ATOM 3184 N N . LYS A 1 383 ? -18.299 -4.722 38.583 1.00 82.12 383 LYS A N 1
ATOM 3185 C CA . LYS A 1 383 ? -19.312 -4.102 39.463 1.00 82.12 383 LYS A CA 1
ATOM 3186 C C . LYS A 1 383 ? -20.737 -4.518 39.107 1.00 82.12 383 LYS A C 1
ATOM 3188 O O . LYS A 1 383 ? -21.511 -4.853 39.998 1.00 82.12 383 LYS A O 1
ATOM 3193 N N . TYR A 1 384 ? -21.077 -4.496 37.822 1.00 81.81 384 TYR A N 1
ATOM 3194 C CA . TYR A 1 384 ? -22.378 -4.920 37.321 1.00 81.81 384 TYR A CA 1
ATOM 3195 C C . TYR A 1 384 ? -22.640 -6.382 37.685 1.00 81.81 384 TYR A C 1
ATOM 3197 O O . TYR A 1 384 ? -23.673 -6.668 38.275 1.00 81.81 384 TYR A O 1
ATOM 3205 N N . THR A 1 385 ? -21.677 -7.274 37.439 1.00 74.25 385 THR A N 1
ATOM 3206 C CA . THR A 1 385 ? -21.751 -8.701 37.789 1.00 74.25 385 THR A CA 1
ATOM 3207 C C . THR A 1 385 ? -21.852 -8.908 39.298 1.00 74.25 385 THR A C 1
ATOM 3209 O O . THR A 1 385 ? -22.670 -9.705 39.745 1.00 74.25 385 THR A O 1
ATOM 3212 N N . THR A 1 386 ? -21.104 -8.151 40.106 1.00 76.81 386 THR A N 1
ATOM 3213 C CA . THR A 1 386 ? -21.213 -8.190 41.570 1.00 76.81 386 THR A CA 1
ATOM 3214 C C . THR A 1 386 ? -22.612 -7.810 42.029 1.00 76.81 386 THR A C 1
ATOM 3216 O O . THR A 1 386 ? -23.184 -8.550 42.815 1.00 76.81 386 THR A O 1
ATOM 3219 N N . ILE A 1 387 ? -23.199 -6.717 41.525 1.00 76.44 387 ILE A N 1
ATOM 3220 C CA . ILE A 1 387 ? -24.586 -6.336 41.853 1.00 76.44 387 ILE A CA 1
ATOM 3221 C C . ILE A 1 387 ? -25.550 -7.437 41.383 1.00 76.44 387 ILE A C 1
ATOM 3223 O O . ILE A 1 387 ? -26.428 -7.869 42.127 1.00 76.44 387 ILE A O 1
ATOM 3227 N N . PHE A 1 388 ? -25.363 -7.929 40.161 1.00 75.06 388 PHE A N 1
ATOM 3228 C CA . PHE A 1 388 ? -26.210 -8.952 39.560 1.00 75.06 388 PHE A CA 1
ATOM 3229 C C . PHE A 1 388 ? -26.237 -10.252 40.379 1.00 75.06 388 PHE A C 1
ATOM 3231 O O . PHE A 1 388 ? -27.313 -10.809 40.602 1.00 75.06 388 PHE A O 1
ATOM 3238 N N . ASN A 1 389 ? -25.075 -10.672 40.886 1.00 67.62 389 ASN A N 1
ATOM 3239 C CA . ASN A 1 389 ? -24.895 -11.864 41.712 1.00 67.62 389 ASN A CA 1
ATOM 3240 C C . ASN A 1 389 ? -25.297 -11.625 43.174 1.00 67.62 389 ASN A C 1
ATOM 3242 O O . ASN A 1 389 ? -26.030 -12.421 43.742 1.00 67.62 389 ASN A O 1
ATOM 3246 N N . GLN A 1 390 ? -24.873 -10.515 43.787 1.00 70.38 390 GLN A N 1
ATOM 3247 C CA . GLN A 1 390 ? -25.166 -10.186 45.190 1.00 70.38 390 GLN A CA 1
ATOM 3248 C C . GLN A 1 390 ? -26.670 -10.174 45.472 1.00 70.38 390 GLN A C 1
ATOM 3250 O O . GLN A 1 390 ? -27.103 -10.577 46.552 1.00 70.38 390 GLN A O 1
ATOM 3255 N N . TYR A 1 391 ? -27.457 -9.697 44.510 1.00 72.06 391 TYR A N 1
ATOM 3256 C CA . TYR A 1 391 ? -28.904 -9.607 44.637 1.00 72.06 391 TYR A CA 1
ATOM 3257 C C . TYR A 1 391 ? -29.647 -10.739 43.913 1.00 72.06 391 TYR A C 1
ATOM 3259 O O . TYR A 1 391 ? -30.867 -10.745 43.967 1.00 72.06 391 TYR A O 1
ATOM 3267 N N . ASN A 1 392 ? -28.978 -11.696 43.256 1.00 69.62 392 ASN A N 1
ATOM 3268 C CA . ASN A 1 392 ? -29.619 -12.738 42.432 1.00 69.62 392 ASN A CA 1
ATOM 3269 C C . ASN A 1 392 ? -30.656 -12.164 41.440 1.00 69.62 392 ASN A C 1
ATOM 3271 O O . ASN A 1 392 ? -31.798 -12.622 41.342 1.00 69.62 392 ASN A O 1
ATOM 3275 N N . LEU A 1 393 ? -30.269 -11.118 40.700 1.00 73.38 393 LEU A N 1
ATOM 3276 C CA . LEU A 1 393 ? -31.189 -10.377 39.825 1.00 73.38 393 LEU A CA 1
ATOM 3277 C C . LEU A 1 393 ? -31.749 -11.235 38.689 1.00 73.38 393 LEU A C 1
ATOM 3279 O O . LEU A 1 393 ? -32.913 -11.074 38.325 1.00 73.38 393 LEU A O 1
ATOM 3283 N N . GLN A 1 394 ? -30.950 -12.168 38.164 1.00 70.94 394 GLN A N 1
ATOM 3284 C CA . GLN A 1 394 ? -31.398 -13.090 37.122 1.00 70.94 394 GLN A CA 1
ATOM 3285 C C . GLN A 1 394 ? -32.583 -13.936 37.591 1.00 70.94 394 GLN A C 1
ATOM 3287 O O . GLN A 1 394 ? -33.589 -14.030 36.895 1.00 70.94 394 GLN A O 1
ATOM 3292 N N . PHE A 1 395 ? -32.497 -14.497 38.795 1.00 66.38 395 PHE A N 1
ATOM 3293 C CA . PHE A 1 395 ? -33.577 -15.280 39.379 1.00 66.38 395 PHE A CA 1
ATOM 3294 C C . PHE A 1 395 ? -34.850 -14.466 39.554 1.00 66.38 395 PHE A C 1
ATOM 3296 O O . PHE A 1 395 ? -35.935 -14.940 39.231 1.00 66.38 395 PHE A O 1
ATOM 3303 N N . MET A 1 396 ? -34.731 -13.218 40.015 1.00 69.06 396 MET A N 1
ATOM 3304 C CA . MET A 1 396 ? -35.889 -12.336 40.165 1.00 69.06 396 MET A CA 1
ATOM 3305 C C . MET A 1 396 ? -36.582 -12.048 38.829 1.00 69.06 396 MET A C 1
ATOM 3307 O O . MET A 1 396 ? -37.814 -12.040 38.768 1.00 69.06 396 MET A O 1
ATOM 3311 N N . LEU A 1 397 ? -35.813 -11.824 37.760 1.00 68.81 397 LEU A N 1
ATOM 3312 C CA . LEU A 1 397 ? -36.349 -11.619 36.411 1.00 68.81 397 LEU A CA 1
ATOM 3313 C C . LEU A 1 397 ? -37.004 -12.879 35.851 1.00 68.81 397 LEU A C 1
ATOM 3315 O O . LEU A 1 397 ? -38.070 -12.820 35.242 1.00 68.81 397 LEU A O 1
ATOM 3319 N N . ASP A 1 398 ? -36.395 -14.024 36.092 1.00 62.97 398 ASP A N 1
ATOM 3320 C CA . ASP A 1 398 ? -36.874 -15.298 35.592 1.00 62.97 398 ASP A CA 1
ATOM 3321 C C . ASP A 1 398 ? -38.116 -15.786 36.331 1.00 62.97 398 ASP A C 1
ATOM 3323 O O . ASP A 1 398 ? -39.062 -16.265 35.709 1.00 62.97 398 ASP A O 1
ATOM 3327 N N . ALA A 1 399 ? -38.158 -15.603 37.650 1.00 63.41 399 ALA A N 1
ATOM 3328 C CA . ALA A 1 399 ? -39.356 -15.803 38.452 1.00 63.41 399 ALA A CA 1
ATOM 3329 C C . ALA A 1 399 ? -40.480 -14.847 38.012 1.00 63.41 399 ALA A C 1
ATOM 3331 O O . ALA A 1 399 ? -41.650 -15.228 38.031 1.00 63.41 399 ALA A O 1
ATOM 3332 N N . PHE A 1 400 ? -40.138 -13.634 37.552 1.00 62.16 400 PHE A N 1
ATOM 3333 C CA . PHE A 1 400 ? -41.081 -12.704 36.924 1.00 62.16 400 PHE A CA 1
ATOM 3334 C C . PHE A 1 400 ? -41.612 -13.207 35.572 1.00 62.16 400 PHE A C 1
ATOM 3336 O O . PHE A 1 400 ? -42.803 -13.054 35.297 1.00 62.16 400 PHE A O 1
ATOM 3343 N N . GLN A 1 401 ? -40.773 -13.832 34.745 1.00 61.88 401 GLN A N 1
ATOM 3344 C CA . GLN A 1 401 ? -41.164 -14.352 33.428 1.00 61.88 401 GLN A CA 1
ATOM 3345 C C . GLN A 1 401 ? -41.897 -15.707 33.496 1.00 61.88 401 GLN A C 1
ATOM 3347 O O . GLN A 1 401 ? -42.765 -15.967 32.665 1.00 61.88 401 GLN A O 1
ATOM 3352 N N . ASN A 1 402 ? -41.611 -16.541 34.504 1.00 60.28 402 ASN A N 1
ATOM 3353 C CA . ASN A 1 402 ? -42.153 -17.900 34.662 1.00 60.28 402 ASN A CA 1
ATOM 3354 C C . ASN A 1 402 ? -43.253 -18.040 35.731 1.00 60.28 402 ASN A C 1
ATOM 3356 O O . ASN A 1 402 ? -43.637 -19.162 36.069 1.00 60.28 402 ASN A O 1
ATOM 3360 N N . ALA A 1 403 ? -43.802 -16.934 36.240 1.00 57.16 403 ALA A N 1
ATOM 3361 C CA . ALA A 1 403 ? -44.734 -16.894 37.375 1.00 57.16 403 ALA A CA 1
ATOM 3362 C C . ALA A 1 403 ? -46.020 -17.752 37.249 1.00 57.16 403 ALA A C 1
ATOM 3364 O O . ALA A 1 403 ? -46.763 -17.880 38.220 1.00 57.16 403 ALA A O 1
ATOM 3365 N N . GLU A 1 404 ? -46.309 -18.346 36.087 1.00 54.25 404 GLU A N 1
ATOM 3366 C CA . GLU A 1 404 ? -47.511 -19.154 35.833 1.00 54.25 404 GLU A CA 1
ATOM 3367 C C . GLU A 1 404 ? -47.244 -20.661 35.648 1.00 54.25 404 GLU A C 1
ATOM 3369 O O . GLU A 1 404 ? -48.193 -21.440 35.570 1.00 54.25 404 GLU A O 1
ATOM 3374 N N . GLN A 1 405 ? -45.983 -21.112 35.593 1.00 59.16 405 GLN A N 1
ATOM 3375 C CA . GLN A 1 405 ? -45.641 -22.516 35.320 1.00 59.16 405 GLN A CA 1
ATOM 3376 C C . GLN A 1 405 ? -44.772 -23.108 36.439 1.00 59.16 405 GLN A C 1
ATOM 3378 O O . GLN A 1 405 ? -43.746 -22.543 36.798 1.00 59.16 405 GLN A O 1
ATOM 3383 N N . LEU A 1 406 ? -45.156 -24.277 36.971 1.00 59.81 406 LEU A N 1
ATOM 3384 C CA . LEU A 1 406 ? -44.340 -25.071 37.907 1.00 59.81 406 LEU A CA 1
ATOM 3385 C C . LEU A 1 406 ? -43.182 -25.746 37.150 1.00 59.81 406 LEU A C 1
ATOM 3387 O O . LEU A 1 406 ? -43.220 -26.939 36.848 1.00 59.81 406 LEU A O 1
ATOM 3391 N N . LYS A 1 407 ? -42.181 -24.951 36.778 1.00 65.50 407 LYS A N 1
ATOM 3392 C CA . LYS A 1 407 ? -40.948 -25.365 36.097 1.00 65.50 407 LYS A CA 1
ATOM 3393 C C . LYS A 1 407 ? -39.762 -24.648 36.739 1.00 65.50 407 LYS A C 1
ATOM 3395 O O . LYS A 1 407 ? -39.946 -23.607 37.363 1.00 65.50 407 LYS A O 1
ATOM 3400 N N . LEU A 1 408 ? -38.556 -25.182 36.550 1.00 66.12 408 LEU A N 1
ATOM 3401 C CA . LEU A 1 408 ? -37.324 -24.462 36.884 1.00 66.12 408 LEU A CA 1
ATOM 3402 C C . LEU A 1 408 ? -37.310 -23.100 36.168 1.00 66.12 408 LEU A C 1
ATOM 3404 O O . LEU A 1 408 ? -37.806 -22.971 35.042 1.00 66.12 408 LEU A O 1
ATOM 3408 N N . THR A 1 409 ? -36.750 -22.081 36.815 1.00 66.50 409 THR A N 1
ATOM 3409 C CA . THR A 1 409 ? -36.494 -20.783 36.179 1.00 66.50 409 THR A CA 1
ATOM 3410 C C . THR A 1 409 ? -35.530 -20.951 34.997 1.00 66.50 409 THR A C 1
ATOM 3412 O O . THR A 1 409 ? -34.689 -21.855 35.029 1.00 66.50 409 THR A O 1
ATOM 3415 N N . PRO A 1 410 ? -35.611 -20.131 33.930 1.00 67.25 410 PRO A N 1
ATOM 3416 C CA . PRO A 1 410 ? -34.781 -20.320 32.747 1.00 67.25 410 PRO A CA 1
ATOM 3417 C C . PRO A 1 410 ? -33.278 -20.207 33.048 1.00 67.25 410 PRO A C 1
ATOM 3419 O O . PRO A 1 410 ? -32.508 -20.949 32.460 1.00 67.25 410 PRO A O 1
ATOM 3422 N N . SER A 1 411 ? -32.843 -19.385 34.006 1.00 65.56 411 SER A N 1
ATOM 3423 C CA . SER A 1 411 ? -31.454 -19.279 34.492 1.00 65.56 411 SER A CA 1
ATOM 3424 C C . SER A 1 411 ? -30.958 -20.563 35.122 1.00 65.56 411 SER A C 1
ATOM 3426 O O . SER A 1 411 ? -29.889 -21.055 34.759 1.00 65.56 411 SER A O 1
ATOM 3428 N N . ILE A 1 412 ? -31.743 -21.140 36.036 1.00 74.69 412 ILE A N 1
ATOM 3429 C CA . ILE A 1 412 ? -31.413 -22.429 36.643 1.00 74.69 412 ILE A CA 1
ATOM 3430 C C . ILE A 1 412 ? -31.386 -23.502 35.554 1.00 74.69 412 ILE A C 1
ATOM 3432 O O . ILE A 1 412 ? -30.449 -24.293 35.512 1.00 74.69 412 ILE A O 1
ATOM 3436 N N . GLN A 1 413 ? -32.352 -23.489 34.630 1.00 78.62 413 GLN A N 1
ATOM 3437 C CA . GLN A 1 413 ? -32.413 -24.430 33.514 1.00 78.62 413 GLN A CA 1
ATOM 3438 C C . GLN A 1 413 ? -31.192 -24.318 32.591 1.00 78.62 413 GLN A C 1
ATOM 3440 O O . GLN A 1 413 ? -30.571 -25.332 32.308 1.00 78.62 413 GLN A O 1
ATOM 3445 N N . ILE A 1 414 ? -30.792 -23.107 32.193 1.00 76.81 414 ILE A N 1
ATOM 3446 C CA . ILE A 1 414 ? -29.612 -22.860 31.352 1.00 76.81 414 ILE A CA 1
ATOM 3447 C C . ILE A 1 414 ? -28.340 -23.355 32.042 1.00 76.81 414 ILE A C 1
ATOM 3449 O O . ILE A 1 414 ? -27.508 -23.979 31.392 1.00 76.81 414 ILE A O 1
ATOM 3453 N N . LYS A 1 415 ? -28.176 -23.114 33.349 1.00 80.88 415 LYS A N 1
ATOM 3454 C CA . LYS A 1 415 ? -27.003 -23.592 34.106 1.00 80.88 415 LYS A CA 1
ATOM 3455 C C . LYS A 1 415 ? -27.007 -25.114 34.234 1.00 80.88 415 LYS A C 1
ATOM 3457 O O . LYS A 1 415 ? -25.983 -25.753 34.019 1.00 80.88 415 LYS A O 1
ATOM 3462 N N . VAL A 1 416 ? -28.164 -25.703 34.531 1.00 84.06 416 VAL A N 1
ATOM 3463 C CA . VAL A 1 416 ? -28.363 -27.159 34.565 1.00 84.06 416 VAL A CA 1
ATOM 3464 C C . VAL A 1 416 ? -28.030 -27.781 33.209 1.00 84.06 416 VAL A C 1
ATOM 3466 O O . VAL A 1 416 ? -27.291 -28.763 33.164 1.00 84.06 416 VAL A O 1
ATOM 3469 N N . ASP A 1 417 ? -28.514 -27.197 32.115 1.00 83.38 417 ASP A N 1
ATOM 3470 C CA . ASP A 1 417 ? -28.245 -27.660 30.755 1.00 83.38 417 ASP A CA 1
ATOM 3471 C C . ASP A 1 417 ? -26.765 -27.497 30.404 1.00 83.38 417 ASP A C 1
ATOM 3473 O O . ASP A 1 417 ? -26.145 -28.459 29.969 1.00 83.38 417 ASP A O 1
ATOM 3477 N N . PHE A 1 418 ? -26.154 -26.348 30.707 1.00 84.44 418 PHE A N 1
ATOM 3478 C CA . PHE A 1 418 ? -24.721 -26.098 30.519 1.00 84.44 418 PHE A CA 1
ATOM 3479 C C . PHE A 1 418 ? -23.847 -27.150 31.221 1.00 84.44 418 PHE A C 1
ATOM 3481 O O . PHE A 1 418 ? -22.880 -27.653 30.640 1.00 84.44 418 PHE A O 1
ATOM 3488 N N . ILE A 1 419 ? -24.194 -27.500 32.464 1.00 85.94 419 ILE A N 1
ATOM 3489 C CA . ILE A 1 419 ? -23.502 -28.522 33.260 1.00 85.94 419 ILE A CA 1
ATOM 3490 C C . ILE A 1 419 ? -23.729 -29.918 32.658 1.00 85.94 419 ILE A C 1
ATOM 3492 O O . ILE A 1 419 ? -22.783 -30.701 32.536 1.00 85.94 419 ILE A O 1
ATOM 3496 N N . LYS A 1 420 ? -24.963 -30.239 32.247 1.00 86.38 420 LYS A N 1
ATOM 3497 C CA . LYS A 1 420 ? -25.322 -31.532 31.635 1.00 86.38 420 LYS A CA 1
ATOM 3498 C C . LYS A 1 420 ? -24.661 -31.738 30.276 1.00 86.38 420 LYS A C 1
ATOM 3500 O O . LYS A 1 420 ? -24.116 -32.813 30.034 1.00 86.38 420 LYS A O 1
ATOM 3505 N N . GLU A 1 421 ? -24.652 -30.722 29.420 1.00 87.19 421 GLU A N 1
ATOM 3506 C CA . GLU A 1 421 ? -23.977 -30.727 28.116 1.00 87.19 421 GLU A CA 1
ATOM 3507 C C . GLU A 1 421 ? -22.477 -30.998 28.256 1.00 87.19 421 GLU A C 1
ATOM 3509 O O . GLU A 1 421 ? -21.887 -31.692 27.428 1.00 87.19 421 GLU A O 1
ATOM 3514 N N . ARG A 1 422 ? -21.865 -30.510 29.340 1.00 85.94 422 ARG A N 1
ATOM 3515 C CA . ARG A 1 422 ? -20.460 -30.768 29.678 1.00 85.94 422 ARG A CA 1
ATOM 3516 C C . ARG A 1 422 ? -20.228 -32.088 30.402 1.00 85.94 422 ARG A C 1
ATOM 3518 O O . ARG A 1 422 ? -19.089 -32.381 30.737 1.00 85.94 422 ARG A O 1
ATOM 3525 N N . GLY A 1 423 ? -21.260 -32.909 30.599 1.00 85.06 423 GLY A N 1
ATOM 3526 C CA . GLY A 1 423 ? -21.150 -34.251 31.172 1.00 85.06 423 GLY A CA 1
ATOM 3527 C C . GLY A 1 423 ? -21.190 -34.308 32.701 1.00 85.06 423 GLY A C 1
ATOM 3528 O O . GLY A 1 423 ? -20.759 -35.317 33.267 1.00 85.06 423 GLY A O 1
ATOM 3529 N N . GLY A 1 424 ? -21.676 -33.256 33.368 1.00 87.69 424 GLY A N 1
ATOM 3530 C CA . GLY A 1 424 ? -21.874 -33.227 34.819 1.00 87.69 424 GLY A CA 1
ATOM 3531 C C . GLY A 1 424 ? -20.585 -33.457 35.607 1.00 87.69 424 GLY A C 1
ATOM 3532 O O . GLY A 1 424 ? -19.500 -33.030 35.203 1.00 87.69 424 GLY A O 1
ATOM 3533 N N . TRP A 1 425 ? -20.678 -34.176 36.725 1.00 88.25 425 TRP A N 1
ATOM 3534 C CA . TRP A 1 425 ? -19.516 -34.461 37.571 1.00 88.25 425 TRP A CA 1
ATOM 3535 C C . TRP A 1 425 ? -18.420 -35.216 36.812 1.00 88.25 425 TRP A C 1
ATOM 3537 O O . TRP A 1 425 ? -17.236 -34.889 36.907 1.00 88.25 425 TRP A O 1
ATOM 3547 N N . LYS A 1 426 ? -18.813 -36.201 36.000 1.00 85.56 426 LYS A N 1
ATOM 3548 C CA . LYS A 1 426 ? -17.872 -37.002 35.209 1.00 85.56 426 LYS A CA 1
ATOM 3549 C C . LYS A 1 426 ? -17.126 -36.150 34.179 1.00 85.56 426 LYS A C 1
ATOM 3551 O O . LYS A 1 426 ? -15.930 -36.351 33.975 1.00 85.56 426 LYS A O 1
ATOM 3556 N N . GLY A 1 427 ? -17.813 -35.207 33.544 1.00 86.31 427 GLY A N 1
ATOM 3557 C CA . GLY A 1 427 ? -17.222 -34.273 32.592 1.00 86.31 427 GLY A CA 1
ATOM 3558 C C . GLY A 1 427 ? -16.233 -33.302 33.232 1.00 86.31 427 GLY A C 1
ATOM 3559 O O . GLY A 1 427 ? -15.121 -33.141 32.728 1.00 86.31 427 GLY A O 1
ATOM 3560 N N . TYR A 1 428 ? -16.584 -32.753 34.399 1.00 89.69 428 TYR A N 1
ATOM 3561 C CA . TYR A 1 428 ? -15.667 -31.950 35.213 1.00 89.69 428 TYR A CA 1
ATOM 3562 C C . TYR A 1 428 ? -14.387 -32.735 35.548 1.00 89.69 428 TYR A C 1
ATOM 3564 O O . TYR A 1 428 ? -13.275 -32.278 35.276 1.00 89.69 428 TYR A O 1
ATOM 3572 N N . GLN A 1 429 ? -14.535 -33.973 36.041 1.00 88.62 429 GLN A N 1
ATOM 3573 C CA . GLN A 1 429 ? -13.405 -34.861 36.339 1.00 88.62 429 GLN A CA 1
ATOM 3574 C C . GLN A 1 429 ? -12.535 -35.154 35.106 1.00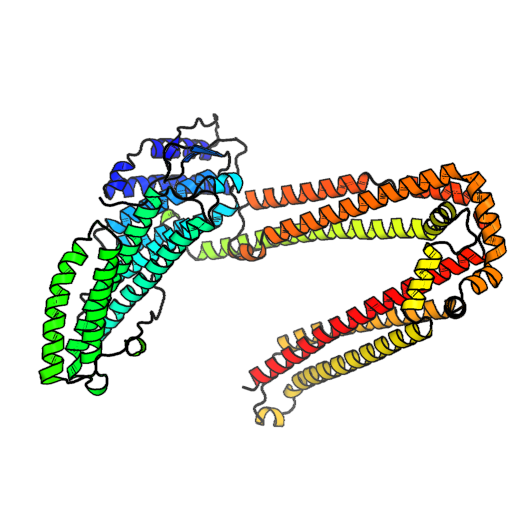 88.62 429 GLN A C 1
ATOM 3576 O O . GLN A 1 429 ? -11.316 -35.278 35.212 1.00 88.62 429 GLN A O 1
ATOM 3581 N N . GLN A 1 430 ? -13.127 -35.284 33.920 1.00 89.88 430 GLN A N 1
ATOM 3582 C CA . GLN A 1 430 ? -12.365 -35.487 32.687 1.00 89.88 430 GLN A CA 1
ATOM 3583 C C . GLN A 1 430 ? -11.557 -34.243 32.300 1.00 89.88 430 GLN A C 1
ATOM 3585 O O . GLN A 1 430 ? -10.381 -34.371 31.952 1.00 89.88 430 GLN A O 1
ATOM 3590 N N . GLN A 1 431 ? -12.158 -33.054 32.381 1.00 88.94 431 GLN A N 1
ATOM 3591 C CA . GLN A 1 431 ? -11.486 -31.799 32.045 1.00 88.94 431 GLN A CA 1
ATOM 3592 C C . GLN A 1 431 ? -10.336 -31.482 33.011 1.00 88.94 431 GLN A C 1
ATOM 3594 O O . GLN A 1 431 ? -9.236 -31.179 32.546 1.00 88.94 431 GLN A O 1
ATOM 3599 N N . ILE A 1 432 ? -10.534 -31.627 34.326 1.00 90.38 432 ILE A N 1
ATOM 3600 C CA . ILE A 1 432 ? -9.464 -31.379 35.308 1.00 90.38 432 ILE A CA 1
ATOM 3601 C C . ILE A 1 432 ? -8.296 -32.362 35.129 1.00 90.38 432 ILE A C 1
ATOM 3603 O O . ILE A 1 432 ? -7.135 -31.959 35.111 1.00 90.38 432 ILE A O 1
ATOM 3607 N N . ASN A 1 433 ? -8.583 -33.643 34.862 1.00 89.75 433 ASN A N 1
ATOM 3608 C CA . ASN A 1 433 ? -7.546 -34.634 34.567 1.00 89.75 433 ASN A CA 1
ATOM 3609 C C . ASN A 1 433 ? -6.743 -34.265 33.312 1.00 89.75 433 ASN A C 1
ATOM 3611 O O . ASN A 1 433 ? -5.519 -34.407 33.301 1.00 89.75 433 ASN A O 1
ATOM 3615 N N . LYS A 1 434 ? -7.409 -33.762 32.266 1.00 90.88 434 LYS A N 1
ATOM 3616 C CA . LYS A 1 434 ? -6.741 -33.272 31.052 1.00 90.88 434 LYS A CA 1
ATOM 3617 C C . LYS A 1 434 ? -5.855 -32.058 31.354 1.00 90.88 434 LYS A C 1
ATOM 3619 O O . LYS A 1 434 ? -4.722 -32.008 30.881 1.00 90.88 434 LYS A O 1
ATOM 3624 N N . ILE A 1 435 ? -6.330 -31.114 32.168 1.00 90.38 435 ILE A N 1
ATOM 3625 C CA . ILE A 1 435 ? -5.534 -29.963 32.614 1.00 90.38 435 ILE A CA 1
ATOM 3626 C C . ILE A 1 435 ? -4.290 -30.415 33.382 1.00 90.38 435 ILE A C 1
ATOM 3628 O O . ILE A 1 435 ? -3.193 -29.959 33.068 1.00 90.38 435 ILE A O 1
ATOM 3632 N N . HIS A 1 436 ? -4.411 -31.357 34.319 1.00 90.44 436 HIS A N 1
ATOM 3633 C CA . HIS A 1 436 ? -3.252 -31.891 35.037 1.00 90.44 436 HIS A CA 1
ATOM 3634 C C . HIS A 1 436 ? -2.244 -32.578 34.114 1.00 90.44 436 HIS A C 1
ATOM 3636 O O . HIS A 1 436 ? -1.036 -32.416 34.296 1.00 90.44 436 HIS A O 1
ATOM 3642 N N . GLN A 1 437 ? -2.714 -33.326 33.113 1.00 90.62 437 GLN A N 1
ATOM 3643 C CA . GLN A 1 437 ? -1.839 -33.939 32.112 1.00 90.62 437 GLN A CA 1
ATOM 3644 C C . GLN A 1 437 ? -1.062 -32.875 31.334 1.00 90.62 437 GLN A C 1
ATOM 3646 O O . GLN A 1 437 ? 0.163 -32.962 31.248 1.00 90.62 437 GLN A O 1
ATOM 3651 N N . LEU A 1 438 ? -1.750 -31.840 30.841 1.00 90.00 438 LEU A N 1
ATOM 3652 C CA . LEU A 1 438 ? -1.121 -30.732 30.122 1.00 90.00 438 LEU A CA 1
ATOM 3653 C C . LEU A 1 438 ? -0.134 -29.980 31.017 1.00 90.00 438 LEU A C 1
ATOM 3655 O O . LEU A 1 438 ? 0.995 -29.724 30.608 1.00 90.00 438 LEU A O 1
ATOM 3659 N N . GLN A 1 439 ? -0.507 -29.691 32.263 1.00 89.19 439 GLN A N 1
ATOM 3660 C CA . GLN A 1 439 ? 0.368 -29.050 33.239 1.00 89.19 439 GLN A CA 1
ATOM 3661 C C . GLN A 1 439 ? 1.663 -29.848 33.450 1.00 89.19 439 GLN A C 1
ATOM 3663 O O . GLN A 1 439 ? 2.757 -29.276 33.420 1.00 89.19 439 GLN A O 1
ATOM 3668 N N . GLN A 1 440 ? 1.560 -31.165 33.642 1.00 88.81 440 GLN A N 1
ATOM 3669 C CA . GLN A 1 440 ? 2.725 -32.038 33.791 1.00 88.81 440 GLN A CA 1
ATOM 3670 C C . GLN A 1 440 ? 3.574 -32.079 32.520 1.00 88.81 440 GLN A C 1
ATOM 3672 O O . GLN A 1 440 ? 4.804 -32.063 32.603 1.00 88.81 440 GLN A O 1
ATOM 3677 N N . GLU A 1 441 ? 2.944 -32.129 31.349 1.00 90.62 441 GLU A N 1
ATOM 3678 C CA . GLU A 1 441 ? 3.636 -32.138 30.064 1.00 90.62 441 GLU A CA 1
ATOM 3679 C C . GLU A 1 441 ? 4.431 -30.849 29.841 1.00 90.62 441 GLU A C 1
ATOM 3681 O O . GLU A 1 441 ? 5.638 -30.918 29.589 1.00 90.62 441 GLU A O 1
ATOM 3686 N N . GLN A 1 442 ? 3.806 -29.685 30.032 1.00 88.69 442 GLN A N 1
ATOM 3687 C CA . GLN A 1 442 ? 4.485 -28.395 29.901 1.00 88.69 442 GLN A CA 1
ATOM 3688 C C . GLN A 1 442 ? 5.614 -28.247 30.920 1.00 88.69 442 GLN A C 1
ATOM 3690 O O . GLN A 1 442 ? 6.712 -27.822 30.562 1.00 88.69 442 GLN A O 1
ATOM 3695 N N . GLY A 1 443 ? 5.400 -28.691 32.162 1.00 86.38 443 GLY A N 1
ATOM 3696 C CA . GLY A 1 443 ? 6.452 -28.736 33.177 1.00 86.38 443 GLY A CA 1
ATOM 3697 C C . GLY A 1 443 ? 7.652 -29.588 32.746 1.00 86.38 443 GLY A C 1
ATOM 3698 O O . GLY A 1 443 ? 8.799 -29.155 32.867 1.00 86.38 443 GLY A O 1
ATOM 3699 N N . ARG A 1 444 ? 7.414 -30.774 32.171 1.00 88.69 444 ARG A N 1
ATOM 3700 C CA . ARG A 1 444 ? 8.481 -31.646 31.646 1.00 88.69 444 ARG A CA 1
ATOM 3701 C C . ARG A 1 444 ? 9.232 -31.007 30.478 1.00 88.69 444 ARG A C 1
ATOM 3703 O O . ARG A 1 444 ? 10.455 -31.118 30.428 1.00 88.69 444 ARG A O 1
ATOM 3710 N N . GLN A 1 445 ? 8.534 -30.363 29.544 1.00 87.75 445 GLN A N 1
ATOM 3711 C CA . GLN A 1 445 ? 9.172 -29.690 28.406 1.00 87.75 445 GLN A CA 1
ATOM 3712 C C . GLN A 1 445 ? 10.023 -28.500 28.860 1.00 87.75 445 GLN A C 1
ATOM 3714 O O . GLN A 1 445 ? 11.160 -28.349 28.414 1.00 87.75 445 GLN A O 1
ATOM 3719 N N . LEU A 1 446 ? 9.523 -27.715 29.815 1.00 88.12 446 LEU A N 1
ATOM 3720 C CA . LEU A 1 446 ? 10.262 -26.597 30.393 1.00 88.12 446 LEU A CA 1
ATOM 3721 C C . LEU A 1 446 ? 11.555 -27.063 31.077 1.00 88.12 446 LEU A C 1
ATOM 3723 O O . LEU A 1 446 ? 12.609 -26.464 30.869 1.00 88.12 446 LEU A O 1
ATOM 3727 N N . ILE A 1 447 ? 11.499 -28.172 31.829 1.00 87.06 447 ILE A N 1
ATOM 3728 C CA . ILE A 1 447 ? 12.688 -28.789 32.439 1.00 87.06 447 ILE A CA 1
ATOM 3729 C C . ILE A 1 447 ? 13.697 -29.200 31.362 1.00 87.06 447 ILE A C 1
ATOM 3731 O O . ILE A 1 447 ? 14.876 -28.897 31.508 1.00 87.06 447 ILE A O 1
ATOM 3735 N N . LYS A 1 448 ? 13.258 -29.828 30.261 1.00 87.25 448 LYS A N 1
ATOM 3736 C CA . LYS A 1 448 ? 14.156 -30.213 29.157 1.00 87.25 448 LYS A CA 1
ATOM 3737 C C . LYS A 1 448 ? 14.873 -29.008 28.546 1.00 87.25 448 LYS A C 1
ATOM 3739 O O . LYS A 1 448 ? 16.086 -29.062 28.363 1.00 87.25 448 LYS A O 1
ATOM 3744 N N . ILE A 1 449 ? 14.147 -27.924 28.256 1.00 87.44 449 ILE A N 1
ATOM 3745 C CA . ILE A 1 449 ? 14.736 -26.692 27.705 1.00 87.44 449 ILE A CA 1
ATOM 3746 C C . ILE A 1 449 ? 15.722 -26.085 28.706 1.00 87.44 449 ILE A C 1
ATOM 3748 O O . ILE A 1 449 ? 16.830 -25.712 28.326 1.00 87.44 449 ILE A O 1
ATOM 3752 N N . LYS A 1 450 ? 15.359 -26.042 29.992 1.00 87.25 450 LYS A N 1
ATOM 3753 C CA . LYS A 1 450 ? 16.248 -25.563 31.055 1.00 87.25 450 LYS A CA 1
ATOM 3754 C C . LYS A 1 450 ? 17.542 -26.376 31.113 1.00 87.25 450 LYS A C 1
ATOM 3756 O O . LYS A 1 450 ? 18.620 -25.794 31.096 1.00 87.25 450 LYS A O 1
ATOM 3761 N N . THR A 1 451 ? 17.449 -27.707 31.074 1.00 86.38 451 THR A N 1
ATOM 3762 C CA . THR A 1 451 ? 18.622 -28.592 31.024 1.00 86.38 451 THR A CA 1
ATOM 3763 C C . THR A 1 451 ? 19.485 -28.337 29.787 1.00 86.38 451 THR A C 1
ATOM 3765 O O . THR A 1 451 ? 20.705 -28.323 29.911 1.00 86.38 451 THR A O 1
ATOM 3768 N N . LEU A 1 452 ? 18.894 -28.090 28.613 1.00 83.69 452 LEU A N 1
ATOM 3769 C CA . LEU A 1 452 ? 19.647 -27.750 27.397 1.00 83.69 452 LEU A CA 1
ATOM 3770 C C . LEU A 1 452 ? 20.413 -26.426 27.541 1.00 83.69 452 LEU A C 1
ATOM 3772 O O . LEU A 1 452 ? 21.573 -26.341 27.145 1.00 83.69 452 LEU A O 1
ATOM 3776 N N . ILE A 1 453 ? 19.801 -25.405 28.139 1.00 82.81 453 ILE A N 1
ATOM 3777 C CA . ILE A 1 453 ? 20.461 -24.116 28.400 1.00 82.81 453 ILE A CA 1
ATOM 3778 C C . ILE A 1 453 ? 21.574 -24.262 29.441 1.00 82.81 453 ILE A C 1
ATOM 3780 O O . ILE A 1 453 ? 22.651 -23.680 29.289 1.00 82.81 453 ILE A O 1
ATOM 3784 N N . ASP A 1 454 ? 21.340 -25.044 30.493 1.00 81.81 454 ASP A N 1
ATOM 3785 C CA . ASP A 1 454 ? 22.343 -25.304 31.524 1.00 81.81 454 ASP A CA 1
ATOM 3786 C C . ASP A 1 454 ? 23.526 -26.098 30.948 1.00 81.81 454 ASP A C 1
ATOM 3788 O O . ASP A 1 454 ? 24.675 -25.753 31.214 1.00 81.81 454 ASP A O 1
ATOM 3792 N N . GLN A 1 455 ? 23.276 -27.072 30.064 1.00 79.44 455 GLN A N 1
ATOM 3793 C CA . GLN A 1 455 ? 24.322 -27.763 29.298 1.00 79.44 455 GLN A CA 1
ATOM 3794 C C . GLN A 1 455 ? 25.124 -26.788 28.429 1.00 79.44 455 GLN A C 1
ATOM 3796 O O . GLN A 1 455 ? 26.351 -26.826 28.457 1.00 79.44 455 GLN A O 1
ATOM 3801 N N . GLN A 1 456 ? 24.463 -25.865 27.722 1.00 74.81 456 GLN A N 1
ATOM 3802 C CA . GLN A 1 456 ? 25.141 -24.806 26.962 1.00 74.81 456 GLN A CA 1
ATOM 3803 C C . GLN A 1 456 ? 25.942 -23.853 27.856 1.00 74.81 456 GLN A C 1
ATOM 3805 O O . GLN A 1 456 ? 26.913 -23.271 27.396 1.00 74.81 456 GLN A O 1
ATOM 3810 N N . SER A 1 457 ? 25.585 -23.710 29.133 1.00 68.94 457 SER A N 1
ATOM 3811 C CA . SER A 1 457 ? 26.351 -22.915 30.102 1.00 68.94 457 SER A CA 1
ATOM 3812 C C . SER A 1 457 ? 27.585 -23.663 30.638 1.00 68.94 457 SER A C 1
ATOM 3814 O O . SER A 1 457 ? 28.529 -23.027 31.084 1.00 68.94 457 SER A O 1
ATOM 3816 N N . GLN A 1 458 ? 27.598 -25.001 30.591 1.00 67.50 458 GLN A N 1
ATOM 3817 C CA . GLN A 1 458 ? 28.656 -25.855 31.159 1.00 67.50 458 GLN A CA 1
ATOM 3818 C C . GLN A 1 458 ? 29.765 -26.253 30.166 1.00 67.50 458 GLN A C 1
ATOM 3820 O O . GLN A 1 458 ? 30.793 -26.785 30.586 1.00 67.50 458 GLN A O 1
ATOM 3825 N N . ILE A 1 459 ? 29.606 -25.973 28.865 1.00 62.16 459 ILE A N 1
ATOM 3826 C CA . ILE A 1 459 ? 30.635 -26.226 27.830 1.00 62.16 459 ILE A CA 1
ATOM 3827 C C . ILE A 1 459 ? 31.930 -25.420 28.096 1.00 62.16 459 ILE A C 1
ATOM 3829 O O . ILE A 1 459 ? 33.004 -25.814 27.651 1.00 62.16 459 ILE A O 1
ATOM 3833 N N . GLU A 1 460 ? 31.859 -24.351 28.897 1.00 49.31 460 GLU A N 1
ATOM 3834 C CA . GLU A 1 460 ? 32.990 -23.502 29.311 1.00 49.31 460 GLU A CA 1
ATOM 3835 C C . GLU A 1 460 ? 34.056 -24.251 30.149 1.00 49.31 460 GLU A C 1
ATOM 3837 O O . GLU A 1 460 ? 35.202 -23.813 30.216 1.00 49.31 460 GLU A O 1
ATOM 3842 N N . GLY A 1 461 ? 33.714 -25.397 30.757 1.00 48.81 461 GLY A N 1
ATOM 3843 C CA . GLY A 1 461 ? 34.608 -26.137 31.663 1.00 48.81 461 GLY A CA 1
ATOM 3844 C C . GLY A 1 461 ? 35.188 -27.455 31.136 1.00 48.81 461 GLY A C 1
ATOM 3845 O O . GLY A 1 461 ?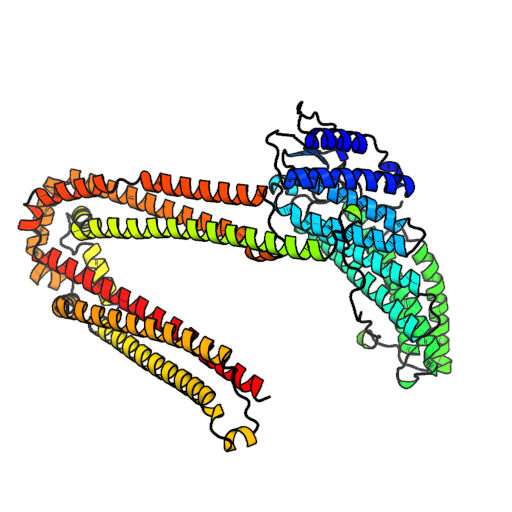 36.078 -28.009 31.777 1.00 48.81 461 GLY A O 1
ATOM 3846 N N . ASN A 1 462 ? 34.712 -27.976 29.998 1.00 52.66 462 ASN A N 1
ATOM 3847 C CA . ASN A 1 462 ? 35.112 -29.293 29.485 1.00 52.66 462 ASN A CA 1
ATOM 3848 C C . ASN A 1 462 ? 35.894 -29.174 28.170 1.00 52.66 462 ASN A C 1
ATOM 3850 O O . ASN A 1 462 ? 35.313 -29.104 27.086 1.00 52.66 462 ASN A O 1
ATOM 3854 N N . VAL A 1 463 ? 37.225 -29.219 28.282 1.00 52.97 463 VAL A N 1
ATOM 3855 C CA . VAL A 1 463 ? 38.186 -29.156 27.162 1.00 52.97 463 VAL A CA 1
ATOM 3856 C C . VAL A 1 463 ? 37.900 -30.230 26.094 1.00 52.97 463 VAL A C 1
ATOM 3858 O O . VAL A 1 463 ? 37.978 -29.946 24.903 1.00 52.97 463 VAL A O 1
ATOM 3861 N N . GLU A 1 464 ? 37.440 -31.421 26.495 1.00 50.72 464 GLU A N 1
ATOM 3862 C CA . GLU A 1 464 ? 37.094 -32.520 25.575 1.00 50.72 464 GLU A CA 1
ATOM 3863 C C . GLU A 1 464 ? 35.894 -32.222 24.648 1.00 50.72 464 GLU A C 1
ATOM 3865 O O . GLU A 1 464 ? 35.789 -32.806 23.569 1.00 50.72 464 GLU A O 1
ATOM 3870 N N . GLN A 1 465 ? 34.976 -31.314 25.017 1.00 49.66 465 GLN A N 1
ATOM 3871 C CA . GLN A 1 465 ? 33.817 -30.975 24.170 1.00 49.66 465 GLN A CA 1
ATOM 3872 C C . GLN A 1 465 ? 34.118 -29.870 23.149 1.00 49.66 465 GLN A C 1
ATOM 3874 O O . GLN A 1 465 ? 33.461 -29.815 22.106 1.00 49.66 465 GLN A O 1
ATOM 3879 N N . GLN A 1 466 ? 35.131 -29.036 23.403 1.00 51.09 466 GLN A N 1
ATOM 3880 C CA . GLN A 1 466 ? 35.612 -28.036 22.443 1.00 51.09 466 GLN A CA 1
ATOM 3881 C C . GLN A 1 466 ? 36.395 -28.685 21.288 1.00 51.09 466 GLN A C 1
ATOM 3883 O O . GLN A 1 466 ? 36.279 -28.233 20.148 1.00 51.09 466 GLN A O 1
ATOM 3888 N N . GLU A 1 467 ? 37.100 -29.798 21.533 1.00 49.34 467 GLU A N 1
ATOM 3889 C CA . GLU A 1 467 ? 37.792 -30.567 20.481 1.00 49.34 467 GLU A CA 1
ATOM 3890 C C . GLU A 1 467 ? 36.830 -31.239 19.477 1.00 49.34 467 GLU A C 1
ATOM 3892 O O . GLU A 1 467 ? 37.221 -31.527 18.348 1.00 49.34 467 GLU A O 1
ATOM 3897 N N . GLN A 1 468 ? 35.548 -31.415 19.829 1.00 53.31 468 GLN A N 1
ATOM 3898 C CA . GLN A 1 468 ? 34.509 -31.943 18.927 1.00 53.31 468 GLN A CA 1
ATOM 3899 C C . GLN A 1 468 ? 33.827 -30.872 18.050 1.00 53.31 468 GLN A C 1
ATOM 3901 O O . GLN A 1 468 ? 32.831 -31.167 17.388 1.00 53.31 468 GLN A O 1
ATOM 3906 N N . GLY A 1 469 ? 34.325 -29.631 18.031 1.00 53.19 469 GLY A N 1
ATOM 3907 C CA . GLY A 1 469 ? 33.825 -28.572 17.144 1.00 53.19 469 GLY A CA 1
ATOM 3908 C C . GLY A 1 469 ? 32.475 -27.965 17.544 1.00 53.19 469 GLY A C 1
ATOM 3909 O O . GLY A 1 469 ? 31.889 -27.226 16.754 1.00 53.19 469 GLY A O 1
ATOM 3910 N N . LYS A 1 470 ? 31.976 -28.236 18.758 1.00 57.16 470 LYS A N 1
ATOM 3911 C CA . LYS A 1 470 ? 30.746 -27.615 19.266 1.00 57.16 470 LYS A CA 1
ATOM 3912 C C . LYS A 1 470 ? 31.038 -26.207 19.787 1.00 57.16 470 LYS A C 1
ATOM 3914 O O . LYS A 1 470 ? 31.762 -26.050 20.768 1.00 57.16 470 LYS A O 1
ATOM 3919 N N . LYS A 1 471 ? 30.475 -25.182 19.145 1.00 59.97 471 LYS A N 1
ATOM 3920 C CA . LYS A 1 471 ? 30.575 -23.782 19.586 1.00 59.97 471 LYS A CA 1
ATOM 3921 C C . LYS A 1 471 ? 29.410 -23.440 20.526 1.00 59.97 471 LYS A C 1
ATOM 3923 O O . LYS A 1 471 ? 28.305 -23.962 20.389 1.00 59.97 471 LYS A O 1
ATOM 3928 N N . GLN A 1 472 ? 29.672 -22.571 21.498 1.00 68.75 472 GLN A N 1
ATOM 3929 C CA . GLN A 1 472 ? 28.729 -22.209 22.561 1.00 68.75 472 GLN A CA 1
ATOM 3930 C C . GLN A 1 472 ? 27.867 -20.996 22.175 1.00 68.75 472 GLN A C 1
ATOM 3932 O O . GLN A 1 472 ? 28.297 -20.121 21.420 1.00 68.75 472 GLN A O 1
ATOM 3937 N N . LEU A 1 473 ? 26.666 -20.915 22.752 1.00 72.00 473 LEU A N 1
ATOM 3938 C CA . LEU A 1 473 ? 25.875 -19.682 22.805 1.00 72.00 473 LEU A CA 1
ATOM 3939 C C . LEU A 1 473 ? 26.603 -18.586 23.598 1.00 72.00 473 LEU A C 1
ATOM 3941 O O . LEU A 1 473 ? 27.290 -18.872 24.577 1.00 72.00 473 LEU A O 1
ATOM 3945 N N . SER A 1 474 ? 26.410 -17.316 23.235 1.00 75.44 474 SER A N 1
ATOM 3946 C CA . SER A 1 474 ? 26.958 -16.214 24.034 1.00 75.44 474 SER A CA 1
ATOM 3947 C C . SER A 1 474 ? 26.258 -16.116 25.397 1.00 75.44 474 SER A C 1
ATOM 3949 O O . SER A 1 474 ? 25.067 -16.410 25.517 1.00 75.44 474 SER A O 1
ATOM 3951 N N . GLN A 1 475 ? 26.963 -15.644 26.434 1.00 73.50 475 GLN A N 1
ATOM 3952 C CA . GLN A 1 475 ? 26.374 -15.461 27.772 1.00 73.50 475 GLN A CA 1
ATOM 3953 C C . GLN A 1 475 ? 25.126 -14.560 27.743 1.00 73.50 475 GLN A C 1
ATOM 3955 O O . GLN A 1 475 ? 24.140 -14.844 28.418 1.00 73.50 475 GLN A O 1
ATOM 3960 N N . GLN A 1 476 ? 25.121 -13.529 26.892 1.00 74.44 476 GLN A N 1
ATOM 3961 C CA . GLN A 1 476 ? 23.947 -12.676 26.684 1.00 74.44 476 GLN A CA 1
ATOM 3962 C C . GLN A 1 476 ? 22.760 -13.452 26.094 1.00 74.44 476 GLN A C 1
ATOM 3964 O O . GLN A 1 476 ? 21.632 -13.270 26.542 1.00 74.44 476 GLN A O 1
ATOM 3969 N N . GLN A 1 477 ? 22.992 -14.339 25.119 1.00 77.12 477 GLN A N 1
ATOM 3970 C CA . GLN A 1 477 ? 21.938 -15.187 24.547 1.00 77.12 477 GLN A CA 1
ATOM 3971 C C . GLN A 1 477 ? 21.385 -16.163 25.593 1.00 77.12 477 GLN A C 1
ATOM 3973 O O . GLN A 1 477 ? 20.169 -16.295 25.728 1.00 77.12 477 GLN A O 1
ATOM 3978 N N . VAL A 1 478 ? 22.263 -16.795 26.377 1.00 79.88 478 VAL A N 1
ATOM 3979 C CA . VAL A 1 478 ? 21.886 -17.696 27.478 1.00 79.88 478 VAL A CA 1
ATOM 3980 C C . VAL A 1 478 ? 21.027 -16.972 28.519 1.00 79.88 478 VAL A C 1
ATOM 3982 O O . VAL A 1 478 ? 19.980 -17.487 28.913 1.00 79.88 478 VAL A O 1
ATOM 3985 N N . GLU A 1 479 ? 21.414 -15.766 28.940 1.00 78.88 479 GLU A N 1
ATOM 3986 C CA . GLU A 1 479 ? 20.627 -14.967 29.886 1.00 78.88 479 GLU A CA 1
ATOM 3987 C C . GLU A 1 479 ? 19.244 -14.592 29.350 1.00 78.88 479 GLU A C 1
ATOM 3989 O O . GLU A 1 479 ? 18.270 -14.628 30.104 1.00 78.88 479 GLU A O 1
ATOM 3994 N N . VAL A 1 480 ? 19.135 -14.243 28.063 1.00 81.00 480 VAL A N 1
ATOM 3995 C CA . VAL A 1 480 ? 17.843 -13.931 27.434 1.00 81.00 480 VAL A CA 1
ATOM 3996 C C . VAL A 1 480 ? 16.909 -15.136 27.521 1.00 81.00 480 VAL A C 1
ATOM 3998 O O . VAL A 1 480 ? 15.778 -14.991 27.986 1.00 81.00 480 VAL A O 1
ATOM 4001 N N . PHE A 1 481 ? 17.379 -16.334 27.160 1.00 83.62 481 PHE A N 1
ATOM 4002 C CA . PHE A 1 481 ? 16.556 -17.540 27.265 1.00 83.62 481 PHE A CA 1
ATOM 4003 C C . PHE A 1 481 ? 16.227 -17.914 28.719 1.00 83.62 481 PHE A C 1
ATOM 4005 O O . PHE A 1 481 ? 15.103 -18.344 28.979 1.00 83.62 481 PHE A O 1
ATOM 4012 N N . LYS A 1 482 ? 17.142 -17.702 29.680 1.00 82.56 482 LYS A N 1
ATOM 4013 C CA . LYS A 1 482 ? 16.858 -17.911 31.114 1.00 82.56 482 LYS A CA 1
ATOM 4014 C C . LYS A 1 482 ? 15.728 -17.008 31.610 1.00 82.56 482 LYS A C 1
ATOM 4016 O O . LYS A 1 482 ? 14.788 -17.509 32.216 1.00 82.56 482 LYS A O 1
ATOM 4021 N N . ARG A 1 483 ? 15.750 -15.711 31.276 1.00 83.06 483 ARG A N 1
ATOM 4022 C CA . ARG A 1 483 ? 14.671 -14.776 31.657 1.00 83.06 483 ARG A CA 1
ATOM 4023 C C . ARG A 1 483 ? 13.325 -15.163 31.047 1.00 83.06 483 ARG A C 1
ATOM 4025 O O . ARG A 1 483 ? 12.305 -15.088 31.724 1.00 83.06 483 ARG A O 1
ATOM 4032 N N . VAL A 1 484 ? 13.320 -15.585 29.780 1.00 84.00 484 VAL A N 1
ATOM 4033 C CA . VAL A 1 484 ? 12.099 -16.055 29.107 1.00 84.00 484 VAL A CA 1
ATOM 4034 C C . VAL A 1 484 ? 11.561 -17.324 29.778 1.00 84.00 484 VAL A C 1
ATOM 4036 O O . VAL A 1 484 ? 10.355 -17.428 29.995 1.00 84.00 484 VAL A O 1
ATOM 4039 N N . LEU A 1 485 ? 12.428 -18.269 30.156 1.00 85.31 485 LEU A N 1
ATOM 4040 C CA . LEU A 1 485 ? 12.016 -19.467 30.891 1.00 85.31 485 LEU A CA 1
ATOM 4041 C C . LEU A 1 485 ? 11.461 -19.155 32.280 1.00 85.31 485 LEU A C 1
ATOM 4043 O O . LEU A 1 485 ? 10.450 -19.746 32.650 1.00 85.31 485 LEU A O 1
ATOM 4047 N N . ASP A 1 486 ? 12.087 -18.249 33.031 1.00 84.06 486 ASP A N 1
ATOM 4048 C CA . ASP A 1 486 ? 11.623 -17.868 34.368 1.00 84.06 486 ASP A CA 1
ATOM 4049 C C . ASP A 1 486 ? 10.224 -17.230 34.314 1.00 84.06 486 ASP A C 1
ATOM 4051 O O . ASP A 1 486 ? 9.371 -17.532 35.152 1.00 84.06 486 ASP A 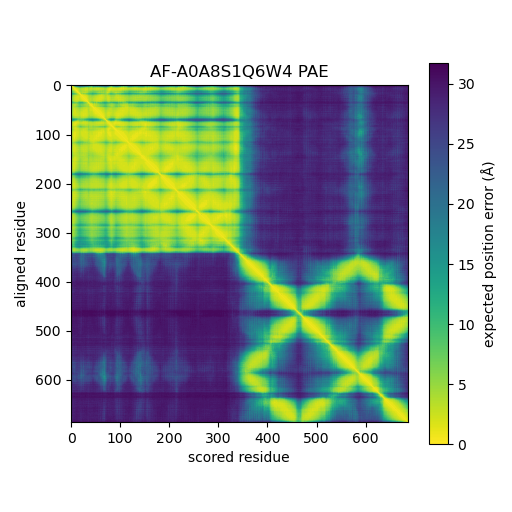O 1
ATOM 4055 N N . ASP A 1 487 ? 9.945 -16.412 33.292 1.00 84.25 487 ASP A N 1
ATOM 4056 C CA . ASP A 1 487 ? 8.611 -15.840 33.066 1.00 84.25 487 ASP A CA 1
ATOM 4057 C C . ASP A 1 487 ? 7.570 -16.925 32.738 1.00 84.25 487 ASP A C 1
ATOM 4059 O O . ASP A 1 487 ? 6.495 -16.967 33.341 1.00 84.25 487 ASP A O 1
ATOM 4063 N N . VAL A 1 488 ? 7.897 -17.867 31.846 1.00 86.69 488 VAL A N 1
ATOM 4064 C CA . VAL A 1 488 ? 7.008 -19.001 31.527 1.00 86.69 488 VAL A CA 1
ATOM 4065 C C . VAL A 1 488 ? 6.787 -19.893 32.756 1.00 86.69 488 VAL A C 1
ATOM 4067 O O . VAL A 1 488 ? 5.660 -20.322 33.013 1.00 86.69 488 VAL A O 1
ATOM 4070 N N . GLN A 1 489 ? 7.829 -20.135 33.557 1.00 88.19 489 GLN A N 1
ATOM 4071 C CA . GLN A 1 489 ? 7.741 -20.906 34.797 1.00 88.19 489 GLN A CA 1
ATOM 4072 C C . GLN A 1 489 ? 6.808 -20.233 35.806 1.00 88.19 489 GLN A C 1
ATOM 4074 O O . GLN A 1 489 ? 5.979 -20.908 36.421 1.00 88.19 489 GLN A O 1
ATOM 4079 N N . LYS A 1 490 ? 6.913 -18.910 35.961 1.00 88.19 490 LYS A N 1
ATOM 4080 C CA . LYS A 1 490 ? 6.046 -18.132 36.849 1.00 88.19 490 LYS A CA 1
ATOM 4081 C C . LYS A 1 490 ? 4.579 -18.252 36.437 1.00 88.19 490 LYS A C 1
ATOM 4083 O O . LYS A 1 490 ? 3.743 -18.577 37.277 1.00 88.19 490 LYS A O 1
ATOM 4088 N N . ARG A 1 491 ? 4.277 -18.089 35.145 1.00 85.56 491 ARG A N 1
ATOM 4089 C CA . ARG A 1 491 ? 2.909 -18.225 34.610 1.00 85.56 491 ARG A CA 1
ATOM 4090 C C . ARG A 1 491 ? 2.338 -19.629 34.817 1.00 85.56 491 ARG A C 1
ATOM 4092 O O . ARG A 1 491 ? 1.172 -19.772 35.169 1.00 85.56 491 ARG A O 1
ATOM 4099 N N . LEU A 1 492 ? 3.151 -20.672 34.640 1.00 88.06 492 LEU A N 1
ATOM 4100 C CA . LEU A 1 492 ? 2.740 -22.055 34.915 1.00 88.06 492 LEU A CA 1
ATOM 4101 C C . LEU A 1 492 ? 2.444 -22.300 36.403 1.00 88.06 492 LEU A C 1
ATOM 4103 O O . LEU A 1 492 ? 1.526 -23.057 36.725 1.00 88.06 492 LEU A O 1
ATOM 4107 N N . LEU A 1 493 ? 3.197 -21.666 37.307 1.00 87.19 493 LEU A N 1
ATOM 4108 C CA . LEU A 1 493 ? 2.968 -21.752 38.751 1.00 87.19 493 LEU A CA 1
ATOM 4109 C C . LEU A 1 493 ? 1.669 -21.041 39.159 1.00 87.19 493 LEU A C 1
ATOM 4111 O O . LEU A 1 493 ? 0.879 -21.596 39.921 1.00 87.19 493 LEU A O 1
ATOM 4115 N N . GLU A 1 494 ? 1.426 -19.848 38.614 1.00 87.12 494 GLU A N 1
ATOM 4116 C CA . GLU A 1 494 ? 0.177 -19.102 38.807 1.00 87.12 494 GLU A CA 1
ATOM 4117 C C . GLU A 1 494 ? -1.028 -19.907 38.303 1.00 87.12 494 GLU A C 1
ATOM 4119 O O . GLU A 1 494 ? -2.004 -20.079 39.032 1.00 87.12 494 GLU A O 1
ATOM 4124 N N . ALA A 1 495 ? -0.927 -20.501 37.111 1.00 86.56 495 ALA A N 1
ATOM 4125 C CA . ALA A 1 495 ? -1.965 -21.377 36.573 1.00 86.56 495 ALA A CA 1
ATOM 4126 C C . ALA A 1 495 ? -2.221 -22.603 37.466 1.00 86.56 495 ALA A C 1
ATOM 4128 O O . ALA A 1 495 ? -3.370 -22.964 37.702 1.00 86.56 495 ALA A O 1
ATOM 4129 N N . SER A 1 496 ? -1.172 -23.208 38.034 1.00 86.12 496 SER A N 1
ATOM 4130 C CA . SER A 1 496 ? -1.329 -24.312 38.990 1.00 86.12 496 SER A CA 1
ATOM 4131 C C . SER A 1 496 ? -2.090 -23.901 40.249 1.00 86.12 496 SER A C 1
ATOM 4133 O O . SER A 1 496 ? -2.836 -24.713 40.794 1.00 86.12 496 SER A O 1
ATOM 4135 N N . TYR A 1 497 ? -1.873 -22.681 40.743 1.00 87.06 497 TYR A N 1
ATOM 4136 C CA . TYR A 1 497 ? -2.591 -22.162 41.905 1.00 87.06 497 TYR A CA 1
ATOM 4137 C C . TYR A 1 497 ? -4.073 -21.936 41.581 1.00 87.06 497 TYR A C 1
ATOM 4139 O O . TYR A 1 497 ? -4.940 -22.311 42.367 1.00 87.06 497 TYR A O 1
ATOM 4147 N N . ILE A 1 498 ? -4.363 -21.404 40.391 1.00 86.06 498 ILE A N 1
ATOM 4148 C CA . ILE A 1 498 ? -5.733 -21.202 39.903 1.00 86.06 498 ILE A CA 1
ATOM 4149 C C . ILE A 1 498 ? -6.465 -22.541 39.746 1.00 86.06 498 ILE A C 1
ATOM 4151 O O . ILE A 1 498 ? -7.586 -22.667 40.233 1.00 86.06 498 ILE A O 1
ATOM 4155 N N . ASN A 1 499 ? -5.832 -23.553 39.140 1.00 85.69 499 ASN A N 1
ATOM 4156 C CA . ASN A 1 499 ? -6.431 -24.887 38.989 1.00 85.69 499 ASN A CA 1
ATOM 4157 C C . ASN A 1 499 ? -6.809 -25.483 40.347 1.00 85.69 499 ASN A C 1
ATOM 4159 O O . ASN A 1 499 ? -7.934 -25.937 40.527 1.00 85.69 499 ASN A O 1
ATOM 4163 N N . LYS A 1 500 ? -5.899 -25.396 41.325 1.00 86.12 500 LYS A N 1
ATOM 4164 C CA . LYS A 1 500 ? -6.146 -25.894 42.677 1.00 86.12 500 LYS A CA 1
ATOM 4165 C C . LYS A 1 500 ? -7.312 -25.171 43.355 1.00 86.12 500 LYS A C 1
ATOM 4167 O O . LYS A 1 500 ? -8.176 -25.820 43.931 1.00 86.12 500 LYS A O 1
ATOM 4172 N N . ASN A 1 501 ? -7.369 -23.843 43.252 1.00 85.81 501 ASN A N 1
ATOM 4173 C CA . ASN A 1 501 ? -8.497 -23.081 43.789 1.00 85.81 501 ASN A CA 1
ATOM 4174 C C . ASN A 1 501 ? -9.822 -23.490 43.130 1.00 85.81 501 ASN A C 1
ATOM 4176 O O . ASN A 1 501 ? -10.844 -23.553 43.807 1.00 85.81 501 ASN A O 1
ATOM 4180 N N . ASN A 1 502 ? -9.804 -23.787 41.829 1.00 85.31 502 ASN A N 1
ATOM 4181 C CA . ASN A 1 502 ? -10.977 -24.243 41.091 1.00 85.31 502 ASN A CA 1
ATOM 4182 C C . ASN A 1 502 ? -11.453 -25.637 41.558 1.00 85.31 502 ASN A C 1
ATOM 4184 O O . ASN A 1 502 ? -12.650 -25.880 41.707 1.00 85.31 502 ASN A O 1
ATOM 4188 N N . GLU A 1 503 ? -10.522 -26.549 41.847 1.00 85.31 503 GLU A N 1
ATOM 4189 C CA . GLU A 1 503 ? -10.822 -27.859 42.448 1.00 85.31 503 GLU A CA 1
ATOM 4190 C C . GLU A 1 503 ? -11.417 -27.725 43.855 1.00 85.31 503 GLU A C 1
ATOM 4192 O O . GLU A 1 503 ? -12.432 -28.357 44.169 1.00 85.31 503 GLU A O 1
ATOM 4197 N N . ASP A 1 504 ? -10.823 -26.865 44.686 1.00 84.81 504 ASP A N 1
ATOM 4198 C CA . ASP A 1 504 ? -11.291 -26.594 46.047 1.00 84.81 504 ASP A CA 1
ATOM 4199 C C . ASP A 1 504 ? -12.704 -25.975 46.034 1.00 84.81 504 ASP A C 1
ATOM 4201 O O . ASP A 1 504 ? -13.548 -26.341 46.856 1.00 84.81 504 ASP A O 1
ATOM 4205 N N . GLN A 1 505 ? -13.000 -25.091 45.072 1.00 80.56 505 GLN A N 1
ATOM 4206 C CA . GLN A 1 505 ? -14.336 -24.514 44.873 1.00 80.56 505 GLN A CA 1
ATOM 4207 C C . GLN A 1 505 ? -15.387 -25.589 44.576 1.00 80.56 505 GLN A C 1
ATOM 4209 O O . GLN A 1 505 ? -16.428 -25.614 45.232 1.00 80.56 505 GLN A O 1
ATOM 4214 N N . VAL A 1 506 ? -15.119 -26.511 43.646 1.00 83.62 506 VAL A N 1
ATOM 4215 C CA . VAL A 1 506 ? -16.092 -27.554 43.270 1.00 83.62 506 VAL A CA 1
ATOM 4216 C C . VAL A 1 506 ? -16.259 -28.615 44.350 1.00 83.62 506 VAL A C 1
ATOM 4218 O O . VAL A 1 506 ? -17.365 -29.128 44.529 1.00 83.62 506 VAL A O 1
ATOM 4221 N N . SER A 1 507 ? -15.208 -28.915 45.117 1.00 81.44 507 SER A N 1
ATOM 4222 C CA . SER A 1 507 ? -15.294 -29.824 46.267 1.00 81.44 507 SER A CA 1
ATOM 4223 C C . SER A 1 507 ? -16.391 -29.399 47.256 1.00 81.44 507 SER A C 1
ATOM 4225 O O . SER A 1 507 ? -17.137 -30.245 47.752 1.00 81.44 507 SER A O 1
ATOM 4227 N N . ASN A 1 508 ? -16.561 -28.088 47.461 1.00 78.12 508 ASN A N 1
ATOM 4228 C CA . ASN A 1 508 ? -17.559 -27.523 48.375 1.00 78.12 508 ASN A CA 1
ATOM 4229 C C . ASN A 1 508 ? -19.006 -27.584 47.849 1.00 78.12 508 ASN A C 1
ATOM 4231 O O . ASN A 1 508 ? -19.935 -27.465 48.643 1.00 78.12 508 ASN A O 1
ATOM 4235 N N . VAL A 1 509 ? -19.210 -27.784 46.541 1.00 81.62 509 VAL A N 1
ATOM 4236 C CA . VAL A 1 509 ? -20.536 -27.838 45.881 1.00 81.62 509 VAL A CA 1
ATOM 4237 C C . VAL A 1 509 ? -20.784 -29.159 45.149 1.00 81.62 509 VAL A C 1
ATOM 4239 O O . VAL A 1 509 ? -21.649 -29.272 44.273 1.00 81.62 509 VAL A O 1
ATOM 4242 N N . ARG A 1 510 ? -20.016 -30.194 45.502 1.00 83.94 510 ARG A N 1
ATOM 4243 C CA . ARG A 1 510 ? -20.056 -31.509 44.857 1.00 83.94 510 ARG A CA 1
ATOM 4244 C C . ARG A 1 510 ? -21.438 -32.154 44.927 1.00 83.94 510 ARG A C 1
ATOM 4246 O O . ARG A 1 510 ? -21.888 -32.741 43.944 1.00 83.94 510 ARG A O 1
ATOM 4253 N N . ASP A 1 511 ? -22.113 -32.048 46.065 1.00 81.06 511 ASP A N 1
ATOM 4254 C CA . ASP A 1 511 ? -23.423 -32.671 46.263 1.00 81.06 511 ASP A CA 1
ATOM 4255 C C . ASP A 1 511 ? -24.498 -32.008 45.391 1.00 81.06 511 ASP A C 1
ATOM 4257 O O . ASP A 1 511 ? -25.385 -32.682 44.867 1.00 81.06 511 ASP A O 1
ATOM 4261 N N . GLN A 1 512 ? -24.388 -30.699 45.160 1.00 81.38 512 GLN A N 1
ATOM 4262 C CA . GLN A 1 512 ? -25.255 -29.940 44.263 1.00 81.38 512 GLN A CA 1
ATOM 4263 C C . GLN A 1 512 ? -24.965 -30.273 42.798 1.00 81.38 512 GLN A C 1
ATOM 4265 O O . GLN A 1 512 ? -25.901 -30.408 42.013 1.00 81.38 512 GLN A O 1
ATOM 4270 N N . LEU A 1 513 ? -23.700 -30.491 42.434 1.00 80.88 513 LEU A N 1
ATOM 4271 C CA . LEU A 1 513 ? -23.320 -30.968 41.103 1.00 80.88 513 LEU A CA 1
ATOM 4272 C C . LEU A 1 513 ? -23.883 -32.369 40.813 1.00 80.88 513 LEU A C 1
ATOM 4274 O O . LEU A 1 513 ? -24.415 -32.601 39.730 1.00 80.88 513 LEU A O 1
ATOM 4278 N N . LEU A 1 514 ? -23.845 -33.279 41.790 1.00 80.94 514 LEU A N 1
ATOM 4279 C CA . LEU A 1 514 ? -24.488 -34.597 41.687 1.00 80.94 514 LEU A CA 1
ATOM 4280 C C . LEU A 1 514 ? -26.021 -34.488 41.648 1.00 80.94 514 LEU A C 1
ATOM 4282 O O . LEU A 1 514 ? -26.688 -35.269 40.974 1.00 80.94 514 LEU A O 1
ATOM 4286 N N . PHE A 1 515 ? -26.595 -33.502 42.339 1.00 79.56 515 PHE A N 1
ATOM 4287 C CA . PHE A 1 515 ? -28.034 -33.244 42.321 1.00 79.56 515 PHE A CA 1
ATOM 4288 C C . PHE A 1 515 ? -28.536 -32.753 40.950 1.00 79.56 515 PHE A C 1
ATOM 4290 O O . PHE A 1 515 ? -29.624 -33.148 40.532 1.00 79.56 515 PHE A O 1
ATOM 4297 N N . VAL A 1 516 ? -27.735 -31.977 40.207 1.00 81.00 516 VAL A N 1
ATOM 4298 C CA . VAL A 1 516 ? -28.042 -31.541 38.826 1.00 81.00 516 VAL A CA 1
ATOM 4299 C C . VAL A 1 516 ? -28.236 -32.721 37.870 1.00 81.00 516 VAL A C 1
ATOM 4301 O O . VAL A 1 516 ? -28.973 -32.598 36.894 1.00 81.00 516 VAL A O 1
ATOM 4304 N N . GLU A 1 517 ? -27.627 -33.878 38.140 1.00 72.88 517 GLU A N 1
ATOM 4305 C CA . GLU A 1 517 ? -27.742 -35.073 37.291 1.00 72.88 517 GLU A CA 1
ATOM 4306 C C . GLU A 1 517 ? -29.130 -35.743 37.364 1.00 72.88 517 GLU A C 1
ATOM 4308 O O . GLU A 1 517 ? -29.454 -36.592 36.530 1.00 72.88 517 GLU A O 1
ATOM 4313 N N . GLN A 1 518 ? -29.992 -35.334 38.302 1.00 77.19 518 GLN A N 1
ATOM 4314 C CA . GLN A 1 518 ? -31.383 -35.787 38.372 1.00 77.19 518 GLN A CA 1
ATOM 4315 C C . GLN A 1 518 ? -32.248 -35.173 37.251 1.00 77.19 518 GLN A C 1
ATOM 4317 O O . GLN A 1 518 ? -31.893 -34.179 36.602 1.00 77.19 518 GLN A O 1
ATOM 4322 N N . ASN A 1 519 ? -33.417 -35.773 36.984 1.00 74.25 519 ASN A N 1
ATOM 4323 C CA . ASN A 1 519 ? -34.368 -35.170 36.046 1.00 74.25 519 ASN A CA 1
ATOM 4324 C C . ASN A 1 519 ? -35.056 -33.946 36.685 1.00 74.25 519 ASN A C 1
ATOM 4326 O O . ASN A 1 519 ? -35.218 -33.874 37.904 1.00 74.25 519 ASN A O 1
ATOM 4330 N N . ASN A 1 520 ? -35.502 -32.995 35.859 1.00 72.81 520 ASN A N 1
ATOM 4331 C CA . ASN A 1 520 ? -36.070 -31.733 36.346 1.00 72.81 520 ASN A CA 1
ATOM 4332 C C . ASN A 1 520 ? -37.280 -31.935 37.276 1.00 72.81 520 ASN A C 1
ATOM 4334 O O . ASN A 1 520 ? -37.437 -31.201 38.244 1.00 72.81 520 ASN A O 1
ATOM 4338 N N . ASN A 1 521 ? -38.117 -32.947 37.022 1.00 68.12 521 ASN A N 1
ATOM 4339 C CA . ASN A 1 521 ? -39.290 -33.235 37.851 1.00 68.12 521 ASN A CA 1
ATOM 4340 C C . ASN A 1 521 ? -38.894 -33.754 39.242 1.00 68.12 521 ASN A C 1
ATOM 4342 O O . ASN A 1 521 ? -39.530 -33.392 40.228 1.00 68.12 521 ASN A O 1
ATOM 4346 N N . GLN A 1 522 ? -37.831 -34.556 39.329 1.00 68.88 522 GLN A N 1
ATOM 4347 C CA . GLN A 1 522 ? -37.269 -35.050 40.585 1.00 68.88 522 GLN A CA 1
ATOM 4348 C C . GLN A 1 522 ? -36.679 -33.898 41.397 1.00 68.88 522 GLN A C 1
ATOM 4350 O O . GLN A 1 522 ? -37.073 -33.735 42.549 1.00 68.88 522 GLN A O 1
ATOM 4355 N N . MET A 1 523 ? -35.877 -33.031 40.767 1.00 69.94 523 MET A N 1
ATOM 4356 C CA . MET A 1 523 ? -35.319 -31.831 41.407 1.00 69.94 523 MET A CA 1
ATOM 4357 C C . MET A 1 523 ? -36.410 -30.903 41.966 1.00 69.94 523 MET A C 1
ATOM 4359 O O . MET A 1 523 ? -36.321 -30.451 43.110 1.00 69.94 523 MET A O 1
ATOM 4363 N N . ILE A 1 524 ? -37.467 -30.656 41.178 1.00 66.75 524 ILE A N 1
ATOM 4364 C CA . ILE A 1 524 ? -38.612 -29.830 41.586 1.00 66.75 524 ILE A CA 1
ATOM 4365 C C . ILE A 1 524 ? -39.330 -30.466 42.785 1.00 66.75 524 ILE A C 1
ATOM 4367 O O . ILE A 1 524 ? -39.587 -29.780 43.773 1.00 66.75 524 ILE A O 1
ATOM 4371 N N . SER A 1 525 ? -39.608 -31.774 42.730 1.00 61.16 525 SER A N 1
ATOM 4372 C CA . SER A 1 525 ? -40.361 -32.497 43.767 1.00 61.16 525 SER A CA 1
ATOM 4373 C C . SER A 1 525 ? -39.617 -32.695 45.094 1.00 61.16 525 SER A C 1
ATOM 4375 O O . SER A 1 525 ? -40.262 -32.836 46.128 1.00 61.16 525 SER A O 1
ATOM 4377 N N . SER A 1 526 ? -38.279 -32.715 45.092 1.00 61.34 526 SER A N 1
ATOM 4378 C CA . SER A 1 526 ? -37.485 -33.079 46.273 1.00 61.34 526 SER A CA 1
ATOM 4379 C C . SER A 1 526 ? -36.947 -31.893 47.077 1.00 61.34 526 SER A C 1
ATOM 4381 O O . SER A 1 526 ? -36.645 -32.073 48.254 1.00 61.34 526 SER A O 1
ATOM 4383 N N . LYS A 1 527 ? -36.766 -30.712 46.463 1.00 60.72 527 LYS A N 1
ATOM 4384 C CA . LYS A 1 527 ? -36.156 -29.540 47.130 1.00 60.72 527 LYS A CA 1
ATOM 4385 C C . LYS A 1 527 ? -36.800 -28.180 46.826 1.00 60.72 527 LYS A C 1
ATOM 4387 O O . LYS A 1 527 ? -36.569 -27.248 47.580 1.00 60.72 527 LYS A O 1
ATOM 4392 N N . ILE A 1 528 ? -37.583 -28.033 45.750 1.00 62.25 528 ILE A N 1
ATOM 4393 C CA . ILE A 1 528 ? -37.893 -26.694 45.196 1.00 62.25 528 ILE A CA 1
ATOM 4394 C C . ILE A 1 528 ? -39.406 -26.363 45.211 1.00 62.25 528 ILE A C 1
ATOM 4396 O O . ILE A 1 528 ? -39.799 -25.199 45.163 1.00 62.25 528 ILE A O 1
ATOM 4400 N N . GLN A 1 529 ? -40.292 -27.358 45.353 1.00 60.28 529 GLN A N 1
ATOM 4401 C CA . GLN A 1 529 ? -41.748 -27.202 45.185 1.00 60.28 529 GLN A CA 1
ATOM 4402 C C . GLN A 1 529 ? -42.411 -26.140 46.089 1.00 60.28 529 GLN A C 1
ATOM 4404 O O . GLN A 1 529 ? -43.309 -25.430 45.632 1.00 60.28 529 GLN A O 1
ATOM 4409 N N . THR A 1 530 ? -41.982 -26.014 47.348 1.00 58.62 530 THR A N 1
ATOM 4410 C CA . THR A 1 530 ? -42.537 -25.040 48.308 1.00 58.62 530 THR A CA 1
ATOM 4411 C C . THR A 1 530 ? -42.082 -23.611 47.993 1.00 58.62 530 THR A C 1
ATOM 4413 O O . THR A 1 530 ? -42.899 -22.692 47.998 1.00 58.62 530 THR A O 1
ATOM 4416 N N . SER A 1 531 ? -40.807 -23.438 47.626 1.00 57.62 531 SER A N 1
ATOM 4417 C CA . SER A 1 531 ? -40.228 -22.142 47.241 1.00 57.62 531 SER A CA 1
ATOM 4418 C C . SER A 1 531 ? -40.891 -21.577 45.976 1.00 57.62 531 SER A C 1
ATOM 4420 O O . SER A 1 531 ? -41.286 -20.407 45.931 1.00 57.62 531 SER A O 1
ATOM 4422 N N . LEU A 1 532 ? -41.161 -22.441 44.991 1.00 58.44 532 LEU A N 1
ATOM 4423 C CA . LEU A 1 532 ? -41.780 -22.052 43.722 1.00 58.44 532 LEU A CA 1
ATOM 4424 C C . LEU A 1 532 ? -43.218 -21.520 43.880 1.00 58.44 532 LEU A C 1
ATOM 4426 O O . LEU A 1 532 ? -43.657 -20.666 43.113 1.00 58.44 532 LEU A O 1
ATOM 4430 N N . GLN A 1 533 ? -43.975 -21.990 44.875 1.00 62.00 533 GLN A N 1
ATOM 4431 C CA . GLN A 1 533 ? -45.326 -21.479 45.151 1.00 62.00 533 GLN A CA 1
ATOM 4432 C C . GLN A 1 533 ? -45.312 -20.124 45.876 1.00 62.00 533 GLN A C 1
ATOM 4434 O O . GLN A 1 533 ? -46.229 -19.312 45.707 1.00 62.00 533 GLN A O 1
ATOM 4439 N N . GLU A 1 534 ? -44.286 -19.851 46.680 1.00 59.84 534 GLU A N 1
ATOM 4440 C CA . GLU A 1 534 ? -44.143 -18.581 47.394 1.00 59.84 534 GLU A CA 1
ATOM 4441 C C . GLU A 1 534 ? -43.523 -17.483 46.523 1.00 59.84 534 GLU A C 1
ATOM 4443 O O . GLU A 1 534 ? -43.958 -16.327 46.608 1.00 59.84 534 GLU A O 1
ATOM 4448 N N . SER A 1 535 ? -42.633 -17.837 45.588 1.00 59.62 535 SER A N 1
ATOM 4449 C CA . SER A 1 535 ? -42.124 -16.922 44.556 1.00 59.62 535 SER A CA 1
ATOM 4450 C C . SER A 1 535 ? -43.256 -16.373 43.670 1.00 59.62 535 SER A C 1
ATOM 4452 O O . SER A 1 535 ? -43.317 -15.167 43.408 1.00 59.62 535 SER A O 1
ATOM 4454 N N . GLN A 1 536 ? -44.245 -17.207 43.324 1.00 62.38 536 GLN A N 1
ATOM 4455 C CA . GLN A 1 536 ? -45.446 -16.793 42.585 1.00 62.38 536 GLN A CA 1
ATOM 4456 C C . GLN A 1 536 ? -46.336 -15.813 43.372 1.00 62.38 536 GLN A C 1
ATOM 4458 O O . GLN A 1 536 ? -46.901 -14.876 42.795 1.00 62.38 536 GLN A O 1
ATOM 4463 N N . LYS A 1 537 ? -46.471 -15.980 44.696 1.00 64.94 537 LYS A N 1
ATOM 4464 C CA . LYS A 1 537 ? -47.209 -15.028 45.554 1.00 64.94 537 LYS A CA 1
ATOM 4465 C C . LYS A 1 537 ? -46.478 -13.689 45.665 1.00 64.94 537 LYS A C 1
ATOM 4467 O O . LYS A 1 537 ? -47.120 -12.637 45.634 1.00 64.94 537 LYS A O 1
ATOM 4472 N N . PHE A 1 538 ? -45.150 -13.719 45.758 1.00 64.25 538 PHE A N 1
ATOM 4473 C CA . PHE A 1 538 ? -44.306 -12.526 45.785 1.00 64.25 538 PHE A CA 1
ATOM 4474 C C . PHE A 1 538 ? -44.366 -11.743 44.468 1.00 64.25 538 PHE A C 1
ATOM 4476 O O . PHE A 1 538 ? -44.555 -10.523 44.503 1.00 64.25 538 PHE A O 1
ATOM 4483 N N . TYR A 1 539 ? -44.284 -12.433 43.325 1.00 67.25 539 TYR A N 1
ATOM 4484 C CA . TYR A 1 539 ? -44.434 -11.835 41.996 1.00 67.25 539 TYR A CA 1
ATOM 4485 C C . TYR A 1 539 ? -45.695 -10.971 41.910 1.00 67.25 539 TYR A C 1
ATOM 4487 O O . TYR A 1 539 ? -45.621 -9.789 41.570 1.00 67.25 539 TYR A O 1
ATOM 4495 N N . LYS A 1 540 ? -46.850 -11.528 42.303 1.00 67.31 540 LYS A N 1
ATOM 4496 C CA . LYS A 1 540 ? -48.137 -10.814 42.246 1.00 67.31 540 LYS A CA 1
ATOM 4497 C C . LYS A 1 540 ? -48.139 -9.537 43.090 1.00 67.31 540 LYS A C 1
ATOM 4499 O O . LYS A 1 540 ? -48.811 -8.576 42.731 1.00 67.31 540 LYS A O 1
ATOM 4504 N N . LYS A 1 541 ? -47.379 -9.509 44.189 1.00 70.62 541 LYS A N 1
ATOM 4505 C CA . LYS A 1 541 ? -47.282 -8.359 45.098 1.00 70.62 541 LYS A CA 1
ATOM 4506 C C . LYS A 1 541 ? -46.285 -7.291 44.622 1.00 70.62 541 LYS A C 1
ATOM 4508 O O . LYS A 1 541 ? -46.470 -6.124 44.949 1.00 70.62 541 LYS A O 1
ATOM 4513 N N . ASN A 1 542 ? -45.264 -7.667 43.844 1.00 70.88 542 ASN A N 1
ATOM 4514 C CA . ASN A 1 542 ? -44.123 -6.803 43.493 1.00 70.88 542 ASN A CA 1
ATOM 4515 C C . ASN A 1 542 ? -43.924 -6.578 41.983 1.00 70.88 542 ASN A C 1
ATOM 4517 O O . ASN A 1 542 ? -42.874 -6.092 41.557 1.00 70.88 542 ASN A O 1
ATOM 4521 N N . ILE A 1 543 ? -44.936 -6.883 41.169 1.00 72.31 543 ILE A N 1
ATOM 4522 C CA . ILE A 1 543 ? -44.870 -6.858 39.700 1.00 72.31 543 ILE A CA 1
ATOM 4523 C C . ILE A 1 543 ? -44.340 -5.538 39.114 1.00 72.31 543 ILE A C 1
ATOM 4525 O O . ILE A 1 543 ? -43.592 -5.551 38.140 1.00 72.31 543 ILE A O 1
ATOM 4529 N N . GLN A 1 544 ? -44.680 -4.394 39.716 1.00 73.69 544 GLN A N 1
ATOM 4530 C CA . GLN A 1 544 ? -44.244 -3.085 39.226 1.00 73.69 544 GLN A CA 1
ATOM 4531 C C . GLN A 1 544 ? -42.746 -2.841 39.471 1.00 73.69 544 GLN A C 1
ATOM 4533 O O . GLN A 1 544 ? -42.062 -2.306 38.601 1.00 73.69 544 GLN A O 1
ATOM 4538 N N . ASN A 1 545 ? -42.220 -3.289 40.613 1.00 73.94 545 ASN A N 1
ATOM 4539 C CA . ASN A 1 545 ? -40.797 -3.170 40.939 1.00 73.94 545 ASN A CA 1
ATOM 4540 C C . ASN A 1 545 ? -39.952 -4.100 40.057 1.00 73.94 545 ASN A C 1
ATOM 4542 O O . ASN A 1 545 ? -38.904 -3.692 39.565 1.00 73.94 545 ASN A O 1
ATOM 4546 N N . LEU A 1 546 ? -40.448 -5.310 39.779 1.00 73.62 546 LEU A N 1
ATOM 4547 C CA . LEU A 1 546 ? -39.802 -6.264 38.870 1.00 73.62 546 LEU A CA 1
ATOM 4548 C C . LEU A 1 546 ? -39.786 -5.763 37.415 1.00 73.62 546 LEU A C 1
ATOM 4550 O O . LEU A 1 546 ? -38.774 -5.908 36.732 1.00 73.62 546 LEU A O 1
ATOM 4554 N N . ARG A 1 547 ? -40.853 -5.092 36.952 1.00 73.19 547 ARG A N 1
ATOM 4555 C CA . ARG A 1 547 ? -40.861 -4.407 35.644 1.00 73.19 547 ARG A CA 1
ATOM 4556 C C . ARG A 1 547 ? -39.812 -3.298 35.566 1.00 73.19 547 ARG A C 1
ATOM 4558 O O . ARG A 1 547 ? -39.089 -3.224 34.577 1.00 73.19 547 ARG A O 1
ATOM 4565 N N . ASN A 1 548 ? -39.702 -2.468 36.604 1.00 77.56 548 ASN A N 1
ATOM 4566 C CA . ASN A 1 548 ? -38.700 -1.399 36.660 1.00 77.56 548 ASN A CA 1
ATOM 4567 C C . ASN A 1 548 ? -37.264 -1.957 36.677 1.00 77.56 548 ASN A C 1
ATOM 4569 O O . ASN A 1 548 ? -36.387 -1.420 35.996 1.00 77.56 548 ASN A O 1
ATOM 4573 N N . LEU A 1 549 ? -37.033 -3.055 37.404 1.00 80.00 549 LEU A N 1
ATOM 4574 C CA . LEU A 1 549 ? -35.758 -3.773 37.421 1.00 80.00 549 LEU A CA 1
ATOM 4575 C C . LEU A 1 549 ? -35.412 -4.341 36.033 1.00 80.00 549 LEU A C 1
ATOM 4577 O O . LEU A 1 549 ? -34.315 -4.100 35.533 1.00 80.00 549 LEU A O 1
ATOM 4581 N N . SER A 1 550 ? -36.364 -5.019 35.379 1.00 76.94 550 SER A N 1
ATOM 4582 C CA . SER A 1 550 ? -36.205 -5.569 34.023 1.00 76.94 550 SER A CA 1
ATOM 4583 C C . SER A 1 550 ? -35.830 -4.494 33.011 1.00 76.94 550 SER A C 1
ATOM 4585 O O . SER A 1 550 ? -34.888 -4.669 32.243 1.00 76.94 550 SER A O 1
ATOM 4587 N N . LEU A 1 551 ? -36.536 -3.364 33.038 1.00 80.50 551 LEU A N 1
ATOM 4588 C CA . LEU A 1 551 ? -36.297 -2.253 32.122 1.00 80.50 551 LEU A CA 1
ATOM 4589 C C . LEU A 1 551 ? -34.927 -1.603 32.372 1.00 80.50 551 LEU A C 1
ATOM 4591 O O . LEU A 1 551 ? -34.226 -1.231 31.434 1.00 80.50 551 LEU A O 1
ATOM 4595 N N . SER A 1 552 ? -34.505 -1.515 33.637 1.00 81.94 552 SER A N 1
ATOM 4596 C CA . SER A 1 552 ? -33.183 -0.990 34.001 1.00 81.94 552 SER A CA 1
ATOM 4597 C C . SER A 1 552 ? -32.055 -1.894 33.495 1.00 81.94 552 SER A C 1
ATOM 4599 O O . SER A 1 552 ? -31.078 -1.402 32.933 1.00 81.94 552 SER A O 1
ATOM 4601 N N . ILE A 1 553 ? -32.203 -3.214 33.640 1.00 82.38 553 ILE A N 1
ATOM 4602 C CA . ILE A 1 553 ? -31.238 -4.209 33.151 1.00 82.38 553 ILE A CA 1
ATOM 4603 C C . ILE A 1 553 ? -31.155 -4.182 31.621 1.00 82.38 553 ILE A C 1
ATOM 4605 O O . ILE A 1 553 ? -30.054 -4.168 31.074 1.00 82.38 553 ILE A O 1
ATOM 4609 N N . GLU A 1 554 ? -32.292 -4.095 30.928 1.00 80.56 554 GLU A N 1
ATOM 4610 C CA . GLU A 1 554 ? -32.337 -3.979 29.467 1.00 80.56 554 GLU A CA 1
ATOM 4611 C C . GLU A 1 554 ? -31.608 -2.720 28.968 1.00 80.56 554 GLU A C 1
ATOM 4613 O O . GLU A 1 554 ? -30.774 -2.794 28.063 1.00 80.56 554 GLU A O 1
ATOM 4618 N N . ILE A 1 555 ? -31.851 -1.565 29.599 1.00 82.56 555 ILE A N 1
ATOM 4619 C CA . ILE A 1 555 ? -31.152 -0.311 29.280 1.00 82.56 555 ILE A CA 1
ATOM 4620 C C . ILE A 1 555 ? -29.638 -0.459 29.481 1.00 82.56 555 ILE A C 1
ATOM 4622 O O . ILE A 1 555 ? -28.864 0.009 28.642 1.00 82.56 555 ILE A O 1
ATOM 4626 N N . ILE A 1 556 ? -29.203 -1.097 30.571 1.00 84.81 556 ILE A N 1
ATOM 4627 C CA . ILE A 1 556 ? -27.778 -1.313 30.862 1.00 84.81 556 ILE A CA 1
ATOM 4628 C C . ILE A 1 556 ? -27.144 -2.241 29.820 1.00 84.81 556 ILE A C 1
ATOM 4630 O O . ILE A 1 556 ? -26.087 -1.908 29.286 1.00 84.81 556 ILE A O 1
ATOM 4634 N N . ASN A 1 557 ? -27.800 -3.348 29.467 1.00 81.75 557 ASN A N 1
ATOM 4635 C CA . ASN A 1 557 ? -27.302 -4.295 28.467 1.00 81.75 557 ASN A CA 1
ATOM 4636 C C . ASN A 1 557 ? -27.187 -3.662 27.075 1.00 81.75 557 ASN A C 1
ATOM 4638 O O . ASN A 1 557 ? -26.161 -3.808 26.411 1.00 81.75 557 ASN A O 1
ATOM 4642 N N . ASN A 1 558 ? -28.183 -2.876 26.663 1.00 82.00 558 ASN A N 1
ATOM 4643 C CA . ASN A 1 558 ? -28.128 -2.135 25.401 1.00 82.00 558 ASN A CA 1
ATOM 4644 C C . ASN A 1 558 ? -26.962 -1.131 25.381 1.00 82.00 558 ASN A C 1
ATOM 4646 O O . ASN A 1 558 ? -26.269 -0.993 24.372 1.00 82.00 558 ASN A O 1
ATOM 4650 N N . LYS A 1 559 ? -26.697 -0.453 26.506 1.00 85.19 559 LYS A N 1
ATOM 4651 C CA . LYS A 1 559 ? -25.549 0.458 26.638 1.00 85.19 559 LYS A CA 1
ATOM 4652 C C . LYS A 1 559 ? -24.211 -0.280 26.634 1.00 85.19 559 LYS A C 1
ATOM 4654 O O . LYS A 1 559 ? -23.273 0.206 26.008 1.00 85.19 559 LYS A O 1
ATOM 4659 N N . LEU A 1 560 ? -24.125 -1.452 27.264 1.00 83.06 560 LEU A N 1
ATOM 4660 C CA . LEU A 1 560 ? -22.943 -2.318 27.216 1.00 83.06 560 LEU A CA 1
ATOM 4661 C C . LEU A 1 560 ? -22.614 -2.763 25.786 1.00 83.06 560 LEU A C 1
ATOM 4663 O O . LEU A 1 560 ? -21.444 -2.758 25.404 1.00 83.06 560 LEU A O 1
ATOM 4667 N N . GLU A 1 561 ? -23.616 -3.098 24.972 1.00 80.06 561 GLU A N 1
ATOM 4668 C CA . GLU A 1 561 ? -23.362 -3.445 23.570 1.00 80.06 561 GLU A CA 1
ATOM 4669 C C . GLU A 1 561 ? -22.930 -2.248 22.724 1.00 80.06 561 GLU A C 1
ATOM 4671 O O . GLU A 1 561 ? -21.996 -2.358 21.926 1.00 80.06 561 GLU A O 1
ATOM 4676 N N . LEU A 1 562 ? -23.517 -1.070 22.948 1.00 84.62 562 LEU A N 1
ATOM 4677 C CA . LEU A 1 562 ? -23.037 0.163 22.317 1.00 84.62 562 LEU A CA 1
ATOM 4678 C C . LEU A 1 562 ? -21.575 0.452 22.686 1.00 84.62 562 LEU A C 1
ATOM 4680 O O . LEU A 1 562 ? -20.782 0.818 21.820 1.00 84.62 562 LEU A O 1
ATOM 4684 N N . ILE A 1 563 ? -21.197 0.236 23.947 1.00 83.25 563 ILE A N 1
ATOM 4685 C CA . ILE A 1 563 ? -19.820 0.373 24.430 1.00 83.25 563 ILE A CA 1
ATOM 4686 C C . ILE A 1 563 ? -18.868 -0.571 23.680 1.00 83.25 563 ILE A C 1
ATOM 4688 O O . ILE A 1 563 ? -17.831 -0.125 23.179 1.00 83.25 563 ILE A O 1
ATOM 4692 N N . LYS A 1 564 ? -19.222 -1.857 23.547 1.00 81.56 564 LYS A N 1
ATOM 4693 C CA . LYS A 1 564 ? -18.413 -2.839 22.803 1.00 81.56 564 LYS A CA 1
ATOM 4694 C C . LYS A 1 564 ? -18.262 -2.449 21.331 1.00 81.56 564 LYS A C 1
ATOM 4696 O O . LYS A 1 564 ? -17.166 -2.539 20.781 1.00 81.56 564 LYS A O 1
ATOM 4701 N N . GLN A 1 565 ? -19.328 -1.953 20.702 1.00 84.12 565 GLN A N 1
ATOM 4702 C CA . GLN A 1 565 ? -19.279 -1.461 19.323 1.00 84.12 565 GLN A CA 1
ATOM 4703 C C . GLN A 1 565 ? -18.353 -0.244 19.167 1.00 84.12 565 GLN A C 1
ATOM 4705 O O . GLN A 1 565 ? -17.607 -0.167 18.187 1.00 84.12 565 GLN A O 1
ATOM 4710 N N . GLN A 1 566 ? -18.356 0.693 20.123 1.00 83.31 566 GLN A N 1
ATOM 4711 C CA . GLN A 1 566 ? -17.449 1.846 20.092 1.00 83.31 566 GLN A CA 1
ATOM 4712 C C . GLN A 1 566 ? -15.984 1.437 20.271 1.00 83.31 566 GLN A C 1
ATOM 4714 O O . GLN A 1 566 ? -15.127 1.942 19.542 1.00 83.31 566 GLN A O 1
ATOM 4719 N N . LEU A 1 567 ? -15.695 0.483 21.164 1.00 81.06 567 LEU A N 1
ATOM 4720 C CA . LEU A 1 567 ? -14.350 -0.082 21.319 1.00 81.06 567 LEU A CA 1
ATOM 4721 C C . LEU A 1 567 ? -13.876 -0.771 20.036 1.00 81.06 567 LEU A C 1
ATOM 4723 O O . LEU A 1 567 ? -12.800 -0.445 19.542 1.00 81.06 567 LEU A O 1
ATOM 4727 N N . ALA A 1 568 ? -14.702 -1.625 19.428 1.00 79.69 568 ALA A N 1
ATOM 4728 C CA . ALA A 1 568 ? -14.364 -2.266 18.156 1.00 79.69 568 ALA A CA 1
ATOM 4729 C C . ALA A 1 568 ? -14.132 -1.236 17.031 1.00 79.69 568 ALA A C 1
ATOM 4731 O O . ALA A 1 568 ? -13.246 -1.391 16.190 1.00 79.69 568 ALA A O 1
ATOM 4732 N N . SER A 1 569 ? -14.898 -0.138 17.022 1.00 81.38 569 SER A N 1
ATOM 4733 C CA . SER A 1 569 ? -14.684 0.969 16.085 1.00 81.38 569 SER A CA 1
ATOM 4734 C C . SER A 1 569 ? -13.369 1.717 16.335 1.00 81.38 569 SER A C 1
ATOM 4736 O O . SER A 1 569 ? -12.741 2.167 15.373 1.00 81.38 569 SER A O 1
ATOM 4738 N N . LEU A 1 570 ? -12.963 1.884 17.596 1.00 80.81 570 LEU A N 1
ATOM 4739 C CA . LEU A 1 570 ? -11.676 2.471 17.968 1.00 80.81 570 LEU A CA 1
ATOM 4740 C C . LEU A 1 570 ? -10.517 1.573 17.524 1.00 80.81 570 LEU A C 1
ATOM 4742 O O . LEU A 1 570 ? -9.579 2.074 16.910 1.00 80.81 570 LEU A O 1
ATOM 4746 N N . GLU A 1 571 ? -10.605 0.266 17.772 1.00 78.25 571 GLU A N 1
ATOM 4747 C CA . GLU A 1 571 ? -9.587 -0.708 17.359 1.00 78.25 571 GLU A CA 1
ATOM 4748 C C . GLU A 1 571 ? -9.408 -0.728 15.849 1.00 78.25 571 GLU A C 1
ATOM 4750 O O . GLU A 1 571 ? -8.301 -0.527 15.357 1.00 78.25 571 GLU A O 1
ATOM 4755 N N . LYS A 1 572 ? -10.514 -0.836 15.110 1.00 79.62 572 LYS A N 1
ATOM 4756 C CA . LYS A 1 572 ? -10.482 -0.791 13.651 1.00 79.62 572 LYS A CA 1
ATOM 4757 C C . LYS A 1 572 ? -9.844 0.496 13.125 1.00 79.62 572 LYS A C 1
ATOM 4759 O O . LYS A 1 572 ? -9.074 0.451 12.174 1.00 79.62 572 LYS A O 1
ATOM 4764 N N . TYR A 1 573 ? -10.155 1.642 13.734 1.00 78.69 573 TYR A N 1
ATOM 4765 C CA . TYR A 1 573 ? -9.546 2.914 13.345 1.00 78.69 573 TYR A CA 1
ATOM 4766 C C . TYR A 1 573 ? -8.030 2.916 13.584 1.00 78.69 573 TYR A C 1
ATOM 4768 O O . TYR A 1 573 ? -7.291 3.369 12.717 1.00 78.69 573 TYR A O 1
ATOM 4776 N N . ILE A 1 574 ? -7.565 2.395 14.723 1.00 75.88 574 ILE A N 1
ATOM 4777 C CA . ILE A 1 574 ? -6.132 2.283 15.036 1.00 75.88 574 ILE A CA 1
ATOM 4778 C C . ILE A 1 574 ? -5.425 1.359 14.032 1.00 75.88 574 ILE A C 1
ATOM 4780 O O . ILE A 1 574 ? -4.378 1.732 13.502 1.00 75.88 574 ILE A O 1
ATOM 4784 N N . ASP A 1 575 ? -6.017 0.208 13.711 1.00 74.06 575 ASP A N 1
ATOM 4785 C CA . ASP A 1 575 ? -5.457 -0.747 12.746 1.00 74.06 575 ASP A CA 1
ATOM 4786 C C . ASP A 1 575 ? -5.403 -0.167 11.321 1.00 74.06 575 ASP A C 1
ATOM 4788 O O . ASP A 1 575 ? -4.409 -0.327 10.603 1.00 74.06 575 ASP A O 1
ATOM 4792 N N . ASP A 1 576 ? -6.444 0.569 10.915 1.00 72.31 576 ASP A N 1
ATOM 4793 C CA . ASP A 1 576 ? -6.519 1.230 9.608 1.00 72.31 576 ASP A CA 1
ATOM 4794 C C . ASP A 1 576 ? -5.445 2.325 9.443 1.00 72.31 576 ASP A C 1
ATOM 4796 O O . ASP A 1 576 ? -5.009 2.586 8.316 1.00 72.31 576 ASP A O 1
ATOM 4800 N N . LEU A 1 577 ? -4.970 2.939 10.538 1.00 71.44 577 LEU A N 1
ATOM 4801 C CA . LEU A 1 577 ? -3.918 3.964 10.495 1.00 71.44 577 LEU A CA 1
ATOM 4802 C C . LEU A 1 577 ? -2.543 3.410 10.098 1.00 71.44 577 LEU A C 1
ATOM 4804 O O . LEU A 1 577 ? -1.724 4.175 9.589 1.00 71.44 577 LEU A O 1
ATOM 4808 N N . ARG A 1 578 ? -2.270 2.112 10.313 1.00 73.00 578 ARG A N 1
ATOM 4809 C CA . ARG A 1 578 ? -0.980 1.462 9.985 1.00 73.00 578 ARG A CA 1
ATOM 4810 C C . ARG A 1 578 ? 0.241 2.265 10.465 1.00 73.00 578 ARG A C 1
ATOM 4812 O O . ARG A 1 578 ? 1.201 2.504 9.720 1.00 73.00 578 ARG A O 1
ATOM 4819 N N . LEU A 1 579 ? 0.177 2.741 11.711 1.00 69.19 579 LEU A N 1
ATOM 4820 C CA . LEU A 1 579 ? 1.230 3.566 12.313 1.00 69.19 579 LEU A CA 1
ATOM 4821 C C . LEU A 1 579 ? 2.558 2.805 12.420 1.00 69.19 579 LEU A C 1
ATOM 4823 O O . LEU A 1 579 ? 3.612 3.415 12.272 1.00 69.19 579 LEU A O 1
ATOM 4827 N N . ASP A 1 580 ? 2.503 1.479 12.555 1.00 63.91 580 ASP A N 1
ATOM 4828 C CA . ASP A 1 580 ? 3.628 0.538 12.491 1.00 63.91 580 ASP A CA 1
ATOM 4829 C C . ASP A 1 580 ? 4.464 0.698 11.209 1.00 63.91 580 ASP A C 1
ATOM 4831 O O . ASP A 1 580 ? 5.695 0.747 11.253 1.00 63.91 580 ASP A O 1
ATOM 4835 N N . LYS A 1 581 ? 3.804 0.882 10.060 1.00 64.06 581 LYS A N 1
ATOM 4836 C CA . LYS A 1 581 ? 4.470 1.133 8.769 1.00 64.06 581 LYS A CA 1
ATOM 4837 C C . LYS A 1 581 ? 5.044 2.540 8.665 1.00 64.06 581 LYS A C 1
ATOM 4839 O O . LYS A 1 581 ? 5.930 2.779 7.847 1.00 64.06 581 LYS A O 1
ATOM 4844 N N . SER A 1 582 ? 4.550 3.446 9.501 1.00 59.69 582 SER A N 1
ATOM 4845 C CA . SER A 1 582 ? 4.902 4.863 9.501 1.00 59.69 582 SER A CA 1
ATOM 4846 C C . SER A 1 582 ? 6.018 5.202 10.498 1.00 59.69 582 SER A C 1
ATOM 4848 O O . SER A 1 582 ? 6.574 6.298 10.437 1.00 59.69 582 SER A O 1
ATOM 4850 N N . ILE A 1 583 ? 6.415 4.258 11.367 1.00 59.47 583 ILE A N 1
ATOM 4851 C CA . ILE A 1 583 ? 7.536 4.411 12.314 1.00 59.47 583 ILE A CA 1
ATOM 4852 C C . ILE A 1 583 ? 8.811 4.819 11.567 1.00 59.47 583 ILE A C 1
ATOM 4854 O O . ILE A 1 583 ? 9.504 5.745 11.970 1.00 59.47 583 ILE A O 1
ATOM 4858 N N . ASN A 1 584 ? 9.095 4.178 10.430 1.00 50.69 584 ASN A N 1
ATOM 4859 C CA . ASN A 1 584 ? 10.326 4.418 9.675 1.00 50.69 584 ASN A CA 1
ATOM 4860 C C . ASN A 1 584 ? 10.304 5.689 8.812 1.00 50.69 584 ASN A C 1
ATOM 4862 O O . ASN A 1 584 ? 11.369 6.160 8.414 1.00 50.69 584 ASN A O 1
ATOM 4866 N N . THR A 1 585 ? 9.126 6.247 8.530 1.00 52.31 585 THR A N 1
ATOM 4867 C CA . THR A 1 585 ? 8.949 7.457 7.708 1.00 52.31 585 THR A CA 1
ATOM 4868 C C . THR A 1 585 ? 8.662 8.711 8.541 1.00 52.31 585 THR A C 1
ATOM 4870 O O . THR A 1 585 ? 8.851 9.826 8.053 1.00 52.31 585 THR A O 1
ATOM 4873 N N . GLY A 1 586 ? 8.260 8.540 9.805 1.00 58.22 586 GLY A N 1
ATOM 4874 C CA . GLY A 1 586 ? 7.750 9.602 10.670 1.00 58.22 586 GLY A CA 1
ATOM 4875 C C . GLY A 1 586 ? 6.285 9.952 10.376 1.00 58.22 586 GLY A C 1
ATOM 4876 O O . GLY A 1 586 ? 5.753 9.615 9.318 1.00 58.22 586 GLY A O 1
ATOM 4877 N N . LEU A 1 587 ? 5.640 10.654 11.314 1.00 61.69 587 LEU A N 1
ATOM 4878 C CA . LEU A 1 587 ? 4.335 11.300 11.129 1.00 61.69 587 LEU A CA 1
ATOM 4879 C C . LEU A 1 587 ? 4.481 12.809 11.308 1.00 61.69 587 LEU A C 1
ATOM 4881 O O . LEU A 1 587 ? 5.178 13.262 12.217 1.00 61.69 587 LEU A O 1
ATOM 4885 N N . ASP A 1 588 ? 3.759 13.575 10.501 1.00 62.12 588 ASP A N 1
ATOM 4886 C CA . ASP A 1 588 ? 3.636 15.019 10.674 1.00 62.12 588 ASP A CA 1
ATOM 4887 C C . ASP A 1 588 ? 2.891 15.388 11.978 1.00 62.12 588 ASP A C 1
ATOM 4889 O O . ASP A 1 588 ? 1.996 14.668 12.427 1.00 62.12 588 ASP A O 1
ATOM 4893 N N . GLN A 1 589 ? 3.268 16.507 12.605 1.00 58.88 589 GLN A N 1
ATOM 4894 C CA . GLN A 1 589 ? 2.773 16.918 13.923 1.00 58.88 589 GLN A CA 1
ATOM 4895 C C . GLN A 1 589 ? 1.271 17.251 13.924 1.00 58.88 589 GLN A C 1
ATOM 4897 O O . GLN A 1 589 ? 0.577 16.929 14.894 1.00 58.88 589 GLN A O 1
ATOM 4902 N N . PHE A 1 590 ? 0.733 17.823 12.841 1.00 58.59 590 PHE A N 1
ATOM 4903 C CA . PHE A 1 590 ? -0.710 18.034 12.707 1.00 58.59 590 PHE A CA 1
ATOM 4904 C C . PHE A 1 590 ? -1.447 16.698 12.676 1.00 58.59 590 PHE A C 1
ATOM 4906 O O . PHE A 1 590 ? -2.499 16.548 13.294 1.00 58.59 590 PHE A O 1
ATOM 4913 N N . ILE A 1 591 ? -0.879 15.700 12.001 1.00 61.94 591 ILE A N 1
ATOM 4914 C CA . ILE A 1 591 ? -1.471 14.363 11.899 1.00 61.94 591 ILE A CA 1
ATOM 4915 C C . ILE A 1 591 ? -1.477 13.687 13.262 1.00 61.94 591 ILE A C 1
ATOM 4917 O O . ILE A 1 591 ? -2.498 13.128 13.649 1.00 61.94 591 ILE A O 1
ATOM 4921 N N . GLN A 1 592 ? -0.389 13.796 14.022 1.00 69.81 592 GLN A N 1
ATOM 4922 C CA . GLN A 1 592 ? -0.344 13.291 15.396 1.00 69.81 592 GLN A CA 1
ATOM 4923 C C . GLN A 1 592 ? -1.462 13.919 16.242 1.00 69.81 592 GLN A C 1
ATOM 4925 O O . GLN A 1 592 ? -2.205 13.206 16.916 1.00 69.81 592 GLN A O 1
ATOM 4930 N N . GLN A 1 593 ? -1.657 15.239 16.143 1.00 73.19 593 GLN A N 1
ATOM 4931 C CA . GLN A 1 593 ? -2.738 15.936 16.842 1.00 73.19 593 GLN A CA 1
ATOM 4932 C C . GLN A 1 593 ? -4.130 15.523 16.351 1.00 73.19 593 GLN A C 1
ATOM 4934 O O . GLN A 1 593 ? -5.026 15.355 17.173 1.00 73.19 593 GLN A O 1
ATOM 4939 N N . GLN A 1 594 ? -4.339 15.326 15.046 1.00 71.12 594 GLN A N 1
ATOM 4940 C CA . GLN A 1 594 ? -5.624 14.880 14.494 1.00 71.12 594 GLN A CA 1
ATOM 4941 C C . GLN A 1 594 ? -5.948 13.442 14.895 1.00 71.12 594 GLN A C 1
ATOM 4943 O O . GLN A 1 594 ? -7.066 13.170 15.330 1.00 71.12 594 GLN A O 1
ATOM 4948 N N . VAL A 1 595 ? -4.973 12.535 14.811 1.00 77.88 595 VAL A N 1
ATOM 4949 C CA . VAL A 1 595 ? -5.095 11.151 15.283 1.00 77.88 595 VAL A CA 1
ATOM 4950 C C . VAL A 1 595 ? -5.481 11.155 16.757 1.00 77.88 595 VAL A C 1
ATOM 4952 O O . VAL A 1 595 ? -6.499 10.564 17.121 1.00 77.88 595 VAL A O 1
ATOM 4955 N N . MET A 1 596 ? -4.756 11.908 17.587 1.00 80.38 596 MET A N 1
ATOM 4956 C CA . MET A 1 596 ? -5.073 12.020 19.008 1.00 80.38 596 MET A CA 1
ATOM 4957 C C . MET A 1 596 ? -6.409 12.698 19.272 1.00 80.38 596 MET A C 1
ATOM 4959 O O . MET A 1 596 ? -7.104 12.294 20.201 1.00 80.38 596 MET A O 1
ATOM 4963 N N . LYS A 1 597 ? -6.817 13.684 18.472 1.00 80.19 597 LYS A N 1
ATOM 4964 C CA . LYS A 1 597 ? -8.121 14.339 18.599 1.00 80.19 597 LYS A CA 1
ATOM 4965 C C . LYS A 1 597 ? -9.256 13.365 18.300 1.00 80.19 597 LYS A C 1
ATOM 4967 O O . LYS A 1 597 ? -10.196 13.301 19.083 1.00 80.19 597 LYS A O 1
ATOM 4972 N N . VAL A 1 598 ? -9.159 12.580 17.226 1.00 78.12 598 VAL A N 1
ATOM 4973 C CA . VAL A 1 598 ? -10.167 11.564 16.871 1.00 78.12 598 VAL A CA 1
ATOM 4974 C C . VAL A 1 598 ? -10.224 10.461 17.922 1.00 78.12 598 VAL A C 1
ATOM 4976 O O . VAL A 1 598 ? -11.312 10.084 18.347 1.00 78.12 598 VAL A O 1
ATOM 4979 N N . ILE A 1 599 ? -9.071 9.976 18.384 1.00 80.69 599 ILE A N 1
ATOM 4980 C CA . ILE A 1 599 ? -8.999 8.963 19.443 1.00 80.69 599 ILE A CA 1
ATOM 4981 C C . ILE A 1 599 ? -9.596 9.508 20.740 1.00 80.69 599 ILE A C 1
ATOM 4983 O O . ILE A 1 599 ? -10.422 8.848 21.358 1.00 80.69 599 ILE A O 1
ATOM 4987 N N . THR A 1 600 ? -9.258 10.742 21.114 1.00 83.50 600 THR A N 1
ATOM 4988 C CA . THR A 1 600 ? -9.832 11.400 22.295 1.00 83.50 600 THR A CA 1
ATOM 4989 C C . THR A 1 600 ? -11.335 11.603 22.141 1.00 83.50 600 THR A C 1
ATOM 4991 O O . THR A 1 600 ? -12.061 11.353 23.091 1.00 83.50 600 THR A O 1
ATOM 4994 N N . GLN A 1 601 ? -11.827 11.974 20.956 1.00 82.75 601 GLN A N 1
ATOM 4995 C CA . GLN A 1 601 ? -13.264 12.085 20.709 1.00 82.75 601 GLN A CA 1
ATOM 4996 C C . GLN A 1 601 ? -13.965 10.733 20.862 1.00 82.75 601 GLN A C 1
ATOM 4998 O O . GLN A 1 601 ? -14.955 10.654 21.575 1.00 82.75 601 GLN A O 1
ATOM 5003 N N . LYS A 1 602 ? -13.428 9.662 20.266 1.00 80.56 602 LYS A N 1
ATOM 5004 C CA . LYS A 1 602 ? -13.985 8.307 20.408 1.00 80.56 602 LYS A CA 1
ATOM 5005 C C . LYS A 1 602 ? -14.010 7.837 21.864 1.00 80.56 602 LYS A C 1
ATOM 5007 O O . LYS A 1 602 ? -14.960 7.180 22.275 1.00 80.56 602 LYS A O 1
ATOM 5012 N N . ILE A 1 603 ? -12.990 8.190 22.645 1.00 83.88 603 ILE A N 1
ATOM 5013 C CA . ILE A 1 603 ? -12.937 7.909 24.087 1.00 83.88 603 ILE A CA 1
ATOM 5014 C C . ILE A 1 603 ? -13.950 8.768 24.844 1.00 83.88 603 ILE A C 1
ATOM 5016 O O . ILE A 1 603 ? -14.615 8.254 25.730 1.00 83.88 603 ILE A O 1
ATOM 5020 N N . ASN A 1 604 ? -14.127 10.038 24.484 1.00 83.94 604 ASN A N 1
ATOM 5021 C CA . ASN A 1 604 ? -15.150 10.888 25.093 1.00 83.94 604 ASN A CA 1
ATOM 5022 C C . ASN A 1 604 ? -16.562 10.365 24.796 1.00 83.94 604 ASN A C 1
ATOM 5024 O O . ASN A 1 604 ? -17.402 10.355 25.690 1.00 83.94 604 ASN A O 1
ATOM 5028 N N . ASP A 1 605 ? -16.819 9.898 23.572 1.00 80.88 605 ASP A N 1
ATOM 5029 C CA . ASP A 1 605 ? -18.094 9.283 23.190 1.00 80.88 605 ASP A CA 1
ATOM 5030 C C . ASP A 1 605 ? -18.334 7.993 23.998 1.00 80.88 605 ASP A C 1
ATOM 5032 O O . ASP A 1 605 ? -19.428 7.771 24.519 1.00 80.88 605 ASP A O 1
ATOM 5036 N N . TYR A 1 606 ? -17.292 7.171 24.166 1.00 85.81 606 TYR A N 1
ATOM 5037 C CA . TYR A 1 606 ? -17.292 5.998 25.044 1.00 85.81 606 TYR A CA 1
ATOM 5038 C C . TYR A 1 606 ? -17.587 6.371 26.507 1.00 85.81 606 TYR A C 1
ATOM 5040 O O . TYR A 1 606 ? -18.481 5.790 27.126 1.00 85.81 606 TYR A O 1
ATOM 5048 N N . ASP A 1 607 ? -16.889 7.373 27.045 1.00 82.25 607 ASP A N 1
ATOM 5049 C CA . ASP A 1 607 ? -17.038 7.844 28.423 1.00 82.25 607 ASP A CA 1
ATOM 5050 C C . ASP A 1 607 ? -18.429 8.449 28.667 1.00 82.25 607 ASP A C 1
ATOM 5052 O O . ASP A 1 607 ? -19.005 8.246 29.735 1.00 82.25 607 ASP A O 1
ATOM 5056 N N . ALA A 1 608 ? -19.014 9.128 27.677 1.00 84.94 608 ALA A N 1
ATOM 5057 C CA . ALA A 1 608 ? -20.368 9.668 27.758 1.00 84.94 608 ALA A CA 1
ATOM 5058 C C . ALA A 1 608 ? -21.424 8.555 27.862 1.00 84.94 608 ALA A C 1
ATOM 5060 O O . ALA A 1 608 ? -22.347 8.649 28.678 1.00 84.94 608 ALA A O 1
ATOM 5061 N N . ILE A 1 609 ? -21.279 7.471 27.086 1.00 83.56 609 ILE A N 1
ATOM 5062 C CA . ILE A 1 609 ? -22.158 6.297 27.212 1.00 83.56 609 ILE A CA 1
ATOM 5063 C C . ILE A 1 609 ? -21.987 5.680 28.603 1.00 83.56 609 ILE A C 1
ATOM 5065 O O . ILE A 1 609 ? -22.986 5.386 29.260 1.00 83.56 609 ILE A O 1
ATOM 5069 N N . PHE A 1 610 ? -20.747 5.570 29.080 1.00 82.38 610 PHE A N 1
ATOM 5070 C CA . PHE A 1 610 ? -20.411 5.067 30.410 1.00 82.38 610 PHE A CA 1
ATOM 5071 C C . PHE A 1 610 ? -21.067 5.854 31.546 1.00 82.38 610 PHE A C 1
ATOM 5073 O O . PHE A 1 610 ? -21.733 5.272 32.399 1.00 82.38 610 PHE A O 1
ATOM 5080 N N . GLN A 1 611 ? -20.931 7.180 31.537 1.00 82.62 611 GLN A N 1
ATOM 5081 C CA . GLN A 1 611 ? -21.527 8.072 32.536 1.00 82.62 611 GLN A CA 1
ATOM 5082 C C . GLN A 1 611 ? -23.056 8.048 32.504 1.00 82.62 611 GLN A C 1
ATOM 5084 O O . GLN A 1 611 ? -23.704 8.305 33.515 1.00 82.62 611 GLN A O 1
ATOM 5089 N N . SER A 1 612 ? -23.648 7.712 31.356 1.00 83.19 612 SER A N 1
ATOM 5090 C CA . SER A 1 612 ? -25.096 7.559 31.247 1.00 83.19 612 SER A CA 1
ATOM 5091 C C . SER A 1 612 ? -25.622 6.302 31.951 1.00 83.19 612 SER A C 1
ATOM 5093 O O . SER A 1 612 ? -26.841 6.154 32.083 1.00 83.19 612 SER A O 1
ATOM 5095 N N . ILE A 1 613 ? -24.758 5.357 32.339 1.00 84.12 613 ILE A N 1
ATOM 5096 C CA . ILE A 1 613 ? -25.171 4.136 33.030 1.00 84.12 613 ILE A CA 1
ATOM 5097 C C . ILE A 1 613 ? -25.274 4.402 34.532 1.00 84.12 613 ILE A C 1
ATOM 5099 O O . ILE A 1 613 ? -24.283 4.670 35.205 1.00 84.12 613 ILE A O 1
ATOM 5103 N N . ASN A 1 614 ? -26.483 4.263 35.071 1.00 80.06 614 ASN A N 1
ATOM 5104 C CA . ASN A 1 614 ? -26.746 4.459 36.489 1.00 80.06 614 ASN A CA 1
ATOM 5105 C C . ASN A 1 614 ? -26.804 3.114 37.233 1.00 80.06 614 ASN A C 1
ATOM 5107 O O . ASN A 1 614 ? -27.878 2.547 37.431 1.00 80.06 614 ASN A O 1
ATOM 5111 N N . LEU A 1 615 ? -25.640 2.596 37.642 1.00 82.19 615 LEU A N 1
ATOM 5112 C CA . LEU A 1 615 ? -25.574 1.386 38.476 1.00 82.19 615 LEU A CA 1
ATOM 5113 C C . LEU A 1 615 ? -26.120 1.610 39.892 1.00 82.19 615 LEU A C 1
ATOM 5115 O O . LEU A 1 615 ? -26.626 0.667 40.489 1.00 82.19 615 LEU A O 1
ATOM 5119 N N . ILE A 1 616 ? -26.064 2.842 40.406 1.00 81.75 616 ILE A N 1
ATOM 5120 C CA . ILE A 1 616 ? -26.589 3.183 41.736 1.00 81.75 616 ILE A CA 1
ATOM 5121 C C . ILE A 1 616 ? -28.098 2.945 41.766 1.00 81.75 616 ILE A C 1
ATOM 5123 O O . ILE A 1 616 ? -28.600 2.287 42.666 1.00 81.75 616 ILE A O 1
ATOM 5127 N N . GLN A 1 617 ? -28.815 3.383 40.731 1.00 80.38 617 GLN A N 1
ATOM 5128 C CA . GLN A 1 617 ? -30.255 3.157 40.616 1.00 80.38 617 GLN A CA 1
ATOM 5129 C C . GLN A 1 617 ? -30.614 1.666 40.487 1.00 80.38 617 GLN A C 1
ATOM 5131 O O . GLN A 1 617 ? -31.634 1.235 41.031 1.00 80.38 617 GLN A O 1
ATOM 5136 N N . LEU A 1 618 ? -29.788 0.870 39.792 1.00 82.56 618 LEU A N 1
ATOM 5137 C CA . LEU A 1 618 ? -29.948 -0.588 39.751 1.00 82.56 618 LEU A CA 1
ATOM 5138 C C . LEU A 1 618 ? -29.777 -1.179 41.154 1.00 82.56 618 LEU A C 1
ATOM 5140 O O . LEU A 1 618 ? -30.621 -1.957 41.593 1.00 82.56 618 LEU A O 1
ATOM 5144 N N . GLU A 1 619 ? -28.719 -0.791 41.865 1.00 82.50 619 GLU A N 1
ATOM 5145 C CA . GLU A 1 619 ? -28.426 -1.258 43.219 1.00 82.50 619 GLU A CA 1
ATOM 5146 C C . GLU A 1 619 ? -29.522 -0.844 44.213 1.00 82.50 619 GLU A C 1
ATOM 5148 O O . GLU A 1 619 ? -29.963 -1.666 45.005 1.00 82.50 619 GLU A O 1
ATOM 5153 N N . GLU A 1 620 ? -30.034 0.385 44.141 1.00 80.69 620 GLU A N 1
ATOM 5154 C CA . GLU A 1 620 ? -31.144 0.877 44.968 1.00 80.69 620 GLU A CA 1
ATOM 5155 C C . GLU A 1 620 ? -32.451 0.127 44.689 1.00 80.69 620 GLU A C 1
ATOM 5157 O O . GLU A 1 620 ? -33.132 -0.294 45.624 1.00 80.69 620 GLU A O 1
ATOM 5162 N N . SER A 1 621 ? -32.784 -0.100 43.414 1.00 75.81 621 SER A N 1
ATOM 5163 C CA . SER A 1 621 ? -33.971 -0.880 43.026 1.00 75.81 621 SER A CA 1
ATOM 5164 C C . SER A 1 621 ? -33.864 -2.332 43.508 1.00 75.81 621 SER A C 1
ATOM 5166 O O . SER A 1 621 ? -34.845 -2.921 43.964 1.00 75.81 621 SER A O 1
ATOM 5168 N N . SER A 1 622 ? -32.653 -2.890 43.457 1.00 77.75 622 SER A N 1
ATOM 5169 C CA . SER A 1 622 ? -32.334 -4.232 43.954 1.00 77.75 622 SER A CA 1
ATOM 5170 C C . SER A 1 622 ? -32.427 -4.295 45.482 1.00 77.75 622 SER A C 1
ATOM 5172 O O . SER A 1 622 ? -33.082 -5.184 46.030 1.00 77.75 622 SER A O 1
ATOM 5174 N N . LYS A 1 623 ? -31.867 -3.293 46.177 1.00 75.88 623 LYS A N 1
ATOM 5175 C CA . LYS A 1 623 ? -31.976 -3.121 47.631 1.00 75.88 623 LYS A CA 1
ATOM 5176 C C . LYS A 1 623 ? -33.427 -3.047 48.065 1.00 75.88 623 LYS A C 1
ATOM 5178 O O . LYS A 1 623 ? -33.799 -3.831 48.923 1.00 75.88 623 LYS A O 1
ATOM 5183 N N . GLN A 1 624 ? -34.272 -2.235 47.432 1.00 73.38 624 GLN A N 1
ATOM 5184 C CA . GLN A 1 624 ? -35.700 -2.138 47.775 1.00 73.38 624 GLN A CA 1
ATOM 5185 C C . GLN A 1 624 ? -36.444 -3.481 47.678 1.00 73.38 624 GLN A C 1
ATOM 5187 O O . GLN A 1 624 ? -37.314 -3.762 48.504 1.00 73.38 624 GLN A O 1
ATOM 5192 N N . LEU A 1 625 ? -36.091 -4.326 46.704 1.00 68.19 625 LEU A N 1
ATOM 5193 C CA . LEU A 1 625 ? -36.652 -5.674 46.558 1.00 68.19 625 LEU A CA 1
ATOM 5194 C C . LEU A 1 625 ? -36.137 -6.642 47.642 1.00 68.19 625 LEU A C 1
ATOM 5196 O O . LEU A 1 625 ? -36.904 -7.473 48.130 1.00 68.19 625 LEU A O 1
ATOM 5200 N N . THR A 1 626 ? -34.875 -6.509 48.067 1.00 63.66 626 THR A N 1
ATOM 5201 C CA . THR A 1 626 ? -34.263 -7.355 49.119 1.00 63.66 626 THR A CA 1
ATOM 5202 C C . THR A 1 626 ? -34.497 -6.894 50.570 1.00 63.66 626 THR A C 1
ATOM 5204 O O . THR A 1 626 ? -34.689 -7.732 51.451 1.00 63.66 626 THR A O 1
ATOM 5207 N N . GLU A 1 627 ? -34.547 -5.588 50.848 1.00 56.09 627 GLU A N 1
ATOM 5208 C CA . GLU A 1 627 ? -34.716 -4.983 52.182 1.00 56.09 627 GLU A CA 1
ATOM 5209 C C . GLU A 1 627 ? -36.134 -5.144 52.738 1.00 56.09 627 GLU A C 1
ATOM 5211 O O . GLU A 1 627 ? -36.333 -5.074 53.951 1.00 56.09 627 GLU A O 1
ATOM 5216 N N . GLN A 1 628 ? -37.120 -5.472 51.896 1.00 55.22 628 GLN A N 1
ATOM 5217 C CA . GLN A 1 628 ? -38.460 -5.833 52.363 1.00 55.22 628 GLN A CA 1
ATOM 5218 C C . GLN A 1 628 ? -38.512 -7.134 53.189 1.00 55.22 628 GLN A C 1
ATOM 5220 O O . GLN A 1 628 ? -39.601 -7.493 53.635 1.00 55.22 628 GLN A O 1
ATOM 5225 N N . LYS A 1 629 ? -37.375 -7.813 53.437 1.00 50.00 629 LYS A N 1
ATOM 5226 C CA . LYS A 1 629 ? -37.147 -8.981 54.325 1.00 50.00 629 LYS A CA 1
ATOM 5227 C C . LYS A 1 629 ? -38.027 -10.220 54.110 1.00 50.00 629 LYS A C 1
ATOM 5229 O O . LYS A 1 629 ? -37.620 -11.299 54.518 1.00 50.00 629 LYS A O 1
ATOM 5234 N N . LEU A 1 630 ? -39.174 -10.122 53.443 1.00 51.44 630 LEU A N 1
ATOM 5235 C CA . LEU A 1 630 ? -40.065 -11.244 53.177 1.00 51.44 630 LEU A CA 1
ATOM 5236 C C . LEU A 1 630 ? -39.503 -12.177 52.101 1.00 51.44 630 LEU A C 1
ATOM 5238 O O . LEU A 1 630 ? -39.687 -13.373 52.219 1.00 51.44 630 LEU A O 1
ATOM 5242 N N . PHE A 1 631 ? -38.807 -11.677 51.076 1.00 51.09 631 PHE A N 1
ATOM 5243 C CA . PHE A 1 631 ? -38.331 -12.532 49.980 1.00 51.09 631 PHE A CA 1
ATOM 5244 C C . PHE A 1 631 ? -37.171 -13.445 50.404 1.00 51.09 631 PHE A C 1
ATOM 5246 O O . PHE A 1 631 ? -37.288 -14.661 50.305 1.00 51.09 631 PHE A O 1
ATOM 5253 N N . MET A 1 632 ? -36.097 -12.877 50.968 1.00 50.59 632 MET A N 1
ATOM 5254 C CA . MET A 1 632 ? -34.930 -13.645 51.435 1.00 50.59 632 MET A CA 1
ATOM 5255 C C . MET A 1 632 ? -35.269 -14.624 52.572 1.00 50.59 632 MET A C 1
ATOM 5257 O O . MET A 1 632 ? -34.655 -15.680 52.657 1.00 50.59 632 MET A O 1
ATOM 5261 N N . ALA A 1 633 ? -36.243 -14.294 53.431 1.00 50.84 633 ALA A N 1
ATOM 5262 C CA . ALA A 1 633 ? -36.605 -15.120 54.586 1.00 50.84 633 ALA A CA 1
ATOM 5263 C C . ALA A 1 633 ? -37.655 -16.209 54.294 1.00 50.84 633 ALA A C 1
ATOM 5265 O O . ALA A 1 633 ? -37.796 -17.118 55.104 1.00 50.84 633 ALA A O 1
ATOM 5266 N N . ILE A 1 634 ? -38.410 -16.109 53.191 1.00 49.75 634 ILE A N 1
ATOM 5267 C CA . ILE A 1 634 ? -39.540 -17.010 52.889 1.00 49.75 634 ILE A CA 1
ATOM 5268 C C . ILE A 1 634 ? -39.289 -17.817 51.601 1.00 49.75 634 ILE A C 1
ATOM 5270 O O . ILE A 1 634 ? -39.562 -19.007 51.572 1.00 49.75 634 ILE A O 1
ATOM 5274 N N . ALA A 1 635 ? -38.678 -17.234 50.561 1.00 48.19 635 ALA A N 1
ATOM 5275 C CA . ALA A 1 635 ? -38.493 -17.916 49.272 1.00 48.19 635 ALA A CA 1
ATOM 5276 C C . ALA A 1 635 ? -37.144 -18.655 49.110 1.00 48.19 635 ALA A C 1
ATOM 5278 O O . ALA A 1 635 ? -36.989 -19.428 48.171 1.00 48.19 635 ALA A O 1
ATOM 5279 N N . ASN A 1 636 ? -36.144 -18.417 49.968 1.00 51.12 636 ASN A N 1
ATOM 5280 C CA . ASN A 1 636 ? -34.784 -18.278 49.429 1.00 51.12 636 ASN A CA 1
ATOM 5281 C C . ASN A 1 636 ? -33.635 -19.015 50.129 1.00 51.12 636 ASN A C 1
ATOM 5283 O O . ASN A 1 636 ? -32.492 -18.682 49.840 1.00 51.12 636 ASN A O 1
ATOM 5287 N N . GLN A 1 637 ? -33.859 -19.990 51.012 1.00 55.81 637 GLN A N 1
ATOM 5288 C CA . GLN A 1 637 ? -32.712 -20.770 51.501 1.00 55.81 637 GLN A CA 1
ATOM 5289 C C . GLN A 1 637 ? -32.290 -21.817 50.465 1.00 55.81 637 GLN A C 1
ATOM 5291 O O . GLN A 1 637 ? -31.218 -21.691 49.886 1.00 55.81 637 GLN A O 1
ATOM 5296 N N . ASP A 1 638 ? -33.172 -22.751 50.114 1.00 57.09 638 ASP A N 1
ATOM 5297 C CA . ASP A 1 638 ? -32.772 -23.900 49.294 1.00 57.09 638 ASP A CA 1
ATOM 5298 C C . ASP A 1 638 ? -32.545 -23.570 47.805 1.00 57.09 638 ASP A C 1
ATOM 5300 O O . ASP A 1 638 ? -31.609 -24.087 47.199 1.00 57.09 638 ASP A O 1
ATOM 5304 N N . GLU A 1 639 ? -33.367 -22.705 47.191 1.00 62.56 639 GLU A N 1
ATOM 5305 C CA . GLU A 1 639 ? -33.267 -22.404 45.748 1.00 62.56 639 GLU A CA 1
ATOM 5306 C C . GLU A 1 639 ? -32.151 -21.391 45.435 1.00 62.56 639 GLU A C 1
ATOM 5308 O O . GLU A 1 639 ? -31.440 -21.555 44.446 1.00 62.56 639 GLU A O 1
ATOM 5313 N N . ALA A 1 640 ? -31.918 -20.403 46.309 1.00 59.91 640 ALA A N 1
ATOM 5314 C CA . ALA A 1 640 ? -30.786 -19.485 46.165 1.00 59.91 640 ALA A CA 1
ATOM 5315 C C . ALA A 1 640 ? -29.454 -20.157 46.522 1.00 59.91 640 ALA A C 1
ATOM 5317 O O . ALA A 1 640 ? -28.452 -19.899 45.860 1.00 59.91 640 ALA A O 1
ATOM 5318 N N . GLU A 1 641 ? -29.418 -21.035 47.532 1.00 67.69 641 GLU A N 1
ATOM 5319 C CA . GLU A 1 641 ? -28.243 -21.869 47.811 1.00 67.69 641 GLU A CA 1
ATOM 5320 C C . GLU A 1 641 ? -27.948 -22.799 46.629 1.00 67.69 641 GLU A C 1
ATOM 5322 O O . GLU A 1 641 ? -26.791 -22.944 46.223 1.00 67.69 641 GLU A O 1
ATOM 5327 N N . PHE A 1 642 ? -28.992 -23.358 46.009 1.00 74.12 642 PHE A N 1
ATOM 5328 C CA . PHE A 1 642 ? -28.847 -24.163 44.805 1.00 74.12 642 PHE A CA 1
ATOM 5329 C C . PHE A 1 642 ? -28.343 -23.337 43.617 1.00 74.12 642 PHE A C 1
ATOM 5331 O O . PHE A 1 642 ? -27.353 -23.727 43.004 1.00 74.12 642 PHE A O 1
ATOM 5338 N N . GLU A 1 643 ? -28.927 -22.177 43.314 1.00 73.19 643 GLU A N 1
ATOM 5339 C CA . GLU A 1 643 ? -28.454 -21.324 42.218 1.00 73.19 643 GLU A CA 1
ATOM 5340 C C . GLU A 1 643 ? -27.036 -20.788 42.457 1.00 73.19 643 GLU A C 1
ATOM 5342 O O . GLU A 1 643 ? -26.230 -20.771 41.528 1.00 73.19 643 GLU A O 1
ATOM 5347 N N . ASN A 1 644 ? -26.687 -20.416 43.690 1.00 73.94 644 ASN A N 1
ATOM 5348 C CA . ASN A 1 644 ? -25.319 -20.034 44.049 1.00 73.94 644 ASN A CA 1
ATOM 5349 C C . ASN A 1 644 ? -24.342 -21.189 43.825 1.00 73.94 644 ASN A C 1
ATOM 5351 O O . ASN A 1 644 ? -23.251 -20.977 43.296 1.00 73.94 644 ASN A O 1
ATOM 5355 N N . SER A 1 645 ? -24.751 -22.413 44.156 1.00 78.94 645 SER A N 1
ATOM 5356 C CA . SER A 1 645 ? -23.960 -23.607 43.863 1.00 78.94 645 SER A CA 1
ATOM 5357 C C . SER A 1 645 ? -23.816 -23.820 42.353 1.00 78.94 645 SER A C 1
ATOM 5359 O O . SER A 1 645 ? -22.717 -24.080 41.876 1.00 78.94 645 SER A O 1
ATOM 5361 N N . LEU A 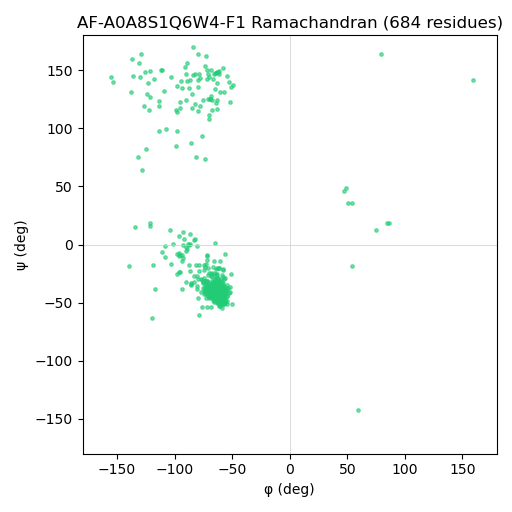1 646 ? -24.884 -23.628 41.568 1.00 81.75 646 LEU A N 1
ATOM 5362 C CA . LEU A 1 646 ? -24.829 -23.688 40.101 1.00 81.75 646 LEU A CA 1
ATOM 5363 C C . LEU A 1 646 ? -23.920 -22.610 39.504 1.00 81.75 646 LEU A C 1
ATOM 5365 O O . LEU A 1 646 ? -23.228 -22.887 38.526 1.00 81.75 646 LEU A O 1
ATOM 5369 N N . ASN A 1 647 ? -23.900 -21.405 40.076 1.00 79.25 647 ASN A N 1
ATOM 5370 C CA . ASN A 1 647 ? -22.995 -20.332 39.665 1.00 79.25 647 ASN A CA 1
ATOM 5371 C C . ASN A 1 647 ? -21.539 -20.739 39.899 1.00 79.25 647 ASN A C 1
ATOM 5373 O O . ASN A 1 647 ? -20.745 -20.666 38.966 1.00 79.25 647 ASN A O 1
ATOM 5377 N N . GLN A 1 648 ? -21.217 -21.246 41.094 1.00 81.88 648 GLN A N 1
ATOM 5378 C CA . GLN A 1 648 ? -19.873 -21.732 41.423 1.00 81.88 648 GLN A CA 1
ATOM 5379 C C . GLN A 1 648 ? -19.441 -22.877 40.497 1.00 81.88 648 GLN A C 1
ATOM 5381 O O . GLN A 1 648 ? -18.321 -22.885 39.998 1.00 81.88 648 GLN A O 1
ATOM 5386 N N . ILE A 1 649 ? -20.343 -23.813 40.195 1.00 85.19 649 ILE A N 1
ATOM 5387 C CA . ILE A 1 649 ? -20.078 -24.915 39.260 1.00 85.19 649 ILE A CA 1
ATOM 5388 C C . ILE A 1 649 ? -19.863 -24.393 37.829 1.00 85.19 649 ILE A C 1
ATOM 5390 O O . ILE A 1 649 ? -18.959 -24.848 37.129 1.00 85.19 649 ILE A O 1
ATOM 5394 N N . THR A 1 650 ? -20.695 -23.457 37.368 1.00 82.44 650 THR A N 1
ATOM 5395 C CA . THR A 1 650 ? -20.608 -22.893 36.010 1.00 82.44 650 THR A CA 1
ATOM 5396 C C . THR A 1 650 ? -19.308 -22.115 35.830 1.00 82.44 650 THR A C 1
ATOM 5398 O O . THR A 1 650 ? -18.610 -22.317 34.835 1.00 82.44 650 THR A O 1
ATOM 5401 N N . GLU A 1 651 ? -18.954 -21.276 36.807 1.00 83.38 651 GLU A N 1
ATOM 5402 C CA . GLU A 1 651 ? -17.675 -20.564 36.864 1.00 83.38 651 GLU A CA 1
ATOM 5403 C C . GLU A 1 651 ? -16.506 -21.553 36.847 1.00 83.38 651 GLU A C 1
ATOM 5405 O O . GLU A 1 651 ? -15.558 -21.381 36.081 1.00 83.38 651 GLU A O 1
ATOM 5410 N N . ALA A 1 652 ? -16.611 -22.647 37.603 1.00 85.31 652 ALA A N 1
ATOM 5411 C CA . ALA A 1 652 ? -15.575 -23.663 37.631 1.00 85.31 652 ALA A CA 1
ATOM 5412 C C . ALA A 1 652 ? -15.337 -24.314 36.262 1.00 85.31 652 ALA A C 1
ATOM 5414 O O . ALA A 1 652 ? -14.190 -24.428 35.828 1.00 85.31 652 ALA A O 1
ATOM 5415 N N . PHE A 1 653 ? -16.399 -24.686 35.543 1.00 84.38 653 PHE A N 1
ATOM 5416 C CA . PHE A 1 653 ? -16.301 -25.199 34.171 1.00 84.38 653 PHE A CA 1
ATOM 5417 C C . PHE A 1 653 ? -15.722 -24.173 33.192 1.00 84.38 653 PHE A C 1
ATOM 5419 O O . PHE A 1 653 ? -14.901 -24.529 32.351 1.00 84.38 653 PHE A O 1
ATOM 5426 N N . GLN A 1 654 ? -16.105 -22.900 33.301 1.00 83.38 654 GLN A N 1
ATOM 5427 C CA . GLN A 1 654 ? -15.534 -21.840 32.465 1.00 83.38 654 GLN A CA 1
ATOM 5428 C C . GLN A 1 654 ? -14.039 -21.652 32.743 1.00 83.38 654 GLN A C 1
ATOM 5430 O O . GLN A 1 654 ? -13.247 -21.551 31.809 1.00 83.38 654 GLN A O 1
ATOM 5435 N N . ASN A 1 655 ? -13.631 -21.689 34.013 1.00 82.12 655 ASN A N 1
ATOM 5436 C CA . ASN A 1 655 ? -12.227 -21.653 34.416 1.00 82.12 655 ASN A CA 1
ATOM 5437 C C . ASN A 1 655 ? -11.441 -22.854 33.866 1.00 82.12 655 ASN A C 1
ATOM 5439 O O . ASN A 1 655 ? -10.286 -22.691 33.476 1.00 82.12 655 ASN A O 1
ATOM 5443 N N . LEU A 1 656 ? -12.054 -24.042 33.770 1.00 84.94 656 LEU A N 1
ATOM 5444 C CA . LEU A 1 656 ? -11.437 -25.196 33.103 1.00 84.94 656 LEU A CA 1
ATOM 5445 C C . LEU A 1 656 ? -11.317 -24.993 31.585 1.00 84.94 656 LEU A C 1
ATOM 5447 O O . LEU A 1 656 ? -10.257 -25.271 31.023 1.00 84.94 656 LEU A O 1
ATOM 5451 N N . ASP A 1 657 ? -12.353 -24.470 30.924 1.00 84.38 657 ASP A N 1
ATOM 5452 C CA . ASP A 1 657 ? -12.323 -24.159 29.488 1.00 84.38 657 ASP A CA 1
ATOM 5453 C C . ASP A 1 657 ? -11.206 -23.129 29.177 1.00 84.38 657 ASP A C 1
ATOM 5455 O O . ASP A 1 657 ? -10.412 -23.329 28.251 1.00 84.38 657 ASP A O 1
ATOM 5459 N N . TYR A 1 658 ? -11.066 -22.074 29.992 1.00 82.88 658 TYR A N 1
ATOM 5460 C CA . TYR A 1 658 ? -9.963 -21.107 29.889 1.00 82.88 658 TYR A CA 1
ATOM 5461 C C . TYR A 1 658 ? -8.600 -21.721 30.220 1.00 82.88 658 TYR A C 1
ATOM 5463 O O . TYR A 1 658 ? -7.615 -21.444 29.532 1.00 82.88 658 TYR A O 1
ATOM 5471 N N . GLY A 1 659 ? -8.533 -22.578 31.240 1.00 83.44 659 GLY A N 1
ATOM 5472 C CA . GLY A 1 659 ? -7.319 -23.299 31.611 1.00 83.44 659 GLY A CA 1
ATOM 5473 C C . GLY A 1 659 ? -6.797 -24.162 30.462 1.00 83.44 659 GLY A C 1
ATOM 5474 O O . GLY A 1 659 ? -5.608 -24.115 30.148 1.00 83.44 659 GLY A O 1
ATOM 5475 N N . LEU A 1 660 ? -7.676 -24.890 29.767 1.00 85.44 660 LEU A N 1
ATOM 5476 C CA . LEU A 1 660 ? -7.312 -25.679 28.585 1.00 85.44 660 LEU A CA 1
ATOM 5477 C C . LEU A 1 660 ? -6.712 -24.806 27.475 1.00 85.44 660 LEU A C 1
ATOM 5479 O O . LEU A 1 660 ? -5.628 -25.119 26.983 1.00 85.44 660 LEU A O 1
ATOM 5483 N N . GLN A 1 661 ? -7.361 -23.690 27.135 1.00 83.31 661 GLN A N 1
ATOM 5484 C CA . GLN A 1 661 ? -6.857 -22.749 26.125 1.00 83.31 661 GLN A CA 1
ATOM 5485 C C . GLN A 1 661 ? -5.498 -22.159 26.515 1.00 83.31 661 GLN A C 1
ATOM 5487 O O . GLN A 1 661 ? -4.598 -22.035 25.680 1.00 83.31 661 GLN A O 1
ATOM 5492 N N . PHE A 1 662 ? -5.323 -21.820 27.794 1.00 90.25 662 PHE A N 1
ATOM 5493 C CA . PHE A 1 662 ? -4.053 -21.339 28.321 1.00 90.25 662 PHE A CA 1
ATOM 5494 C C . PHE A 1 662 ? -2.940 -22.377 28.142 1.00 90.25 662 PHE A C 1
ATOM 5496 O O . PHE A 1 662 ? -1.873 -22.037 27.629 1.00 90.25 662 PHE A O 1
ATOM 5503 N N . TYR A 1 663 ? -3.177 -23.641 28.510 1.00 89.25 663 TYR A N 1
ATOM 5504 C CA . TYR A 1 663 ? -2.174 -24.696 28.353 1.00 89.25 663 TYR A CA 1
ATOM 5505 C C . TYR A 1 663 ? -1.866 -25.003 26.884 1.00 89.25 663 TYR A C 1
ATOM 5507 O O . TYR A 1 663 ? -0.704 -25.242 26.557 1.00 89.25 663 TYR A O 1
ATOM 5515 N N . GLU A 1 664 ? -2.852 -24.939 25.989 1.00 83.19 664 GLU A N 1
ATOM 5516 C CA . GLU A 1 664 ? -2.637 -25.054 24.539 1.00 83.19 664 GLU A CA 1
ATOM 5517 C C . GLU A 1 664 ? -1.762 -23.903 24.008 1.00 83.19 664 GLU A C 1
ATOM 5519 O O . GLU A 1 664 ? -0.783 -24.140 23.294 1.00 83.19 664 GLU A O 1
ATOM 5524 N N . SER A 1 665 ? -2.040 -22.663 24.422 1.00 82.19 665 SER A N 1
ATOM 5525 C CA . SER A 1 665 ? -1.242 -21.487 24.051 1.00 82.19 665 SER A CA 1
ATOM 5526 C C . SER A 1 665 ? 0.184 -21.547 24.606 1.00 82.19 665 SER A C 1
ATOM 5528 O O . SER A 1 665 ? 1.143 -21.268 23.883 1.00 82.19 665 SER A O 1
ATOM 5530 N N . ILE A 1 666 ? 0.352 -21.913 25.881 1.00 87.88 666 ILE A N 1
ATOM 5531 C CA . ILE A 1 666 ? 1.680 -22.075 26.486 1.00 87.88 666 ILE A CA 1
ATOM 5532 C C . ILE A 1 666 ? 2.447 -23.211 25.809 1.00 87.88 666 ILE A C 1
ATOM 5534 O O . ILE A 1 666 ? 3.652 -23.074 25.603 1.00 87.88 666 ILE A O 1
ATOM 5538 N N . SER A 1 667 ? 1.777 -24.293 25.404 1.00 87.38 667 SER A N 1
ATOM 5539 C CA . SER A 1 667 ? 2.424 -25.392 24.682 1.00 87.38 667 SER A CA 1
ATOM 5540 C C . SER A 1 667 ? 3.075 -24.922 23.385 1.00 87.38 667 SER A C 1
ATOM 5542 O O . SER A 1 667 ? 4.197 -25.325 23.075 1.00 87.38 667 SER A O 1
ATOM 5544 N N . LEU A 1 668 ? 2.402 -24.045 22.636 1.00 83.06 668 LEU A N 1
ATOM 5545 C CA . LEU A 1 668 ? 2.960 -23.443 21.424 1.00 83.06 668 LEU A CA 1
ATOM 5546 C C . LEU A 1 668 ? 4.166 -22.555 21.744 1.00 83.06 668 LEU A C 1
ATOM 5548 O O . LEU A 1 668 ? 5.191 -22.650 21.071 1.00 83.06 668 LEU A O 1
ATOM 5552 N N . GLN A 1 669 ? 4.072 -21.733 22.790 1.00 83.94 669 GLN A N 1
ATOM 5553 C CA . GLN A 1 669 ? 5.167 -20.858 23.209 1.00 83.94 669 GLN A CA 1
ATOM 5554 C C . GLN A 1 669 ? 6.403 -21.660 23.651 1.00 83.94 669 GLN A C 1
ATOM 5556 O O . GLN A 1 669 ? 7.520 -21.356 23.235 1.00 83.94 669 GLN A O 1
ATOM 5561 N N . ILE A 1 670 ? 6.216 -22.721 24.440 1.00 86.50 670 ILE A N 1
ATOM 5562 C CA . ILE A 1 670 ? 7.287 -23.628 24.875 1.00 86.50 670 ILE A CA 1
ATOM 5563 C C . ILE A 1 670 ? 7.929 -24.325 23.667 1.00 86.50 670 ILE A C 1
ATOM 5565 O O . ILE A 1 670 ? 9.156 -24.385 23.581 1.00 86.50 670 ILE A O 1
ATOM 5569 N N . ALA A 1 671 ? 7.135 -24.788 22.697 1.00 83.44 671 ALA A N 1
ATOM 5570 C CA . ALA A 1 671 ? 7.654 -25.395 21.470 1.00 83.44 671 ALA A CA 1
ATOM 5571 C C . ALA A 1 671 ? 8.460 -24.402 20.610 1.00 83.44 671 ALA A C 1
ATOM 5573 O O . ALA A 1 671 ? 9.508 -24.762 20.068 1.00 83.44 671 ALA A O 1
ATOM 5574 N N . GLN A 1 672 ? 8.017 -23.146 20.513 1.00 86.44 672 GLN A N 1
ATOM 5575 C CA . GLN A 1 672 ? 8.748 -22.087 19.811 1.00 86.44 672 GLN A CA 1
ATOM 5576 C C . GLN A 1 672 ? 10.081 -21.772 20.491 1.00 86.44 672 GLN A C 1
ATOM 5578 O O . GLN A 1 672 ? 11.093 -21.657 19.805 1.00 86.44 672 GLN A O 1
ATOM 5583 N N . ILE A 1 673 ? 10.104 -21.691 21.826 1.00 86.12 673 ILE A N 1
ATOM 5584 C CA . ILE A 1 673 ? 11.342 -21.494 22.595 1.00 86.12 673 ILE A CA 1
ATOM 5585 C C . ILE A 1 673 ? 12.301 -22.666 22.361 1.00 86.12 673 ILE A C 1
ATOM 5587 O O . ILE A 1 673 ? 13.477 -22.436 22.084 1.00 86.12 673 ILE A O 1
ATOM 5591 N N . ALA A 1 674 ? 11.807 -23.907 22.424 1.00 84.81 674 ALA A N 1
ATOM 5592 C CA . ALA A 1 674 ? 12.615 -25.098 22.165 1.00 84.81 674 ALA A CA 1
ATOM 5593 C C . ALA A 1 674 ? 13.215 -25.085 20.750 1.00 84.81 674 ALA A C 1
ATOM 5595 O O . ALA A 1 674 ? 14.405 -25.344 20.586 1.00 84.81 674 ALA A O 1
ATOM 5596 N N . THR A 1 675 ? 12.407 -24.742 19.744 1.00 84.06 675 THR A N 1
ATOM 5597 C CA . THR A 1 675 ? 12.834 -24.685 18.338 1.00 84.06 675 THR A CA 1
ATOM 5598 C C . THR A 1 675 ? 13.860 -23.578 18.122 1.00 84.06 675 THR A C 1
ATOM 5600 O O . THR A 1 675 ? 14.931 -23.841 17.591 1.00 84.06 675 THR A O 1
ATOM 5603 N N . ALA A 1 676 ? 13.596 -22.366 18.616 1.00 83.75 676 ALA A N 1
ATOM 5604 C CA . ALA A 1 676 ? 14.515 -21.237 18.497 1.00 83.75 676 ALA A CA 1
ATOM 5605 C C . ALA A 1 676 ? 15.859 -21.506 19.190 1.00 83.75 676 ALA A C 1
ATOM 5607 O O . ALA A 1 676 ? 16.911 -21.171 18.648 1.00 83.75 676 ALA A O 1
ATOM 5608 N N . LEU A 1 677 ? 15.836 -22.137 20.369 1.00 83.69 677 LEU A N 1
ATOM 5609 C CA . LEU A 1 677 ? 17.051 -22.554 21.064 1.00 83.69 677 LEU A CA 1
ATOM 5610 C C . LEU A 1 677 ? 17.820 -23.602 20.246 1.00 83.69 677 LEU A C 1
ATOM 5612 O O . LEU A 1 677 ? 19.031 -23.474 20.080 1.00 83.69 677 LEU A O 1
ATOM 5616 N N . GLN A 1 678 ? 17.130 -24.612 19.712 1.00 83.38 678 GLN A N 1
ATOM 5617 C CA . GLN A 1 678 ? 17.749 -25.678 18.925 1.00 83.38 678 GLN A CA 1
ATOM 5618 C C . GLN A 1 678 ? 18.326 -25.168 17.599 1.00 83.38 678 GLN A C 1
ATOM 5620 O O . GLN A 1 678 ? 19.445 -25.534 17.249 1.00 83.38 678 GLN A O 1
ATOM 5625 N N . ASP A 1 679 ? 17.607 -24.307 16.882 1.00 82.38 679 ASP A N 1
ATOM 5626 C CA . ASP A 1 679 ? 18.065 -23.688 15.635 1.00 82.38 679 ASP A CA 1
ATOM 5627 C C . ASP A 1 679 ? 19.295 -22.820 15.872 1.00 82.38 679 ASP A C 1
ATOM 5629 O O . ASP A 1 679 ? 20.253 -22.871 15.101 1.00 82.38 679 ASP A O 1
ATOM 5633 N N . LEU A 1 680 ? 19.313 -22.071 16.976 1.00 80.56 680 LEU A N 1
ATOM 5634 C CA . LEU A 1 680 ? 20.462 -21.256 17.340 1.00 80.56 680 LEU A CA 1
ATOM 5635 C C . LEU A 1 680 ? 21.676 -22.133 17.678 1.00 80.56 680 LEU A C 1
ATOM 5637 O O . LEU A 1 680 ? 22.758 -21.896 17.142 1.00 80.56 680 LEU A O 1
ATOM 5641 N N . ILE A 1 681 ? 21.488 -23.192 18.474 1.00 79.38 681 ILE A N 1
ATOM 5642 C CA . ILE A 1 681 ? 22.529 -24.196 18.750 1.00 79.38 681 ILE A CA 1
ATOM 5643 C C . ILE A 1 681 ? 23.038 -24.821 17.440 1.00 79.38 681 ILE A C 1
ATOM 5645 O O . ILE A 1 681 ? 24.245 -24.965 17.257 1.00 79.38 681 ILE A O 1
ATOM 5649 N N . ASN A 1 682 ? 22.153 -25.172 16.508 1.00 78.88 682 ASN A N 1
ATOM 5650 C CA . ASN A 1 682 ? 22.530 -25.764 15.223 1.00 78.88 682 ASN A CA 1
ATOM 5651 C C . ASN A 1 682 ? 23.303 -24.774 14.340 1.00 78.88 682 ASN A C 1
ATOM 5653 O O . ASN A 1 682 ? 24.308 -25.155 13.752 1.00 78.88 682 ASN A O 1
ATOM 5657 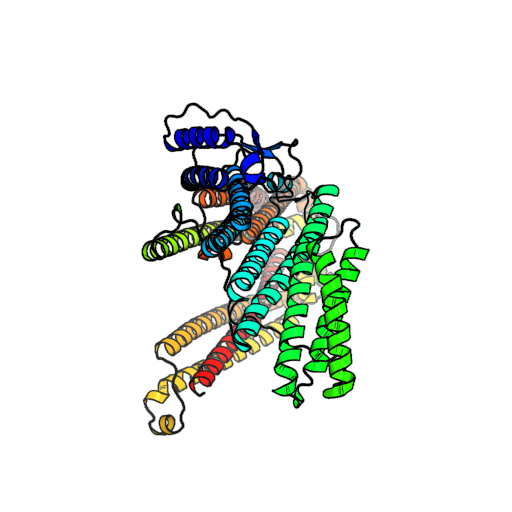N N . SER A 1 683 ? 22.873 -23.510 14.278 1.00 76.50 683 SER A N 1
ATOM 5658 C CA . SER A 1 683 ? 23.504 -22.461 13.463 1.00 76.50 683 SER A CA 1
ATOM 5659 C C . SER A 1 683 ? 24.924 -22.119 13.910 1.00 76.50 683 SER A C 1
ATOM 5661 O O . SER A 1 683 ? 25.753 -21.731 13.098 1.00 76.50 683 SER A O 1
ATOM 5663 N N . ILE A 1 684 ? 25.203 -22.275 15.203 1.00 70.56 684 ILE A N 1
ATOM 5664 C CA . ILE A 1 684 ? 26.519 -22.025 15.788 1.00 70.56 684 ILE A CA 1
ATOM 5665 C C . ILE A 1 684 ? 27.462 -23.216 15.556 1.00 70.56 684 ILE A C 1
ATOM 5667 O O . ILE A 1 684 ? 28.676 -23.035 15.488 1.00 70.56 684 ILE A O 1
ATOM 5671 N N . ASN A 1 685 ? 26.909 -24.423 15.410 1.00 64.75 685 ASN A N 1
ATOM 5672 C CA . ASN A 1 685 ? 27.656 -25.654 15.145 1.00 64.75 685 ASN A CA 1
ATOM 5673 C C . ASN A 1 685 ? 27.855 -25.957 13.643 1.00 64.75 685 ASN A C 1
ATOM 5675 O O . ASN A 1 685 ? 28.493 -26.958 13.318 1.00 64.75 685 ASN A O 1
ATOM 5679 N N . GLN A 1 686 ? 27.310 -25.122 12.750 1.00 57.47 686 GLN A N 1
ATOM 5680 C CA . GLN A 1 686 ? 27.628 -25.077 11.315 1.00 57.47 686 GLN A CA 1
ATOM 5681 C C . GLN A 1 686 ? 28.777 -24.095 11.063 1.00 57.47 686 GLN A C 1
ATOM 5683 O O . GLN A 1 686 ? 29.572 -24.368 10.135 1.00 57.47 686 GLN A O 1
#

Organism: Paramecium primaurelia (NCBI:txid5886)

pLDDT: mean 81.85, std 12.1, range [29.86, 97.69]

Mean predicted aligned error: 18.53 Å

Sequence (686 aa):
MNFGFRFKQTKVIKFPKSNNQTLVSIEEGRKKLLNFQQQDCLKGNLDACSQMEKQLLEYLIHLDEILKQPIQEEITFFWNDSYEPNKFTQSNQWHYEYACQLYNLGIIYYHQSQNAQHIKDSLTKCRNQLWCYQKLQEVLPFINSKIAQQHSDLSIVHICMLNTYAQAFGYKKLYDHFKTQKGNQEQLDSLTFLQEANKLYDAAIRYLIQSKQCNKKQIPPLIYNQLLEKLTNDSTVSEVILYIELGRLMQETAKEFPKEQRMGKAIAYINKAEQAIVAIFKKFKQKNEFLVTQQSQIAILKKEYIYLNDKINKNPIAKEYELLPLTLKQDMIKAKAPELFDQNNEQKQKQADEKKLVVQKLIDDINQKKMQANQKLVEFQNKYTTIFNQYNLQFMLDAFQNAEQLKLTPSIQIKVDFIKERGGWKGYQQQINKIHQLQQEQGRQLIKIKTLIDQQSQIEGNVEQQEQGKKQLSQQQVEVFKRVLDDVQKRLLEASYINKNNEDQVSNVRDQLLFVEQNNNQMISSKIQTSLQESQKFYKKNIQNLRNLSLSIEIINNKLELIKQQLASLEKYIDDLRLDKSINTGLDQFIQQQVMKVITQKINDYDAIFQSINLIQLEESSKQLTEQKLFMAIANQDEAEFENSLNQITEAFQNLDYGLQFYESISLQIAQIATALQDLINSINQ

Solvent-accessible surface area (backbone atoms only — not comparable to full-atom values): 37059 Å² total; per-residue (Å²): 132,91,83,70,91,61,62,60,54,68,63,93,70,85,77,78,93,66,90,50,63,64,61,49,50,45,53,52,38,51,53,54,60,71,72,51,69,65,68,44,31,76,73,47,38,56,67,58,36,51,56,50,47,52,53,50,51,58,39,48,52,48,49,54,50,38,51,59,53,71,69,87,76,87,49,73,44,42,37,29,26,46,86,41,78,91,48,70,50,74,44,63,48,67,54,47,55,50,42,55,49,33,51,36,51,26,50,43,21,51,39,43,27,71,59,43,88,48,67,70,56,16,45,49,29,32,20,30,22,35,30,28,43,53,52,35,64,70,43,51,81,74,32,59,65,78,58,46,44,71,21,38,71,69,30,71,49,43,40,51,19,55,40,32,37,41,46,14,52,40,26,41,50,50,20,70,69,38,66,78,51,90,46,76,66,54,38,51,56,24,46,22,32,27,53,52,15,31,56,25,24,51,50,18,48,50,28,55,59,46,30,68,75,73,37,86,29,60,66,55,68,71,60,45,52,52,51,51,50,49,43,51,48,57,23,48,54,39,46,33,53,43,21,47,52,50,16,48,53,26,46,74,43,23,82,82,39,64,90,71,34,22,48,9,40,14,50,38,27,38,51,50,28,52,49,53,53,53,52,50,56,72,74,36,92,77,71,58,69,69,60,58,56,47,52,58,53,47,56,51,51,48,54,52,46,50,50,50,26,75,75,70,68,66,43,67,70,43,54,80,90,70,51,86,85,68,74,74,90,67,92,82,80,59,63,36,69,53,74,97,70,57,70,60,72,73,60,51,51,56,52,50,53,52,30,27,52,52,40,49,52,52,53,52,53,52,50,51,53,52,49,52,54,52,49,52,52,52,56,46,51,49,52,53,48,48,54,40,58,77,65,44,45,66,58,57,52,28,48,60,74,44,55,88,54,103,61,80,41,61,65,58,45,51,49,46,48,56,41,50,77,53,46,38,63,64,27,51,55,50,52,54,53,51,46,52,52,49,53,52,49,51,51,53,52,52,50,52,48,50,51,53,54,52,51,52,65,51,58,85,75,40,71,77,54,53,77,72,60,56,51,73,72,53,71,70,58,52,50,52,55,50,53,54,48,51,53,52,50,49,53,53,50,54,50,52,53,52,51,51,53,43,52,58,55,44,65,78,36,44,70,58,46,58,52,60,74,50,54,70,69,56,50,36,73,74,70,35,58,72,33,58,59,46,48,35,57,49,38,76,75,41,51,69,60,53,50,53,50,51,53,52,50,50,54,47,52,56,50,51,51,53,45,51,52,51,51,54,51,50,50,52,51,58,62,72,63,45,56,81,75,32,34,88,74,34,70,55,56,51,54,55,51,48,54,50,49,54,50,50,48,56,48,48,56,46,48,53,58,54,69,69,55,63,61,64,59,52,51,50,56,49,42,61,64,52,71,67,51,55,53,66,74,65,38,36,63,63,56,47,52,47,49,53,39,46,48,55,49,52,51,39,51,51,52,47,57,51,46,46,52,48,51,56,54,48,49,53,51,54,52,50,53,50,47,55,52,48,52,51,51,50,62,56,53,104